Protein AF-0000000083316971 (afdb_homodimer)

InterPro domains:
  IPR003313 AraC-type arabinose-binding/dimerisation domain [PF02311] (32-91)
  IPR009057 Homedomain-like superfamily [SSF46689] (199-247)
  IPR009057 Homedomain-like superfamily [SSF46689] (250-298)
  IPR014710 RmlC-like jelly roll fold [G3DSA:2.60.120.10] (13-97)
  IPR018060 AraC-like, DNA binding HTH domain [PF12833] (219-298)
  IPR018060 AraC-like, DNA binding HTH domain [PS01124] (200-298)
  IPR018060 AraC-like, DNA binding HTH domain [SM00342] (213-296)
  IPR018062 HTH domain AraC-type, conserved site [PS00041] (250-292)
  IPR020449 Transcription regulator HTH, AraC- type, HTH domain [PR00032] (265-280)
  IPR020449 Transcription regulator HTH, AraC- type, HTH domain [PR00032] (280-296)
  IPR037923 Transcription regulator HTH-like [SSF51215] (18-167)

Organism: Saccharibacillus brassicae (NCBI:txid2583377)

Sequence (598 aa):
MQRRMDRLLGTYFFEKEMPIYVNRASESFDMLEHTHDFVELTYVCEGAGVHYIGERDMRVSRGDVFFIPVGVSHVFRPAAPGRGRELIVYNCIFPIDYLLRLEEMFPDASALLAAFRAPGSPWFKLRDPGEFHGWFTALYREYTARQPGCEAVLTSLVIRILIALQRTRAGEAAEHPTEEAEPGSSAGPIRGGAAEASIARAVREIERRYAETLTLGELARAAGLSERQFSRLFVRQTGLNFSTFLQNARVEAACDLLSSSNTGIAEIAAAVGYGDLKFFYRLFKRKTGVTPTGYRRQGMQRRMDRLLGTYFFEKEMPIYVNRASESFDMLEHTHDFVELTYVCEGAGVHYIGERDMRVSRGDVFFIPVGVSHVFRPAAPGRGRELIVYNCIFPIDYLLRLEEMFPDASALLAAFRAPGSPWFKLRDPGEFHGWFTALYREYTARQPGCEAVLTSLVIRILIALQRTRAGEAAEHPTEEAEPGSSAGPIRGGAAEASIARAVREIERRYAETLTLGELARAAGLSERQFSRLFVRQTGLNFSTFLQNARVEAACDLLSSSNTGIAEIAAAVGYGDLKFFYRLFKRKTGVTPTGYRRQG

Radius of gyration: 32.88 Å; Cα contacts (8 Å, |Δi|>4): 974; chains: 2; bounding box: 44×101×68 Å

Structure (mmCIF, N/CA/C/O backbone):
data_AF-0000000083316971-model_v1
#
loop_
_entity.id
_entity.type
_entity.pdbx_description
1 polymer 'Helix-turn-helix domain-containing protein'
#
loop_
_atom_site.group_PDB
_atom_site.id
_atom_site.type_symbol
_atom_site.label_atom_id
_atom_site.label_alt_id
_atom_site.label_comp_id
_atom_site.label_asym_id
_atom_site.label_entity_id
_atom_site.label_seq_id
_atom_site.pdbx_PDB_ins_code
_atom_site.Cartn_x
_atom_site.Cartn_y
_atom_site.Cartn_z
_atom_site.occupancy
_atom_site.B_iso_or_equiv
_atom_site.auth_seq_id
_atom_site.auth_comp_id
_atom_site.auth_asym_id
_atom_site.auth_atom_id
_atom_site.pdbx_PDB_model_num
ATOM 1 N N . MET A 1 1 ? -17.047 35.219 26.234 1 20.84 1 MET A N 1
ATOM 2 C CA . MET A 1 1 ? -17.359 34.531 24.984 1 20.84 1 MET A CA 1
ATOM 3 C C . MET A 1 1 ? -16.125 33.812 24.453 1 20.84 1 MET A C 1
ATOM 5 O O . MET A 1 1 ? -15.125 34.438 24.125 1 20.84 1 MET A O 1
ATOM 9 N N . GLN A 1 2 ? -15.492 32.812 25.016 1 29.41 2 GLN A N 1
ATOM 10 C CA . GLN A 1 2 ? -14.297 31.984 25.078 1 29.41 2 GLN A CA 1
ATOM 11 C C . GLN A 1 2 ? -13.844 31.562 23.688 1 29.41 2 GLN A C 1
ATOM 13 O O . GLN A 1 2 ? -14.547 30.812 23.016 1 29.41 2 GLN A O 1
ATOM 18 N N . ARG A 1 3 ? -13.234 32.5 22.734 1 36.31 3 ARG A N 1
ATOM 19 C CA . ARG A 1 3 ? -12.828 32.688 21.344 1 36.31 3 ARG A CA 1
ATOM 20 C C . ARG A 1 3 ? -11.945 31.531 20.875 1 36.31 3 ARG A C 1
ATOM 22 O O . ARG A 1 3 ? -10.742 31.531 21.141 1 36.31 3 ARG A O 1
ATOM 29 N N . ARG A 1 4 ? -12.031 30.156 21.094 1 39.22 4 ARG A N 1
ATOM 30 C CA . ARG A 1 4 ? -11.344 28.891 21.281 1 39.22 4 ARG A CA 1
ATOM 31 C C . ARG A 1 4 ? -10.734 28.406 19.969 1 39.22 4 ARG A C 1
ATOM 33 O O . ARG A 1 4 ? -11.461 28.125 19.016 1 39.22 4 ARG A O 1
ATOM 40 N N . MET A 1 5 ? -9.602 29.172 19.516 1 51.06 5 MET A N 1
ATOM 41 C CA . MET A 1 5 ? -8.961 28.375 18.484 1 51.06 5 MET A CA 1
ATOM 42 C C . MET A 1 5 ? -9.305 26.906 18.625 1 51.06 5 MET A C 1
ATOM 44 O O . MET A 1 5 ? -9.227 26.359 19.734 1 51.06 5 MET A O 1
ATOM 48 N N . ASP A 1 6 ? -10.047 26.453 17.594 1 64.31 6 ASP A N 1
ATOM 49 C CA . ASP A 1 6 ? -10.664 25.141 17.734 1 64.31 6 ASP A CA 1
ATOM 50 C C . ASP A 1 6 ? -9.609 24.031 17.719 1 64.31 6 ASP A C 1
ATOM 52 O O . ASP A 1 6 ? -8.805 23.953 16.797 1 64.31 6 ASP A O 1
ATOM 56 N N . ARG A 1 7 ? -8.859 23.953 18.938 1 62.53 7 ARG A N 1
ATOM 57 C CA . ARG A 1 7 ? -8.086 22.734 19.047 1 62.53 7 ARG A CA 1
ATOM 58 C C . ARG A 1 7 ? -8.953 21.516 18.766 1 62.53 7 ARG A C 1
ATOM 60 O O . ARG A 1 7 ? -9.922 21.234 19.484 1 62.53 7 ARG A O 1
ATOM 67 N N . LEU A 1 8 ? -8.547 21.016 17.562 1 71.81 8 LEU A N 1
ATOM 68 C CA . LEU A 1 8 ? -9.273 19.797 17.203 1 71.81 8 LEU A CA 1
ATOM 69 C C . LEU A 1 8 ? -8.617 18.578 17.828 1 71.81 8 LEU A C 1
ATOM 71 O O . LEU A 1 8 ? -7.414 18.375 17.688 1 71.81 8 LEU A O 1
ATOM 75 N N . LEU A 1 9 ? -9.352 17.844 18.578 1 72.75 9 LEU A N 1
ATOM 76 C CA . LEU A 1 9 ? -8.852 16.641 19.234 1 72.75 9 LEU A CA 1
ATOM 77 C C . LEU A 1 9 ? -9.148 15.398 18.391 1 72.75 9 LEU A C 1
ATOM 79 O O . LEU A 1 9 ? -10.227 15.289 17.797 1 72.75 9 LEU A O 1
ATOM 83 N N . GLY A 1 10 ? -8.133 14.5 18.375 1 77.12 10 GLY A N 1
ATOM 84 C CA . GLY A 1 10 ? -8.297 13.242 17.672 1 77.12 10 GLY A CA 1
ATOM 85 C C . GLY A 1 10 ? -9.492 12.438 18.141 1 77.12 10 GLY A C 1
ATOM 86 O O . GLY A 1 10 ? -10.094 11.695 17.359 1 77.12 10 GLY A O 1
ATOM 87 N N . THR A 1 11 ? -9.82 12.57 19.406 1 74.62 11 THR A N 1
ATOM 88 C CA . THR A 1 11 ? -10.93 11.828 19.984 1 74.62 11 THR A CA 1
ATOM 89 C C . THR A 1 11 ? -12.242 12.156 19.266 1 74.62 11 THR A C 1
ATOM 91 O O . THR A 1 11 ? -13.203 11.391 19.344 1 74.62 11 THR A O 1
ATOM 94 N N . TYR A 1 12 ? -12.242 13.328 18.562 1 75.5 12 TYR A N 1
ATOM 95 C CA . TYR A 1 12 ? -13.422 13.703 17.797 1 75.5 12 TYR A CA 1
ATOM 96 C C . TYR A 1 12 ? -13.539 12.867 16.531 1 75.5 12 TYR A C 1
ATOM 98 O O . TYR A 1 12 ? -14.609 12.812 15.906 1 75.5 12 TYR A O 1
ATOM 106 N N . PHE A 1 13 ? -12.422 12.227 16.172 1 78 13 PHE A N 1
ATOM 107 C CA . PHE A 1 13 ? -12.359 11.648 14.844 1 78 13 PHE A CA 1
ATOM 108 C C . PHE A 1 13 ? -12.133 10.141 14.922 1 78 13 PHE A C 1
ATOM 110 O O . PHE A 1 13 ? -12.648 9.383 14.094 1 78 13 PHE A O 1
ATOM 117 N N . PHE A 1 14 ? -11.375 9.68 15.891 1 79.25 14 PHE A N 1
ATOM 118 C CA . PHE A 1 14 ? -10.898 8.305 15.883 1 79.25 14 PHE A CA 1
ATOM 119 C C . PHE A 1 14 ? -11.898 7.383 16.578 1 79.25 14 PHE A C 1
ATOM 121 O O . PHE A 1 14 ? -12.5 7.75 17.578 1 79.25 14 PHE A O 1
ATOM 128 N N . GLU A 1 15 ? -12.156 6.305 15.914 1 79.06 15 GLU A N 1
ATOM 129 C CA . GLU A 1 15 ? -12.906 5.215 16.531 1 79.06 15 GLU A CA 1
ATOM 130 C C . GLU A 1 15 ? -11.977 4.277 17.297 1 79.06 15 GLU A C 1
ATOM 132 O O . GLU A 1 15 ? -10.789 4.184 17 1 79.06 15 GLU A O 1
ATOM 137 N N . LYS A 1 16 ? -12.5 3.756 18.344 1 71 16 LYS A N 1
ATOM 138 C CA . LYS A 1 16 ? -11.719 2.9 19.234 1 71 16 LYS A CA 1
ATOM 139 C C . LYS A 1 16 ? -10.898 1.884 18.438 1 71 16 LYS A C 1
ATOM 141 O O . LYS A 1 16 ? -9.727 1.664 18.719 1 71 16 LYS A O 1
ATOM 146 N N . GLU A 1 17 ? -11.398 1.37 17.391 1 79.94 17 GLU A N 1
ATOM 147 C CA . GLU A 1 17 ? -10.695 0.292 16.703 1 79.94 17 GLU A CA 1
ATOM 148 C C . GLU A 1 17 ? -10.117 0.766 15.367 1 79.94 17 GLU A C 1
ATOM 150 O O . GLU A 1 17 ? -9.625 -0.04 14.578 1 79.94 17 GLU A O 1
ATOM 155 N N . MET A 1 18 ? -10.148 2.1 15.172 1 88.69 18 MET A N 1
ATOM 156 C CA . MET A 1 18 ? -9.625 2.641 13.922 1 88.69 18 MET A CA 1
ATOM 157 C C . MET A 1 18 ? -8.828 3.92 14.172 1 88.69 18 MET A C 1
ATOM 159 O O . MET A 1 18 ? -9.406 5.004 14.258 1 88.69 18 MET A O 1
ATOM 163 N N . PRO A 1 19 ? -7.578 3.805 14.164 1 91.19 19 PRO A N 1
ATOM 164 C CA . PRO A 1 19 ? -6.754 4.961 14.523 1 91.19 19 PRO A CA 1
ATOM 165 C C . PRO A 1 19 ? -6.551 5.926 13.359 1 91.19 19 PRO A C 1
ATOM 167 O O . PRO A 1 19 ? -5.836 6.922 13.492 1 91.19 19 PRO A O 1
ATOM 170 N N . ILE A 1 20 ? -7.125 5.625 12.25 1 96.88 20 ILE A N 1
ATOM 171 C CA . ILE A 1 20 ? -6.98 6.453 11.055 1 96.88 20 ILE A CA 1
ATOM 172 C C . ILE A 1 20 ? -8.336 7.051 10.68 1 96.88 20 ILE A C 1
ATOM 174 O O . ILE A 1 20 ? -9.359 6.359 10.719 1 96.88 20 ILE A O 1
ATOM 178 N N . TYR A 1 21 ? -8.367 8.289 10.422 1 96.56 21 TYR A N 1
ATOM 179 C CA . TYR A 1 21 ? -9.539 8.977 9.906 1 96.56 21 TYR A CA 1
ATOM 180 C C . TYR A 1 21 ? -9.234 9.648 8.57 1 96.56 21 TYR A C 1
ATOM 182 O O . TYR A 1 21 ? -8.195 10.289 8.414 1 96.56 21 TYR A O 1
ATOM 190 N N . VAL A 1 22 ? -10.102 9.422 7.59 1 97.12 22 VAL A N 1
ATOM 191 C CA . VAL A 1 22 ? -9.906 9.992 6.262 1 97.12 22 VAL A CA 1
ATOM 192 C C . VAL A 1 22 ? -11.164 10.742 5.828 1 97.12 22 VAL A C 1
ATOM 194 O O . VAL A 1 22 ? -12.281 10.273 6.066 1 97.12 22 VAL A O 1
ATOM 197 N N . ASN A 1 23 ? -10.977 11.898 5.238 1 95.06 23 ASN A N 1
ATOM 198 C CA . ASN A 1 23 ? -12.133 12.578 4.664 1 95.06 23 ASN A CA 1
ATOM 199 C C . ASN A 1 23 ? -11.75 13.359 3.406 1 95.06 23 ASN A C 1
ATOM 201 O O . ASN A 1 23 ? -10.578 13.438 3.051 1 95.06 23 ASN A O 1
ATOM 205 N N . ARG A 1 24 ? -12.695 13.656 2.648 1 93.44 24 ARG A N 1
ATOM 206 C CA . ARG A 1 24 ? -12.648 14.609 1.544 1 93.44 24 ARG A CA 1
ATOM 207 C C . ARG A 1 24 ? -13.414 15.883 1.884 1 93.44 24 ARG A C 1
ATOM 209 O O . ARG A 1 24 ? -14.625 15.844 2.121 1 93.44 24 ARG A O 1
ATOM 216 N N . ALA A 1 25 ? -12.719 17.016 1.968 1 92 25 ALA A N 1
ATOM 217 C CA . ALA A 1 25 ? -13.328 18.25 2.49 1 92 25 ALA A CA 1
ATOM 218 C C . ALA A 1 25 ? -13.281 19.359 1.456 1 92 25 ALA A C 1
ATOM 220 O O . ALA A 1 25 ? -12.273 19.547 0.771 1 92 25 ALA A O 1
ATOM 221 N N . SER A 1 26 ? -14.367 20 1.315 1 86.38 26 SER A N 1
ATOM 222 C CA . SER A 1 26 ? -14.406 21.266 0.602 1 86.38 26 SER A CA 1
ATOM 223 C C . SER A 1 26 ? -14.109 22.438 1.536 1 86.38 26 SER A C 1
ATOM 225 O O . SER A 1 26 ? -14.914 22.766 2.408 1 86.38 26 SER A O 1
ATOM 227 N N . GLU A 1 27 ? -13.023 23.062 1.322 1 84.62 27 GLU A N 1
ATOM 228 C CA . GLU A 1 27 ? -12.586 24.125 2.219 1 84.62 27 GLU A CA 1
ATOM 229 C C . GLU A 1 27 ? -13.359 25.422 1.974 1 84.62 27 GLU A C 1
ATOM 231 O O . GLU A 1 27 ? -13.711 25.734 0.834 1 84.62 27 GLU A O 1
ATOM 236 N N . SER A 1 28 ? -13.664 26.016 3.072 1 73.5 28 SER A N 1
ATOM 237 C CA . SER A 1 28 ? -14.453 27.25 3.023 1 73.5 28 SER A CA 1
ATOM 238 C C . SER A 1 28 ? -13.867 28.312 3.945 1 73.5 28 SER A C 1
ATOM 240 O O . SER A 1 28 ? -12.875 28.062 4.633 1 73.5 28 SER A O 1
ATOM 242 N N . PHE A 1 29 ? -14.438 29.453 3.895 1 68.38 29 PHE A N 1
ATOM 243 C CA . PHE A 1 29 ? -13.977 30.562 4.719 1 68.38 29 PHE A CA 1
ATOM 244 C C . PHE A 1 29 ? -14.531 30.438 6.137 1 68.38 29 PHE A C 1
ATOM 246 O O . PHE A 1 29 ? -14.102 31.172 7.035 1 68.38 29 PHE A O 1
ATOM 253 N N . ASP A 1 30 ? -15.328 29.391 6.328 1 65.88 30 ASP A N 1
ATOM 254 C CA . ASP A 1 30 ? -15.961 29.219 7.629 1 65.88 30 ASP A CA 1
ATOM 255 C C . ASP A 1 30 ? -15.031 28.5 8.602 1 65.88 30 ASP A C 1
ATOM 257 O O . ASP A 1 30 ? -15.188 28.609 9.82 1 65.88 30 ASP A O 1
ATOM 261 N N . MET A 1 31 ? -14.133 27.844 8.023 1 70.44 31 MET A N 1
ATOM 262 C CA . MET A 1 31 ? -13.219 27.141 8.914 1 70.44 31 MET A CA 1
ATOM 263 C C . MET A 1 31 ? -12.211 28.094 9.539 1 70.44 31 MET A C 1
ATOM 265 O O . MET A 1 31 ? -11.586 28.891 8.836 1 70.44 31 MET A O 1
ATOM 269 N N . LEU A 1 32 ? -12.078 28.078 10.812 1 70.19 32 LEU A N 1
ATOM 270 C CA . LEU A 1 32 ? -11.125 28.906 11.531 1 70.19 32 LEU A CA 1
ATOM 271 C C . LEU A 1 32 ? -9.75 28.25 11.586 1 70.19 32 LEU A C 1
ATOM 273 O O . LEU A 1 32 ? -9.656 27.016 11.555 1 70.19 32 LEU A O 1
ATOM 277 N N . GLU A 1 33 ? -8.766 29.016 11.562 1 79.94 33 GLU A N 1
ATOM 278 C CA . GLU A 1 33 ? -7.43 28.5 11.836 1 79.94 33 GLU A CA 1
ATOM 279 C C . GLU A 1 33 ? -7.418 27.641 13.102 1 79.94 33 GLU A C 1
ATOM 281 O O . GLU A 1 33 ? -8.062 27.984 14.094 1 79.94 33 GLU A O 1
ATOM 286 N N . HIS A 1 34 ? -6.684 26.516 13 1 81.38 34 HIS A N 1
ATOM 287 C CA . HIS A 1 34 ? -6.77 25.578 14.102 1 81.38 34 HIS A CA 1
ATOM 288 C C . HIS A 1 34 ? -5.465 24.797 14.266 1 81.38 34 HIS A C 1
ATOM 290 O O . HIS A 1 34 ? -4.609 24.828 13.383 1 81.38 34 HIS A O 1
ATOM 296 N N . THR A 1 35 ? -5.363 24.266 15.469 1 81.94 35 THR A N 1
ATOM 297 C CA . THR A 1 35 ? -4.34 23.266 15.781 1 81.94 35 THR A CA 1
ATOM 298 C C . THR A 1 35 ? -4.977 21.922 16.109 1 81.94 35 THR A C 1
ATOM 300 O O . THR A 1 35 ? -6.195 21.828 16.25 1 81.94 35 THR A O 1
ATOM 303 N N . HIS A 1 36 ? -4.145 20.891 16.094 1 83.88 36 HIS A N 1
ATOM 304 C CA . HIS A 1 36 ? -4.66 19.578 16.469 1 83.88 36 HIS A CA 1
ATOM 305 C C . HIS A 1 36 ? -3.582 18.734 17.125 1 83.88 36 HIS A C 1
ATOM 307 O O . HIS A 1 36 ? -2.391 19.016 17 1 83.88 36 HIS A O 1
ATOM 313 N N . ASP A 1 37 ? -4.008 17.703 17.891 1 82.25 37 ASP A N 1
ATOM 314 C CA . ASP A 1 37 ? -3.113 16.812 18.641 1 82.25 37 ASP A CA 1
ATOM 315 C C . ASP A 1 37 ? -2.83 15.539 17.844 1 82.25 37 ASP A C 1
ATOM 317 O O . ASP A 1 37 ? -2.5 14.508 18.422 1 82.25 37 ASP A O 1
ATOM 321 N N . PHE A 1 38 ? -3.084 15.547 16.641 1 88.69 38 PHE A N 1
ATOM 322 C CA . PHE A 1 38 ? -2.84 14.422 15.742 1 88.69 38 PHE A CA 1
ATOM 323 C C . PHE A 1 38 ? -1.992 14.859 14.547 1 88.69 38 PHE A C 1
ATOM 325 O O . PHE A 1 38 ? -1.812 16.062 14.312 1 88.69 38 PHE A O 1
ATOM 332 N N . VAL A 1 39 ? -1.443 13.914 13.898 1 93.75 39 VAL A N 1
ATOM 333 C CA . VAL A 1 39 ? -0.717 14.148 12.656 1 93.75 39 VAL A CA 1
ATOM 334 C C . VAL A 1 39 ? -1.697 14.203 11.484 1 93.75 39 VAL A C 1
ATOM 336 O O . VAL A 1 39 ? -2.646 13.414 11.422 1 93.75 39 VAL A O 1
ATOM 339 N N . GLU A 1 40 ? -1.47 15.133 10.617 1 96.06 40 GLU A N 1
ATOM 340 C CA . GLU A 1 40 ? -2.357 15.297 9.469 1 96.06 40 GLU A CA 1
ATOM 341 C C . GLU A 1 40 ? -1.574 15.273 8.156 1 96.06 40 GLU A C 1
ATOM 343 O O . GLU A 1 40 ? -0.585 15.992 8.008 1 96.06 40 GLU A O 1
ATOM 348 N N . LEU A 1 41 ? -1.939 14.383 7.246 1 98.19 41 LEU A N 1
ATOM 349 C CA . LEU A 1 41 ? -1.523 14.375 5.848 1 98.19 41 LEU A CA 1
ATOM 350 C C . LEU A 1 41 ? -2.625 14.93 4.953 1 98.19 41 LEU A C 1
ATOM 352 O O . LEU A 1 41 ? -3.768 14.477 5.012 1 98.19 41 LEU A O 1
ATOM 356 N N . THR A 1 42 ? -2.307 15.898 4.125 1 98.25 42 THR A N 1
ATOM 357 C CA . THR A 1 42 ? -3.32 16.547 3.295 1 98.25 42 THR A CA 1
ATOM 358 C C . THR A 1 42 ? -2.891 16.547 1.831 1 98.25 42 THR A C 1
ATOM 360 O O . THR A 1 42 ? -1.728 16.812 1.521 1 98.25 42 THR A O 1
ATOM 363 N N . TYR A 1 43 ? -3.732 16.234 0.938 1 98.44 43 TYR A N 1
ATOM 364 C CA . TYR A 1 43 ? -3.547 16.297 -0.507 1 98.44 43 TYR A CA 1
ATOM 365 C C . TYR A 1 43 ? -4.574 17.234 -1.142 1 98.44 43 TYR A C 1
ATOM 367 O O . TYR A 1 43 ? -5.781 17 -1.037 1 98.44 43 TYR A O 1
ATOM 375 N N . VAL A 1 44 ? -4.129 18.281 -1.812 1 96.81 44 VAL A N 1
ATOM 376 C CA . VAL A 1 44 ? -5.035 19.141 -2.549 1 96.81 44 VAL A CA 1
ATOM 377 C C . VAL A 1 44 ? -5.465 18.469 -3.848 1 96.81 44 VAL A C 1
ATOM 379 O O . VAL A 1 44 ? -4.668 18.328 -4.777 1 96.81 44 VAL A O 1
ATOM 382 N N . CYS A 1 45 ? -6.68 18.094 -3.93 1 94.5 45 CYS A N 1
ATOM 383 C CA . CYS A 1 45 ? -7.086 17.234 -5.043 1 94.5 45 CYS A CA 1
ATOM 384 C C . CYS A 1 45 ? -7.809 18.047 -6.113 1 94.5 45 CYS A C 1
ATOM 386 O O . CYS A 1 45 ? -7.871 17.641 -7.273 1 94.5 45 CYS A O 1
ATOM 388 N N . GLU A 1 46 ? -8.375 19.188 -5.762 1 89.31 46 GLU A N 1
ATOM 389 C CA . GLU A 1 46 ? -9.039 20.062 -6.73 1 89.31 46 GLU A CA 1
ATOM 390 C C . GLU A 1 46 ? -8.906 21.531 -6.34 1 89.31 46 GLU A C 1
ATOM 392 O O . GLU A 1 46 ? -8.906 21.859 -5.156 1 89.31 46 GLU A O 1
ATOM 397 N N . GLY A 1 47 ? -8.758 22.375 -7.426 1 86.88 47 GLY A N 1
ATOM 398 C CA . GLY A 1 47 ? -8.82 23.828 -7.23 1 86.88 47 GLY A CA 1
ATOM 399 C C . GLY A 1 47 ? -7.52 24.406 -6.703 1 86.88 47 GLY A C 1
ATOM 400 O O . GLY A 1 47 ? -6.445 23.844 -6.93 1 86.88 47 GLY A O 1
ATOM 401 N N . ALA A 1 48 ? -7.691 25.672 -6.246 1 86.62 48 ALA A N 1
ATOM 402 C CA . ALA A 1 48 ? -6.543 26.422 -5.738 1 86.62 48 ALA A CA 1
ATOM 403 C C . ALA A 1 48 ? -6.961 27.375 -4.617 1 86.62 48 ALA A C 1
ATOM 405 O O . ALA A 1 48 ? -8.148 27.672 -4.457 1 86.62 48 ALA A O 1
ATOM 406 N N . GLY A 1 49 ? -5.926 27.781 -3.838 1 87.69 49 GLY A N 1
ATOM 407 C CA . GLY A 1 49 ? -6.145 28.703 -2.727 1 87.69 49 GLY A CA 1
ATOM 408 C C . GLY A 1 49 ? -4.875 29.016 -1.963 1 87.69 49 GLY A C 1
ATOM 409 O O . GLY A 1 49 ? -3.797 29.125 -2.555 1 87.69 49 GLY A O 1
ATOM 410 N N . VAL A 1 50 ? -5.145 29.328 -0.717 1 86.38 50 VAL A N 1
ATOM 411 C CA . VAL A 1 50 ? -4.012 29.672 0.141 1 86.38 50 VAL A CA 1
ATOM 412 C C . VAL A 1 50 ? -4.027 28.797 1.39 1 86.38 50 VAL A C 1
ATOM 414 O O . VAL A 1 50 ? -5.09 28.531 1.962 1 86.38 50 VAL A O 1
ATOM 417 N N . HIS A 1 51 ? -2.912 28.25 1.692 1 92.31 51 HIS A N 1
ATOM 418 C CA .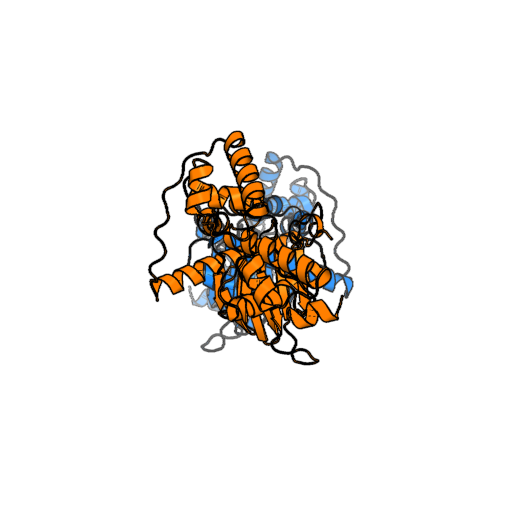 HIS A 1 51 ? -2.725 27.562 2.969 1 92.31 51 HIS A CA 1
ATOM 419 C C . HIS A 1 51 ? -1.922 28.422 3.939 1 92.31 51 HIS A C 1
ATOM 421 O O . HIS A 1 51 ? -0.762 28.75 3.676 1 92.31 51 HIS A O 1
ATOM 427 N N . TYR A 1 52 ? -2.609 28.891 4.941 1 84.69 52 TYR A N 1
ATOM 428 C CA . TYR A 1 52 ? -1.915 29.516 6.059 1 84.69 52 TYR A CA 1
ATOM 429 C C . TYR A 1 52 ? -1.426 28.484 7.059 1 84.69 52 TYR A C 1
ATOM 431 O O . TYR A 1 52 ? -2.227 27.734 7.625 1 84.69 52 TYR A O 1
ATOM 439 N N . ILE A 1 53 ? -0.112 28.375 7.203 1 86.31 53 ILE A N 1
ATOM 440 C CA . ILE A 1 53 ? 0.441 27.359 8.078 1 86.31 53 ILE A CA 1
ATOM 441 C C . ILE A 1 53 ? 1.627 27.922 8.859 1 86.31 53 ILE A C 1
ATOM 443 O O . ILE A 1 53 ? 2.588 28.422 8.258 1 86.31 53 ILE A O 1
ATOM 447 N N . GLY A 1 54 ? 1.488 27.734 10.156 1 77.44 54 GLY A N 1
ATOM 448 C CA . GLY A 1 54 ? 2.479 28.422 10.961 1 77.44 54 GLY A CA 1
ATOM 449 C C . GLY A 1 54 ? 2.537 29.906 10.695 1 77.44 54 GLY A C 1
ATOM 450 O O . GLY A 1 54 ? 1.529 30.609 10.82 1 77.44 54 GLY A O 1
ATOM 451 N N . GLU A 1 55 ? 3.697 30.312 10.242 1 69.94 55 GLU A N 1
ATOM 452 C CA . GLU A 1 55 ? 3.893 31.734 9.969 1 69.94 55 GLU A CA 1
ATOM 453 C C . GLU A 1 55 ? 3.928 32 8.469 1 69.94 55 GLU A C 1
ATOM 455 O O . GLU A 1 55 ? 4.227 33.125 8.047 1 69.94 55 GLU A O 1
ATOM 460 N N . ARG A 1 56 ? 3.508 31.016 7.77 1 78.31 56 ARG A N 1
ATOM 461 C CA . ARG A 1 56 ? 3.631 31.141 6.32 1 78.31 56 ARG A CA 1
ATOM 462 C C . ARG A 1 56 ? 2.264 31.094 5.648 1 78.31 56 ARG A C 1
ATOM 464 O O . ARG A 1 56 ? 1.314 30.531 6.195 1 78.31 56 ARG A O 1
ATOM 471 N N . ASP A 1 57 ? 2.152 31.891 4.617 1 79.38 57 ASP A N 1
ATOM 472 C CA . ASP A 1 57 ? 1.033 31.75 3.689 1 79.38 57 ASP A CA 1
ATOM 473 C C . ASP A 1 57 ? 1.521 31.375 2.293 1 79.38 57 ASP A C 1
ATOM 475 O O . ASP A 1 57 ? 2.5 31.938 1.798 1 79.38 57 ASP A O 1
ATOM 479 N N . MET A 1 58 ? 1.033 30.344 1.79 1 85.25 58 MET A N 1
ATOM 480 C CA . MET A 1 58 ? 1.479 29.891 0.477 1 85.25 58 MET A CA 1
ATOM 481 C C . MET A 1 58 ? 0.29 29.531 -0.406 1 85.25 58 MET A C 1
ATOM 483 O O . MET A 1 58 ? -0.703 28.984 0.078 1 85.25 58 MET A O 1
ATOM 487 N N . ARG A 1 59 ? 0.475 29.844 -1.656 1 86.38 59 ARG A N 1
ATOM 488 C CA . ARG A 1 59 ? -0.516 29.391 -2.629 1 86.38 59 ARG A CA 1
ATOM 489 C C . ARG A 1 59 ? -0.485 27.875 -2.781 1 86.38 59 ARG A C 1
ATOM 491 O O . ARG A 1 59 ? 0.588 27.266 -2.783 1 86.38 59 ARG A O 1
ATOM 498 N N . VAL A 1 60 ? -1.673 27.297 -2.908 1 94.12 60 VAL A N 1
ATOM 499 C CA . VAL A 1 60 ? -1.761 25.844 -3.078 1 94.12 60 VAL A CA 1
ATOM 500 C C . VAL A 1 60 ? -2.67 25.516 -4.262 1 94.12 60 VAL A C 1
ATOM 502 O O . VAL A 1 60 ? -3.529 26.312 -4.633 1 94.12 60 VAL A O 1
ATOM 505 N N . SER A 1 61 ? -2.426 24.438 -4.887 1 91.5 61 SER A N 1
ATOM 506 C CA . SER A 1 61 ? -3.227 23.922 -5.988 1 91.5 61 SER A CA 1
ATOM 507 C C . SER A 1 61 ? -3.156 22.391 -6.055 1 91.5 61 SER A C 1
ATOM 509 O O . SER A 1 61 ? -2.412 21.766 -5.297 1 91.5 61 SER A O 1
ATOM 511 N N . ARG A 1 62 ? -3.949 21.859 -6.949 1 92.75 62 ARG A N 1
ATOM 512 C CA . ARG A 1 62 ? -3.996 20.422 -7.109 1 92.75 62 ARG A CA 1
ATOM 513 C C . ARG A 1 62 ? -2.59 19.828 -7.18 1 92.75 62 ARG A C 1
ATOM 515 O O . ARG A 1 62 ? -1.736 20.328 -7.914 1 92.75 62 ARG A O 1
ATOM 522 N N . GLY A 1 63 ? -2.385 18.781 -6.359 1 95.56 63 GLY A N 1
ATOM 523 C CA . GLY A 1 63 ? -1.102 18.094 -6.398 1 95.56 63 GLY A CA 1
ATOM 524 C C . GLY A 1 63 ? -0.19 18.469 -5.246 1 95.56 63 GLY A C 1
ATOM 525 O O . GLY A 1 63 ? 0.828 17.812 -5.012 1 95.56 63 GLY A O 1
ATOM 526 N N . ASP A 1 64 ? -0.571 19.5 -4.52 1 96.69 64 ASP A N 1
ATOM 527 C CA . ASP A 1 64 ? 0.198 19.844 -3.328 1 96.69 64 ASP A CA 1
ATOM 528 C C . ASP A 1 64 ? -0.091 18.859 -2.191 1 96.69 64 ASP A C 1
ATOM 530 O O . ASP A 1 64 ? -1.245 18.484 -1.962 1 96.69 64 ASP A O 1
ATOM 534 N N . VAL A 1 65 ? 0.954 18.406 -1.521 1 98.06 65 VAL A N 1
ATOM 535 C CA . VAL A 1 65 ? 0.86 17.484 -0.399 1 98.06 65 VAL A CA 1
ATOM 536 C C . VAL A 1 65 ? 1.505 18.094 0.839 1 98.06 65 VAL A C 1
ATOM 538 O O . VAL A 1 65 ? 2.578 18.703 0.752 1 98.06 65 VAL A O 1
ATOM 541 N N . PHE A 1 66 ? 0.853 17.969 1.984 1 97.25 66 PHE A N 1
ATOM 542 C CA . PHE A 1 66 ? 1.374 18.547 3.217 1 97.25 66 PHE A CA 1
ATOM 543 C C . PHE A 1 66 ? 1.513 17.469 4.297 1 97.25 66 PHE A C 1
ATOM 545 O O . PHE A 1 66 ? 0.645 16.609 4.441 1 97.25 66 PHE A O 1
ATOM 552 N N . PHE A 1 67 ? 2.586 17.484 4.973 1 97.06 67 PHE A N 1
ATOM 553 C CA . PHE A 1 67 ? 2.703 16.906 6.312 1 97.06 67 PHE A CA 1
ATOM 554 C C . PHE A 1 67 ? 2.502 17.984 7.375 1 97.06 67 PHE A C 1
ATOM 556 O O . PHE A 1 67 ? 3.254 18.969 7.426 1 97.06 67 PHE A O 1
ATOM 563 N N . ILE A 1 68 ? 1.533 17.875 8.227 1 93.81 68 ILE A N 1
ATOM 564 C CA . ILE A 1 68 ? 1.215 18.828 9.281 1 93.81 68 ILE A CA 1
ATOM 565 C C . ILE A 1 68 ? 1.335 18.141 10.641 1 93.81 68 ILE A C 1
ATOM 567 O O . ILE A 1 68 ? 0.456 17.375 11.039 1 93.81 68 ILE A O 1
ATOM 571 N N . PRO A 1 69 ? 2.398 18.438 11.367 1 90.94 69 PRO A N 1
ATOM 572 C CA . PRO A 1 69 ? 2.613 17.781 12.656 1 90.94 69 PRO A CA 1
ATOM 573 C C . PRO A 1 69 ? 1.7 18.312 13.758 1 90.94 69 PRO A C 1
ATOM 575 O O . PRO A 1 69 ? 0.987 19.297 13.547 1 90.94 69 PRO A O 1
ATOM 578 N N . VAL A 1 70 ? 1.703 17.625 14.82 1 85.06 70 VAL A N 1
ATOM 579 C CA . VAL A 1 70 ? 0.935 18.016 15.992 1 85.06 70 VAL A CA 1
ATOM 580 C C . VAL A 1 70 ? 1.321 19.438 16.422 1 85.06 70 VAL A C 1
ATOM 582 O O . VAL A 1 70 ? 2.504 19.781 16.438 1 85.06 70 VAL A O 1
ATOM 585 N N . GLY A 1 71 ? 0.323 20.25 16.609 1 77.19 71 GLY A N 1
ATOM 586 C CA . GLY A 1 71 ? 0.546 21.516 17.266 1 77.19 71 GLY A CA 1
ATOM 587 C C . GLY A 1 71 ? 0.745 22.672 16.297 1 77.19 71 GLY A C 1
ATOM 588 O O . GLY A 1 71 ? 0.732 23.844 16.703 1 77.19 71 GLY A O 1
ATOM 589 N N . VAL A 1 72 ? 0.907 22.375 15.039 1 82.62 72 VAL A N 1
ATOM 590 C CA . VAL A 1 72 ? 1.099 23.438 14.062 1 82.62 72 VAL A CA 1
ATOM 591 C C . VAL A 1 72 ? -0.255 24 13.648 1 82.62 72 VAL A C 1
ATOM 593 O O . VAL A 1 72 ? -1.155 23.266 13.25 1 82.62 72 VAL A O 1
ATOM 596 N N . SER A 1 73 ? -0.385 25.281 13.805 1 81.94 73 SER A N 1
ATOM 597 C CA . SER A 1 73 ? -1.612 25.969 13.414 1 81.94 73 SER A CA 1
ATOM 598 C C . SER A 1 73 ? -1.702 26.125 11.898 1 81.94 73 SER A C 1
ATOM 600 O O . SER A 1 73 ? -0.701 26.406 11.242 1 81.94 73 SER A O 1
ATOM 602 N N . HIS A 1 74 ? -2.975 25.875 11.367 1 86.31 74 HIS A N 1
ATOM 603 C CA . HIS A 1 74 ? -3.102 26.062 9.922 1 86.31 74 HIS A CA 1
ATOM 604 C C . HIS A 1 74 ? -4.562 26.203 9.516 1 86.31 74 HIS A C 1
ATOM 606 O O . HIS A 1 74 ? -5.465 25.938 10.312 1 86.31 74 HIS A O 1
ATOM 612 N N . VAL A 1 75 ? -4.793 26.75 8.312 1 86.94 75 VAL A N 1
ATOM 613 C CA . VAL A 1 75 ? -6.117 26.797 7.695 1 86.94 75 VAL A CA 1
ATOM 614 C C . VAL A 1 75 ? -5.977 26.969 6.184 1 86.94 75 VAL A C 1
ATOM 616 O O . VAL A 1 75 ? -5.098 27.703 5.715 1 86.94 75 VAL A O 1
ATOM 619 N N . PHE A 1 76 ? -6.805 26.25 5.461 1 89.44 76 PHE A N 1
ATOM 620 C CA . PHE A 1 76 ? -6.91 26.422 4.016 1 89.44 76 PHE A CA 1
ATOM 621 C C . PHE A 1 76 ? -8.023 27.406 3.67 1 89.44 76 PHE A C 1
ATOM 623 O O . PHE A 1 76 ? -9.094 27.391 4.285 1 89.44 76 PHE A O 1
ATOM 630 N N . ARG A 1 77 ? -7.762 28.266 2.705 1 83.31 77 ARG A N 1
ATOM 631 C CA . ARG A 1 77 ? -8.758 29.172 2.16 1 83.31 77 ARG A CA 1
ATOM 632 C C . ARG A 1 77 ? -8.812 29.094 0.639 1 83.31 77 ARG A C 1
ATOM 634 O O . ARG A 1 77 ? -7.781 29.172 -0.029 1 83.31 77 ARG A O 1
ATOM 641 N N . PRO A 1 78 ? -10 28.859 0.121 1 82.44 78 PRO A N 1
ATOM 642 C CA . PRO A 1 78 ? -10.109 28.891 -1.34 1 82.44 78 PRO A CA 1
ATOM 643 C C . PRO A 1 78 ? -9.719 30.25 -1.93 1 82.44 78 PRO A C 1
ATOM 645 O O . PRO A 1 78 ? -9.688 31.25 -1.212 1 82.44 78 PRO A O 1
ATOM 648 N N . ALA A 1 79 ? -9.328 30.234 -3.191 1 73.31 79 ALA A N 1
ATOM 649 C CA . ALA A 1 79 ? -8.93 31.469 -3.873 1 73.31 79 ALA A CA 1
ATOM 650 C C . ALA A 1 79 ? -10.094 32.469 -3.934 1 73.31 79 ALA A C 1
ATOM 652 O O . ALA A 1 79 ? -9.891 33.688 -3.826 1 73.31 79 ALA A O 1
ATOM 653 N N . ALA A 1 80 ? -11.195 31.984 -4.246 1 63.31 80 ALA A N 1
ATOM 654 C CA . ALA A 1 80 ? -12.383 32.844 -4.305 1 63.31 80 ALA A CA 1
ATOM 655 C C . ALA A 1 80 ? -13.625 32.062 -3.832 1 63.31 80 ALA A C 1
ATOM 657 O O . ALA A 1 80 ? -13.672 30.844 -3.904 1 63.31 80 ALA A O 1
ATOM 658 N N . PRO A 1 81 ? -14.461 32.969 -3.205 1 59.16 81 PRO A N 1
ATOM 659 C CA . PRO A 1 81 ? -15.719 32.312 -2.867 1 59.16 81 PRO A CA 1
ATOM 660 C C . PRO A 1 81 ? -16.547 31.938 -4.102 1 59.16 81 PRO A C 1
ATOM 662 O O . PRO A 1 81 ? -16.422 32.594 -5.141 1 59.16 81 PRO A O 1
ATOM 665 N N . GLY A 1 82 ? -17.281 30.969 -4.156 1 57.62 82 GLY A N 1
ATOM 666 C CA . GLY A 1 82 ? -18.234 30.688 -5.215 1 57.62 82 GLY A CA 1
ATOM 667 C C . GLY A 1 82 ? -18.078 29.297 -5.797 1 57.62 82 GLY A C 1
ATOM 668 O O . GLY A 1 82 ? -17.078 28.625 -5.543 1 57.62 82 GLY A O 1
ATOM 669 N N . ARG A 1 83 ? -19.062 28.969 -6.59 1 56.47 83 ARG A N 1
ATOM 670 C CA . ARG A 1 83 ? -19.156 27.672 -7.258 1 56.47 83 ARG A CA 1
ATOM 671 C C . ARG A 1 83 ? -18.078 27.516 -8.312 1 56.47 83 ARG A C 1
ATOM 673 O O . ARG A 1 83 ? -17.781 28.469 -9.055 1 56.47 83 ARG A O 1
ATOM 680 N N . GLY A 1 84 ? -17.359 26.422 -8.398 1 56.34 84 GLY A N 1
ATOM 681 C CA . GLY A 1 84 ? -16.297 26.141 -9.359 1 56.34 84 GLY A CA 1
ATOM 682 C C . GLY A 1 84 ? -14.922 26.531 -8.867 1 56.34 84 GLY A C 1
ATOM 683 O O . GLY A 1 84 ? -13.914 26.297 -9.539 1 56.34 84 GLY A O 1
ATOM 684 N N . ARG A 1 85 ? -14.945 27.312 -7.863 1 63.84 85 ARG A N 1
ATOM 685 C CA . ARG A 1 85 ? -13.648 27.75 -7.348 1 63.84 85 ARG A CA 1
ATOM 686 C C . ARG A 1 85 ? -13.32 27.047 -6.031 1 63.84 85 ARG A C 1
ATOM 688 O O . ARG A 1 85 ? -12.773 27.672 -5.117 1 63.84 85 ARG A O 1
ATOM 695 N N . GLU A 1 86 ? -13.711 25.844 -6 1 79.56 86 GLU A N 1
ATOM 696 C CA . GLU A 1 86 ? -13.586 25.062 -4.773 1 79.56 86 GLU A CA 1
ATOM 697 C C . GLU A 1 86 ? -12.148 24.609 -4.547 1 79.56 86 GLU A C 1
ATOM 699 O O . GLU A 1 86 ? -11.367 24.516 -5.5 1 79.56 86 GLU A O 1
ATOM 704 N N . LEU A 1 87 ? -11.75 24.734 -3.287 1 89.81 87 LEU A N 1
ATOM 705 C CA . LEU A 1 87 ? -10.547 24.062 -2.811 1 89.81 87 LEU A CA 1
ATOM 706 C C . LEU A 1 87 ? -10.898 22.781 -2.055 1 89.81 87 LEU A C 1
ATOM 708 O O . LEU A 1 87 ? -11.469 22.844 -0.961 1 89.81 87 LEU A O 1
ATOM 712 N N . ILE A 1 88 ? -10.609 21.672 -2.75 1 90.56 88 ILE A N 1
ATOM 713 C CA . ILE A 1 88 ? -10.977 20.391 -2.17 1 90.56 88 ILE A CA 1
ATOM 714 C C . ILE A 1 88 ? -9.711 19.625 -1.761 1 90.56 88 ILE A C 1
ATOM 716 O O . ILE A 1 88 ? -8.773 19.516 -2.547 1 90.56 88 ILE A O 1
ATOM 720 N N . VAL A 1 89 ? -9.719 19.156 -0.524 1 96.75 89 VAL A N 1
ATOM 721 C CA . VAL A 1 89 ? -8.547 18.453 -0.022 1 96.75 89 VAL A CA 1
ATOM 722 C C . VAL A 1 89 ? -8.953 17.078 0.507 1 96.75 89 VAL A C 1
ATOM 724 O O . VAL A 1 89 ? -10.086 16.891 0.975 1 96.75 89 VAL A O 1
ATOM 727 N N . TYR A 1 90 ? -8.102 16.016 0.319 1 97.81 90 TYR A N 1
ATOM 728 C CA . TYR A 1 90 ? -8.141 14.789 1.104 1 97.81 90 TYR A CA 1
ATOM 729 C C . TYR A 1 90 ? -7.301 14.93 2.371 1 97.81 90 TYR A C 1
ATOM 731 O O . TYR A 1 90 ? -6.184 15.445 2.33 1 97.81 90 TYR A O 1
ATOM 739 N N . ASN A 1 91 ? -7.848 14.57 3.494 1 97.56 91 ASN A N 1
ATOM 740 C CA . ASN A 1 91 ? -7.102 14.516 4.75 1 97.56 91 ASN A CA 1
ATOM 741 C C . ASN A 1 91 ? -7.016 13.086 5.285 1 97.56 91 ASN A C 1
ATOM 743 O O . ASN A 1 91 ? -7.984 12.336 5.219 1 97.56 91 ASN A O 1
ATOM 747 N N . CYS A 1 92 ? -5.883 12.703 5.707 1 98.5 92 CYS A N 1
ATOM 748 C CA . CYS A 1 92 ? -5.637 11.5 6.488 1 98.5 92 CYS A CA 1
ATOM 749 C C . CYS A 1 92 ? -4.984 11.836 7.824 1 98.5 92 CYS A C 1
ATOM 751 O O . CYS A 1 92 ? -3.863 12.352 7.859 1 98.5 92 CYS A O 1
ATOM 753 N N . ILE A 1 93 ? -5.66 11.594 8.93 1 97.06 93 ILE A N 1
ATOM 754 C CA . ILE A 1 93 ? -5.125 11.984 10.227 1 97.06 93 ILE A CA 1
ATOM 755 C C . ILE A 1 93 ? -4.996 10.758 11.133 1 97.06 93 ILE A C 1
ATOM 757 O O . ILE A 1 93 ? -5.762 9.797 10.992 1 97.06 93 ILE A O 1
ATOM 761 N N . PHE A 1 94 ? -4.043 10.734 12.008 1 95.62 94 PHE A N 1
ATOM 762 C CA . PHE A 1 94 ? -3.812 9.656 12.969 1 95.62 94 PHE A CA 1
ATOM 763 C C . PHE A 1 94 ? -3.066 10.172 14.188 1 95.62 94 PHE A C 1
ATOM 765 O O . PHE A 1 94 ? -2.361 11.18 14.117 1 95.62 94 PHE A O 1
ATOM 772 N N . PRO A 1 95 ? -3.273 9.516 15.328 1 92 95 PRO A N 1
ATOM 773 C CA . PRO A 1 95 ? -2.555 9.938 16.531 1 92 95 PRO A CA 1
ATOM 774 C C . PRO A 1 95 ? -1.043 9.758 16.406 1 92 95 PRO A C 1
ATOM 776 O O . PRO A 1 95 ? -0.578 8.844 15.727 1 92 95 PRO A O 1
ATOM 779 N N . ILE A 1 96 ? -0.352 10.562 17.109 1 88.75 96 ILE A N 1
ATOM 780 C CA . ILE A 1 96 ? 1.104 10.562 17.016 1 88.75 96 ILE A CA 1
ATOM 781 C C . ILE A 1 96 ? 1.645 9.195 17.422 1 88.75 96 ILE A C 1
ATOM 783 O O . ILE A 1 96 ? 2.646 8.727 16.891 1 88.75 96 ILE A O 1
ATOM 787 N N . ASP A 1 97 ? 1.043 8.531 18.359 1 91.25 97 ASP A N 1
ATOM 788 C CA . ASP A 1 97 ? 1.503 7.227 18.844 1 91.25 97 ASP A CA 1
ATOM 789 C C . ASP A 1 97 ? 1.347 6.16 17.766 1 91.25 97 ASP A C 1
ATOM 791 O O . ASP A 1 97 ? 1.938 5.082 17.859 1 91.25 97 ASP A O 1
ATOM 795 N N . TYR A 1 98 ? 0.554 6.441 16.781 1 94.62 98 TYR A N 1
ATOM 796 C CA . TYR A 1 98 ? 0.419 5.508 15.672 1 94.62 98 TYR A CA 1
ATOM 797 C C . TYR A 1 98 ? 1.734 5.367 14.914 1 94.62 98 TYR A C 1
ATOM 799 O O . TYR A 1 98 ? 2.023 4.305 14.359 1 94.62 98 TYR A O 1
ATOM 807 N N . LEU A 1 99 ? 2.543 6.387 14.906 1 94.94 99 LEU A N 1
ATOM 808 C CA . LEU A 1 99 ? 3.855 6.324 14.273 1 94.94 99 LEU A CA 1
ATOM 809 C C . LEU A 1 99 ? 4.746 5.305 14.977 1 94.94 99 LEU A C 1
ATOM 811 O O . LEU A 1 99 ? 5.512 4.59 14.32 1 94.94 99 LEU A O 1
ATOM 815 N N . LEU A 1 100 ? 4.625 5.281 16.25 1 94.12 100 LEU A N 1
ATOM 816 C CA . LEU A 1 100 ? 5.391 4.289 17 1 94.12 100 LEU A CA 1
ATOM 817 C C . LEU A 1 100 ? 4.938 2.877 16.656 1 94.12 100 LEU A C 1
ATOM 819 O O . LEU A 1 100 ? 5.762 1.969 16.531 1 94.12 100 LEU A O 1
ATOM 823 N N . ARG A 1 101 ? 3.695 2.711 16.578 1 95.5 101 ARG A N 1
ATOM 824 C CA . ARG A 1 101 ? 3.156 1.415 16.172 1 95.5 101 ARG A CA 1
ATOM 825 C C . ARG A 1 101 ? 3.668 1.011 14.797 1 95.5 101 ARG A C 1
ATOM 827 O O . ARG A 1 101 ? 4.016 -0.15 14.57 1 95.5 101 ARG A O 1
ATOM 834 N N . LEU A 1 102 ? 3.658 1.961 13.867 1 97.56 102 LEU A N 1
ATOM 835 C CA . LEU A 1 102 ? 4.168 1.686 12.523 1 97.56 102 LEU A CA 1
ATOM 836 C C . LEU A 1 102 ? 5.637 1.279 12.578 1 97.56 102 LEU A C 1
ATOM 838 O O . LEU A 1 102 ? 6.059 0.377 11.852 1 97.56 102 LEU A O 1
ATOM 842 N N . GLU A 1 103 ? 6.426 1.936 13.453 1 96.38 103 GLU A N 1
ATOM 843 C CA . GLU A 1 103 ? 7.84 1.594 13.594 1 96.38 103 GLU A CA 1
ATOM 844 C C . GLU A 1 103 ? 8.016 0.158 14.078 1 96.38 103 GLU A C 1
ATOM 846 O O . GLU A 1 103 ? 8.953 -0.533 13.672 1 96.38 103 GLU A O 1
ATOM 851 N N . GLU A 1 104 ? 7.148 -0.209 14.914 1 96.06 104 GLU A N 1
ATOM 852 C CA . GLU A 1 104 ? 7.191 -1.577 15.422 1 96.06 104 GLU A CA 1
ATOM 853 C C . GLU A 1 104 ? 6.789 -2.58 14.344 1 96.06 104 GLU A C 1
ATOM 855 O O . GLU A 1 104 ? 7.383 -3.654 14.234 1 96.06 104 GLU A O 1
ATOM 860 N N . MET A 1 105 ? 5.793 -2.25 13.625 1 96.62 105 MET A N 1
ATOM 861 C CA . MET A 1 105 ? 5.289 -3.121 12.57 1 96.62 105 MET A CA 1
ATOM 862 C C . MET A 1 105 ? 6.305 -3.244 11.438 1 96.62 105 MET A C 1
ATOM 864 O O . MET A 1 105 ? 6.43 -4.301 10.82 1 96.62 105 MET A O 1
ATOM 868 N N . PHE A 1 106 ? 7 -2.107 11.188 1 97.06 106 PHE A N 1
ATOM 869 C CA . PHE A 1 106 ? 7.938 -2.029 10.07 1 97.06 106 PHE A CA 1
ATOM 870 C C . PHE A 1 106 ? 9.305 -1.547 10.555 1 97.06 106 PHE A C 1
ATOM 872 O O . PHE A 1 106 ? 9.711 -0.421 10.258 1 97.06 106 PHE A O 1
ATOM 879 N N . PRO A 1 107 ? 10.047 -2.387 11.078 1 95.81 107 PRO A N 1
ATOM 880 C CA . PRO A 1 107 ? 11.312 -1.966 11.68 1 95.81 107 PRO A CA 1
ATOM 881 C C . PRO A 1 107 ? 12.281 -1.365 10.664 1 95.81 107 PRO A C 1
ATOM 883 O O . PRO A 1 107 ? 13.07 -0.487 11.008 1 95.81 107 PRO A O 1
ATOM 886 N N . ASP A 1 108 ? 12.25 -1.786 9.461 1 95.88 108 ASP A N 1
ATOM 887 C CA . ASP A 1 108 ? 13.188 -1.291 8.461 1 95.88 108 ASP A CA 1
ATOM 888 C C . ASP A 1 108 ? 12.867 0.154 8.078 1 95.88 108 ASP A C 1
ATOM 890 O O . ASP A 1 108 ? 13.688 0.83 7.457 1 95.88 108 ASP A O 1
ATOM 894 N N . ALA A 1 109 ? 11.695 0.628 8.438 1 96.62 109 ALA A N 1
ATOM 895 C CA . ALA A 1 109 ? 11.289 1.994 8.117 1 96.62 109 ALA A CA 1
ATOM 896 C C . ALA A 1 109 ? 11.43 2.906 9.336 1 96.62 109 ALA A C 1
ATOM 898 O O . ALA A 1 109 ? 11.133 4.102 9.258 1 96.62 109 ALA A O 1
ATOM 899 N N . SER A 1 110 ? 11.875 2.373 10.453 1 96.31 110 SER A N 1
ATOM 900 C CA . SER A 1 110 ? 11.883 3.092 11.719 1 96.31 110 SER A CA 1
ATOM 901 C C . SER A 1 110 ? 12.656 4.398 11.609 1 96.31 110 SER A C 1
ATOM 903 O O . SER A 1 110 ? 12.203 5.441 12.086 1 96.31 110 SER A O 1
ATOM 905 N N . ALA A 1 111 ? 13.734 4.375 10.953 1 94.12 111 ALA A N 1
ATOM 906 C CA . ALA A 1 111 ? 14.562 5.57 10.836 1 94.12 111 ALA A CA 1
ATOM 907 C C . ALA A 1 111 ? 13.859 6.652 10.023 1 94.12 111 ALA A C 1
ATOM 909 O O . ALA A 1 111 ? 13.953 7.84 10.344 1 94.12 111 ALA A O 1
ATOM 910 N N . LEU A 1 112 ? 13.211 6.258 9 1 94.38 112 LEU A N 1
ATOM 911 C CA . LEU A 1 112 ? 12.469 7.195 8.164 1 94.38 112 LEU A CA 1
ATOM 912 C C . LEU A 1 112 ? 11.305 7.805 8.93 1 94.38 112 LEU A C 1
ATOM 914 O O . LEU A 1 112 ? 11.039 9.008 8.82 1 94.38 112 LEU A O 1
ATOM 918 N N . LEU A 1 113 ? 10.641 6.988 9.758 1 95.5 113 LEU A N 1
ATOM 919 C CA . LEU A 1 113 ? 9.445 7.414 10.477 1 95.5 113 LEU A CA 1
ATOM 920 C C . LEU A 1 113 ? 9.812 8.32 11.648 1 95.5 113 LEU A C 1
ATOM 922 O O . LEU A 1 113 ? 9.016 9.172 12.047 1 95.5 113 LEU A O 1
ATOM 926 N N . ALA A 1 114 ? 10.992 8.117 12.141 1 91.31 114 ALA A N 1
ATOM 927 C CA . ALA A 1 114 ? 11.453 8.898 13.281 1 91.31 114 ALA A CA 1
ATOM 928 C C . ALA A 1 114 ? 11.438 10.391 12.969 1 91.31 114 ALA A C 1
ATOM 930 O O . ALA A 1 114 ? 11.188 11.211 13.859 1 91.31 114 ALA A O 1
ATOM 931 N N . ALA A 1 115 ? 11.609 10.688 11.734 1 87.5 115 ALA A N 1
ATOM 932 C CA . ALA A 1 115 ? 11.648 12.086 11.305 1 87.5 115 ALA A CA 1
ATOM 933 C C . ALA A 1 115 ? 10.289 12.758 11.508 1 87.5 115 ALA A C 1
ATOM 935 O O . ALA A 1 115 ? 10.219 13.969 11.711 1 87.5 115 ALA A O 1
ATOM 936 N N . PHE A 1 116 ? 9.219 12.031 11.57 1 91.38 116 PHE A N 1
ATOM 937 C CA . PHE A 1 116 ? 7.867 12.57 11.688 1 91.38 116 PHE A CA 1
ATOM 938 C C . PHE A 1 116 ? 7.48 12.734 13.156 1 91.38 116 PHE A C 1
ATOM 940 O O . PHE A 1 116 ? 6.531 13.453 13.477 1 91.38 116 PHE A O 1
ATOM 947 N N . ARG A 1 117 ? 8.117 12.031 13.969 1 83.69 117 ARG A N 1
ATOM 948 C CA . ARG A 1 117 ? 7.719 11.969 15.367 1 83.69 117 ARG A CA 1
ATOM 949 C C . ARG A 1 117 ? 8.539 12.945 16.219 1 83.69 117 ARG A C 1
ATOM 951 O O . ARG A 1 117 ? 8.172 13.25 17.344 1 83.69 117 ARG A O 1
ATOM 958 N N . ALA A 1 118 ? 9.531 13.43 15.68 1 74.62 118 ALA A N 1
ATOM 959 C CA . ALA A 1 118 ? 10.422 14.289 16.453 1 74.62 118 ALA A CA 1
ATOM 960 C C . ALA A 1 118 ? 9.688 15.523 16.969 1 74.62 118 ALA A C 1
ATOM 962 O O . ALA A 1 118 ? 8.867 16.109 16.266 1 74.62 118 ALA A O 1
ATOM 963 N N . PRO A 1 119 ? 9.898 15.742 18.266 1 63.75 119 PRO A N 1
ATOM 964 C CA . PRO A 1 119 ? 9.312 16.984 18.781 1 63.75 119 PRO A CA 1
ATOM 965 C C . PRO A 1 119 ? 9.664 18.203 17.938 1 63.75 119 PRO A C 1
ATOM 967 O O . PRO A 1 119 ? 10.82 18.391 17.578 1 63.75 119 PRO A O 1
ATOM 970 N N . GLY A 1 120 ? 8.648 18.922 17.578 1 66.25 120 GLY A N 1
ATOM 971 C CA . GLY A 1 120 ? 8.891 20.109 16.797 1 66.25 120 GLY A CA 1
ATOM 972 C C . GLY A 1 120 ? 9.125 19.828 15.32 1 66.25 120 GLY A C 1
ATOM 973 O O . GLY A 1 120 ? 9.664 20.672 14.594 1 66.25 120 GLY A O 1
ATOM 974 N N . SER A 1 121 ? 8.938 18.625 14.992 1 76.25 121 SER A N 1
ATOM 975 C CA . SER A 1 121 ? 9.047 18.328 13.57 1 76.25 121 SER A CA 1
ATOM 976 C C . SER A 1 121 ? 8.352 19.406 12.727 1 76.25 121 SER A C 1
ATOM 978 O O . SER A 1 121 ? 7.215 19.781 13.016 1 76.25 121 SER A O 1
ATOM 980 N N . PRO A 1 122 ? 9.055 19.875 11.766 1 82.38 122 PRO A N 1
ATOM 981 C CA . PRO A 1 122 ? 8.453 20.922 10.938 1 82.38 122 PRO A CA 1
ATOM 982 C C . PRO A 1 122 ? 7.43 20.375 9.945 1 82.38 122 PRO A C 1
ATOM 984 O O . PRO A 1 122 ? 7.543 19.234 9.5 1 82.38 122 PRO A O 1
ATOM 987 N N . TRP A 1 123 ? 6.418 21.156 9.75 1 90.31 123 TRP A N 1
ATOM 988 C CA . TRP A 1 123 ? 5.566 20.859 8.602 1 90.31 123 TRP A CA 1
ATOM 989 C C . TRP A 1 123 ? 6.344 21 7.297 1 90.31 123 TRP A C 1
ATOM 991 O O . TRP A 1 123 ? 7.391 21.641 7.258 1 90.31 123 TRP A O 1
ATOM 1001 N N . PHE A 1 124 ? 5.883 20.281 6.207 1 92.06 124 PHE A N 1
ATOM 1002 C CA . PHE A 1 124 ? 6.48 20.531 4.898 1 92.06 124 PHE A CA 1
ATOM 1003 C C . PHE A 1 124 ? 5.469 20.266 3.785 1 92.06 124 PHE A C 1
ATOM 1005 O O . PHE A 1 124 ? 4.434 19.641 4.02 1 92.06 124 PHE A O 1
ATOM 1012 N N . LYS A 1 125 ? 5.77 20.859 2.723 1 94.06 125 LYS A N 1
ATOM 1013 C CA . LYS A 1 125 ? 4.984 20.734 1.497 1 94.06 125 LYS A CA 1
ATOM 1014 C C . LYS A 1 125 ? 5.801 20.078 0.385 1 94.06 125 LYS A C 1
ATOM 1016 O O . LYS A 1 125 ? 7 20.344 0.251 1 94.06 125 LYS A O 1
ATOM 1021 N N . LEU A 1 126 ? 5.199 19.219 -0.371 1 94.62 126 LEU A N 1
ATOM 1022 C CA . LEU A 1 126 ? 5.82 18.719 -1.597 1 94.62 126 LEU A CA 1
ATOM 1023 C C . LEU A 1 126 ? 4.801 18.656 -2.73 1 94.62 126 LEU A C 1
ATOM 1025 O O . LEU A 1 126 ? 3.598 18.766 -2.496 1 94.62 126 LEU A O 1
ATOM 1029 N N . ARG A 1 127 ? 5.344 18.625 -3.896 1 93.81 127 ARG A N 1
ATOM 1030 C CA . ARG A 1 127 ? 4.512 18.406 -5.074 1 93.81 127 ARG A CA 1
ATOM 1031 C C . ARG A 1 127 ? 4.406 16.922 -5.406 1 93.81 127 ARG A C 1
ATOM 1033 O O . ARG A 1 127 ? 5.414 16.219 -5.414 1 93.81 127 ARG A O 1
ATOM 1040 N N . ASP A 1 128 ? 3.246 16.484 -5.656 1 94.62 128 ASP A N 1
ATOM 1041 C CA . ASP A 1 128 ? 2.99 15.086 -5.98 1 94.62 128 ASP A CA 1
ATOM 1042 C C . ASP A 1 128 ? 3.814 14.641 -7.188 1 94.62 128 ASP A C 1
ATOM 1044 O O . ASP A 1 128 ? 3.58 15.102 -8.312 1 94.62 128 ASP A O 1
ATOM 1048 N N . PRO A 1 129 ? 4.688 13.805 -7.004 1 90.12 129 PRO A N 1
ATOM 1049 C CA . PRO A 1 129 ? 5.441 13.305 -8.156 1 90.12 129 PRO A CA 1
ATOM 1050 C C . PRO A 1 129 ? 4.621 12.359 -9.031 1 90.12 129 PRO A C 1
ATOM 1052 O O . PRO A 1 129 ? 5.102 11.914 -10.078 1 90.12 129 PRO A O 1
ATOM 1055 N N . GLY A 1 130 ? 3.402 12.039 -8.617 1 89.56 130 GLY A N 1
ATOM 1056 C CA . GLY A 1 130 ? 2.555 11.258 -9.508 1 89.56 130 GLY A CA 1
ATOM 1057 C C . GLY A 1 130 ? 1.743 10.203 -8.789 1 89.56 130 GLY A C 1
ATOM 1058 O O . GLY A 1 130 ? 0.685 9.789 -9.273 1 89.56 130 GLY A O 1
ATOM 1059 N N . GLU A 1 131 ? 2.125 9.812 -7.586 1 93.94 131 GLU A N 1
ATOM 1060 C CA . GLU A 1 131 ? 1.501 8.648 -6.969 1 93.94 131 GLU A CA 1
ATOM 1061 C C . GLU A 1 131 ? 0.526 9.055 -5.871 1 93.94 131 GLU A C 1
ATOM 1063 O O . GLU A 1 131 ? -0.381 8.297 -5.523 1 93.94 131 GLU A O 1
ATOM 1068 N N . PHE A 1 132 ? 0.649 10.172 -5.316 1 97.75 132 PHE A N 1
ATOM 1069 C CA . PHE A 1 132 ? -0.072 10.547 -4.105 1 97.75 132 PHE A CA 1
ATOM 1070 C C . PHE A 1 132 ? -1.564 10.688 -4.387 1 97.75 132 PHE A C 1
ATOM 1072 O O . PHE A 1 132 ? -2.395 10.336 -3.545 1 97.75 132 PHE A O 1
ATOM 1079 N N . HIS A 1 133 ? -1.914 11.234 -5.566 1 95.94 133 HIS A N 1
ATOM 1080 C CA . HIS A 1 133 ? -3.33 11.344 -5.898 1 95.94 133 HIS A CA 1
ATOM 1081 C C . HIS A 1 133 ? -4.035 10 -5.75 1 95.94 133 HIS A C 1
ATOM 1083 O O . HIS A 1 133 ? -5.074 9.906 -5.098 1 95.94 133 HIS A O 1
ATOM 1089 N N . GLY A 1 134 ? -3.441 9.008 -6.383 1 96.31 134 GLY A N 1
ATOM 1090 C CA . GLY A 1 134 ? -4.016 7.672 -6.309 1 96.31 134 GLY A CA 1
ATOM 1091 C C . GLY A 1 134 ? -4.074 7.121 -4.898 1 96.31 134 GLY A C 1
ATOM 1092 O O . GLY A 1 134 ? -5.051 6.477 -4.516 1 96.31 134 GLY A O 1
ATOM 1093 N N . TRP A 1 135 ? -3.086 7.336 -4.078 1 98.44 135 TRP A N 1
ATOM 1094 C CA . TRP A 1 135 ? -3.031 6.836 -2.709 1 98.44 135 TRP A CA 1
ATOM 1095 C C . TRP A 1 135 ? -4.09 7.508 -1.843 1 98.44 135 TRP A C 1
ATOM 1097 O O . TRP A 1 135 ? -4.801 6.84 -1.089 1 98.44 135 TRP A O 1
ATOM 1107 N N . PHE A 1 136 ? -4.277 8.773 -1.985 1 98.56 136 PHE A N 1
ATOM 1108 C CA . PHE A 1 136 ? -5.266 9.477 -1.171 1 98.56 136 PHE A CA 1
ATOM 1109 C C . PHE A 1 136 ? -6.68 9.117 -1.603 1 98.56 136 PHE A C 1
ATOM 1111 O O . PHE A 1 136 ? -7.582 9.016 -0.768 1 98.56 136 PHE A O 1
ATOM 1118 N N . THR A 1 137 ? -6.855 8.977 -2.893 1 97 137 THR A N 1
ATOM 1119 C CA . THR A 1 137 ? -8.148 8.508 -3.375 1 97 137 THR A CA 1
ATOM 1120 C C . THR A 1 137 ? -8.461 7.121 -2.82 1 97 137 THR A C 1
ATOM 1122 O O . THR A 1 137 ? -9.586 6.863 -2.385 1 97 137 THR A O 1
ATOM 1125 N N . ALA A 1 138 ? -7.477 6.273 -2.85 1 98.06 138 ALA A N 1
ATOM 1126 C CA . ALA A 1 138 ? -7.648 4.922 -2.322 1 98.06 138 ALA A CA 1
ATOM 1127 C C . ALA A 1 138 ? -7.93 4.949 -0.823 1 98.06 138 ALA A C 1
ATOM 1129 O O . ALA A 1 138 ? -8.758 4.18 -0.325 1 98.06 138 ALA A O 1
ATOM 1130 N N . LEU A 1 139 ? -7.195 5.797 -0.077 1 98.56 139 LEU A N 1
ATOM 1131 C CA . LEU A 1 139 ? -7.461 5.977 1.346 1 98.56 139 LEU A CA 1
ATOM 1132 C C . LEU A 1 139 ? -8.93 6.316 1.588 1 98.56 139 LEU A C 1
ATOM 1134 O O . LEU A 1 139 ? -9.594 5.68 2.408 1 98.56 139 LEU A O 1
ATOM 1138 N N . TYR A 1 140 ? -9.391 7.293 0.819 1 97.81 140 TYR A N 1
ATOM 1139 C CA . TYR A 1 140 ? -10.758 7.781 1.003 1 97.81 140 TYR A CA 1
ATOM 1140 C C . TYR A 1 140 ? -11.773 6.699 0.667 1 97.81 140 TYR A C 1
ATOM 1142 O O . TYR A 1 140 ? -12.727 6.477 1.421 1 97.81 140 TYR A O 1
ATOM 1150 N N . ARG A 1 141 ? -11.562 6.016 -0.4 1 96.25 141 ARG A N 1
ATOM 1151 C CA . ARG A 1 141 ? -12.469 4.953 -0.823 1 96.25 141 ARG A CA 1
ATOM 1152 C C . ARG A 1 141 ? -12.5 3.822 0.197 1 96.25 141 ARG A C 1
ATOM 1154 O O . ARG A 1 141 ? -13.57 3.332 0.555 1 96.25 141 ARG A O 1
ATOM 1161 N N . GLU A 1 142 ? -11.352 3.434 0.647 1 98.06 142 GLU A N 1
ATOM 1162 C CA . GLU A 1 142 ? -11.258 2.342 1.612 1 98.06 142 GLU A CA 1
ATOM 1163 C C . GLU A 1 142 ? -11.938 2.703 2.928 1 98.06 142 GLU A C 1
ATOM 1165 O O . GLU A 1 142 ? -12.703 1.906 3.479 1 98.06 142 GLU A O 1
ATOM 1170 N N . TYR A 1 143 ? -11.625 3.889 3.391 1 96.94 143 TYR A N 1
ATOM 1171 C CA . TYR A 1 143 ? -12.172 4.336 4.668 1 96.94 143 TYR A CA 1
ATOM 1172 C C . TYR A 1 143 ? -13.695 4.414 4.613 1 96.94 143 TYR A C 1
ATOM 1174 O O . TYR A 1 143 ? -14.375 4.117 5.602 1 96.94 143 TYR A O 1
ATOM 1182 N N . THR A 1 144 ? -14.25 4.863 3.496 1 95.19 144 THR A N 1
ATOM 1183 C CA . THR A 1 144 ? -15.688 5.047 3.332 1 95.19 144 THR A CA 1
ATOM 1184 C C . THR A 1 144 ? -16.391 3.699 3.186 1 95.19 144 THR A C 1
ATOM 1186 O O . THR A 1 144 ? -17.469 3.498 3.727 1 95.19 144 THR A O 1
ATOM 1189 N N . ALA A 1 145 ? -15.773 2.756 2.529 1 92.44 145 ALA A N 1
ATOM 1190 C CA . ALA A 1 145 ? -16.391 1.467 2.234 1 92.44 145 ALA A CA 1
ATOM 1191 C C . ALA A 1 145 ? -16.359 0.549 3.453 1 92.44 145 ALA A C 1
ATOM 1193 O O . ALA A 1 145 ? -17.266 -0.266 3.652 1 92.44 145 ALA A O 1
ATOM 1194 N N . ARG A 1 146 ? -15.312 0.601 4.219 1 93.75 146 ARG A N 1
ATOM 1195 C CA . ARG A 1 146 ? -15.125 -0.152 5.457 1 93.75 146 ARG A CA 1
ATOM 1196 C C . ARG A 1 146 ? -15.281 -1.65 5.211 1 93.75 146 ARG A C 1
ATOM 1198 O O . ARG A 1 146 ? -15.984 -2.336 5.953 1 93.75 146 ARG A O 1
ATOM 1205 N N . GLN A 1 147 ? -14.711 -2.15 4.184 1 93.38 147 GLN A N 1
ATOM 1206 C CA . GLN A 1 147 ? -14.75 -3.576 3.881 1 93.38 147 GLN A CA 1
ATOM 1207 C C . GLN A 1 147 ? -13.836 -4.359 4.82 1 93.38 147 GLN A C 1
ATOM 1209 O O . GLN A 1 147 ? -12.945 -3.785 5.449 1 93.38 147 GLN A O 1
ATOM 1214 N N . PRO A 1 148 ? -14.055 -5.652 4.957 1 93.88 148 PRO A N 1
ATOM 1215 C CA . PRO A 1 148 ? -13.125 -6.457 5.758 1 93.88 148 PRO A CA 1
ATOM 1216 C C . PRO A 1 148 ? -11.672 -6.254 5.355 1 93.88 148 PRO A C 1
ATOM 1218 O O . PRO A 1 148 ? -11.352 -6.246 4.164 1 93.88 148 PRO A O 1
ATOM 1221 N N . GLY A 1 149 ? -10.812 -6.078 6.344 1 97.19 149 GLY A N 1
ATOM 1222 C CA . GLY A 1 149 ? -9.414 -5.793 6.09 1 97.19 149 GLY A CA 1
ATOM 1223 C C . GLY A 1 149 ? -9.125 -4.316 5.895 1 97.19 149 GLY A C 1
ATOM 1224 O O . GLY A 1 149 ? -8.047 -3.941 5.434 1 97.19 149 GLY A O 1
ATOM 1225 N N . CYS A 1 150 ? -10.094 -3.504 6.195 1 97.5 150 CYS A N 1
ATOM 1226 C CA . CYS A 1 150 ? -10.023 -2.064 5.969 1 97.5 150 CYS A CA 1
ATOM 1227 C C . CYS A 1 150 ? -8.805 -1.464 6.668 1 97.5 150 CYS A C 1
ATOM 1229 O O . CYS A 1 150 ? -8.047 -0.707 6.059 1 97.5 150 CYS A O 1
ATOM 1231 N N . GLU A 1 151 ? -8.586 -1.798 7.938 1 97.5 151 GLU A N 1
ATOM 1232 C CA . GLU A 1 151 ? -7.461 -1.23 8.672 1 97.5 151 GLU A CA 1
ATOM 1233 C C . GLU A 1 151 ? -6.133 -1.615 8.031 1 97.5 151 GLU A C 1
ATOM 1235 O O . GLU A 1 151 ? -5.211 -0.801 7.969 1 97.5 151 GLU A O 1
ATOM 1240 N N . ALA A 1 152 ? -6.047 -2.842 7.598 1 98.38 152 ALA A N 1
ATOM 1241 C CA . ALA A 1 152 ? -4.824 -3.305 6.945 1 98.38 152 ALA A CA 1
ATOM 1242 C C . ALA A 1 152 ? -4.523 -2.477 5.695 1 98.38 152 ALA A C 1
ATOM 1244 O O . ALA A 1 152 ? -3.385 -2.055 5.484 1 98.38 152 ALA A O 1
ATOM 1245 N N . VAL A 1 153 ? -5.539 -2.248 4.902 1 98.69 153 VAL A N 1
ATOM 1246 C CA . VAL A 1 153 ? -5.359 -1.484 3.672 1 98.69 153 VAL A CA 1
ATOM 1247 C C . VAL A 1 153 ? -4.992 -0.04 4.008 1 98.69 153 VAL A C 1
ATOM 1249 O O . VAL A 1 153 ? -4.066 0.524 3.424 1 98.69 153 VAL A O 1
ATOM 1252 N N . LEU A 1 154 ? -5.68 0.543 4.953 1 98.62 154 LEU A N 1
ATOM 1253 C CA . LEU A 1 154 ? -5.375 1.91 5.363 1 98.62 154 LEU A CA 1
ATOM 1254 C C . LEU A 1 154 ? -3.945 2.018 5.879 1 98.62 154 LEU A C 1
ATOM 1256 O O . LEU A 1 154 ? -3.207 2.924 5.484 1 98.62 154 LEU A O 1
ATOM 1260 N N . THR A 1 155 ? -3.545 1.103 6.723 1 98.62 155 THR A N 1
ATOM 1261 C CA . THR A 1 155 ? -2.197 1.082 7.277 1 98.62 155 THR A CA 1
ATOM 1262 C C . THR A 1 155 ? -1.157 0.944 6.168 1 98.62 155 THR A C 1
ATOM 1264 O O . THR A 1 155 ? -0.121 1.609 6.195 1 98.62 155 THR A O 1
ATOM 1267 N N . SER A 1 156 ? -1.436 0.094 5.195 1 98.62 156 SER A N 1
ATOM 1268 C CA . SER A 1 156 ? -0.53 -0.108 4.07 1 98.62 156 SER A CA 1
ATOM 1269 C C . SER A 1 156 ? -0.344 1.178 3.271 1 98.62 156 SER A C 1
ATOM 1271 O O . SER A 1 156 ? 0.768 1.492 2.842 1 98.62 156 SER A O 1
ATOM 1273 N N . LEU A 1 157 ? -1.418 1.925 3.07 1 98.75 157 LEU A N 1
ATOM 1274 C CA . LEU A 1 157 ? -1.35 3.176 2.324 1 98.75 157 LEU A CA 1
ATOM 1275 C C . LEU A 1 157 ? -0.624 4.25 3.129 1 98.75 157 LEU A C 1
ATOM 1277 O O . LEU A 1 157 ? 0.202 4.988 2.584 1 98.75 157 LEU A O 1
ATOM 1281 N N . VAL A 1 158 ? -0.865 4.309 4.426 1 98.75 158 VAL A N 1
ATOM 1282 C CA . VAL A 1 158 ? -0.25 5.32 5.277 1 98.75 158 VAL A CA 1
ATOM 1283 C C . VAL A 1 158 ? 1.262 5.109 5.324 1 98.75 158 VAL A C 1
ATOM 1285 O O . VAL A 1 158 ? 2.033 6.055 5.145 1 98.75 158 VAL A O 1
ATOM 1288 N N . ILE A 1 159 ? 1.701 3.879 5.539 1 98.69 159 ILE A N 1
ATOM 1289 C CA . ILE A 1 159 ? 3.131 3.605 5.629 1 98.69 159 ILE A CA 1
ATOM 1290 C C . ILE A 1 159 ? 3.803 3.932 4.297 1 98.69 159 ILE A C 1
ATOM 1292 O O . ILE A 1 159 ? 4.922 4.449 4.266 1 98.69 159 ILE A O 1
ATOM 1296 N N . ARG A 1 160 ? 3.152 3.65 3.207 1 98.25 160 ARG A N 1
ATOM 1297 C CA . ARG A 1 160 ? 3.711 3.953 1.893 1 98.25 160 ARG A CA 1
ATOM 1298 C C . ARG A 1 160 ? 3.822 5.457 1.678 1 98.25 160 ARG A C 1
ATOM 1300 O O . ARG A 1 160 ? 4.824 5.941 1.146 1 98.25 160 ARG A O 1
ATOM 1307 N N . ILE A 1 161 ? 2.799 6.191 2.035 1 98.5 161 ILE A N 1
ATOM 1308 C CA . ILE A 1 161 ? 2.789 7.645 1.888 1 98.5 161 ILE A CA 1
ATOM 1309 C C . ILE A 1 161 ? 3.918 8.25 2.715 1 98.5 161 ILE A C 1
ATOM 1311 O O . ILE A 1 161 ? 4.684 9.086 2.219 1 98.5 161 ILE A O 1
ATOM 1315 N N . LEU A 1 162 ? 4.055 7.824 3.963 1 98.25 162 LEU A N 1
ATOM 1316 C CA . LEU A 1 162 ? 5.062 8.383 4.855 1 98.25 162 LEU A CA 1
ATOM 1317 C C . LEU A 1 162 ? 6.469 8.109 4.328 1 98.25 162 LEU A C 1
ATOM 1319 O O . LEU A 1 162 ? 7.324 8.992 4.336 1 98.25 162 LEU A O 1
ATOM 1323 N N . ILE A 1 163 ? 6.711 6.918 3.857 1 98.06 163 ILE A N 1
ATOM 1324 C CA . ILE A 1 163 ? 8.016 6.555 3.322 1 98.06 163 ILE A CA 1
ATOM 1325 C C . ILE A 1 163 ? 8.312 7.383 2.072 1 98.06 163 ILE A C 1
ATOM 1327 O O . ILE A 1 163 ? 9.406 7.918 1.916 1 98.06 163 ILE A O 1
ATOM 1331 N N . ALA A 1 164 ? 7.34 7.477 1.193 1 97.56 164 ALA A N 1
ATOM 1332 C CA . ALA A 1 164 ? 7.516 8.25 -0.034 1 97.56 164 ALA A CA 1
ATOM 1333 C C . ALA A 1 164 ? 7.793 9.719 0.276 1 97.56 164 ALA A C 1
ATOM 1335 O O . ALA A 1 164 ? 8.594 10.359 -0.404 1 97.56 164 ALA A O 1
ATOM 1336 N N . LEU A 1 165 ? 7.09 10.266 1.271 1 96.94 165 LEU A N 1
ATOM 1337 C CA . LEU A 1 165 ? 7.328 11.648 1.686 1 96.94 165 LEU A CA 1
ATOM 1338 C C . LEU A 1 165 ? 8.781 11.852 2.09 1 96.94 165 LEU A C 1
ATOM 1340 O O . LEU A 1 165 ? 9.43 12.797 1.639 1 96.94 165 LEU A O 1
ATOM 1344 N N . GLN A 1 166 ? 9.297 10.953 2.889 1 94.88 166 GLN A N 1
ATOM 1345 C CA . GLN A 1 166 ? 10.672 11.086 3.367 1 94.88 166 GLN A CA 1
ATOM 1346 C C . GLN A 1 166 ? 11.672 10.898 2.23 1 94.88 166 GLN A C 1
ATOM 1348 O O . GLN A 1 166 ? 12.664 11.617 2.148 1 94.88 166 GLN A O 1
ATOM 1353 N N . ARG A 1 167 ? 11.391 9.922 1.349 1 94.56 167 ARG A N 1
ATOM 1354 C CA . ARG A 1 167 ? 12.289 9.68 0.22 1 94.56 167 ARG A CA 1
ATOM 1355 C C . ARG A 1 167 ? 12.336 10.891 -0.708 1 94.56 167 ARG A C 1
ATOM 1357 O O . ARG A 1 167 ? 13.398 11.25 -1.206 1 94.56 167 ARG A O 1
ATOM 1364 N N . THR A 1 168 ? 11.18 11.469 -0.981 1 92 168 THR A N 1
ATOM 1365 C CA . THR A 1 168 ? 11.094 12.641 -1.851 1 92 168 THR A CA 1
ATOM 1366 C C . THR A 1 168 ? 11.812 13.828 -1.229 1 92 168 THR A C 1
ATOM 1368 O O . THR A 1 168 ? 12.531 14.555 -1.916 1 92 168 THR A O 1
ATOM 1371 N N . ARG A 1 169 ? 11.656 14.062 0.033 1 87.94 169 ARG A N 1
ATOM 1372 C CA . ARG A 1 169 ? 12.312 15.148 0.746 1 87.94 169 ARG A CA 1
ATOM 1373 C C . ARG A 1 169 ? 13.828 14.992 0.707 1 87.94 169 ARG A C 1
ATOM 1375 O O . ARG A 1 169 ? 14.555 15.977 0.528 1 87.94 169 ARG A O 1
ATOM 1382 N N . ALA A 1 170 ? 14.281 13.781 0.876 1 83.88 170 ALA A N 1
ATOM 1383 C CA . ALA A 1 170 ? 15.711 13.5 0.852 1 83.88 170 ALA A CA 1
ATOM 1384 C C . ALA A 1 170 ? 16.297 13.75 -0.536 1 83.88 170 ALA A C 1
ATOM 1386 O O . ALA A 1 170 ? 17.422 14.219 -0.666 1 83.88 170 ALA A O 1
ATOM 1387 N N . GLY A 1 171 ? 15.555 13.375 -1.511 1 77.81 171 GLY A N 1
ATOM 1388 C CA . GLY A 1 171 ? 16 13.633 -2.869 1 77.81 171 GLY A CA 1
ATOM 1389 C C . GLY A 1 171 ? 16.078 15.109 -3.203 1 77.81 171 GLY A C 1
ATOM 1390 O O . GLY A 1 171 ? 17 15.555 -3.883 1 77.81 171 GLY A O 1
ATOM 1391 N N . GLU A 1 172 ? 15.125 15.891 -2.773 1 71.19 172 GLU A N 1
ATOM 1392 C CA . GLU A 1 172 ? 15.094 17.328 -3.004 1 71.19 172 GLU A CA 1
ATOM 1393 C C . GLU A 1 172 ? 16.203 18.031 -2.238 1 71.19 172 GLU A C 1
ATOM 1395 O O . GLU A 1 172 ? 16.797 19 -2.738 1 71.19 172 GLU A O 1
ATOM 1400 N N . ALA A 1 173 ? 16.438 17.625 -1.017 1 65.5 173 ALA A N 1
ATOM 1401 C CA . ALA A 1 173 ? 17.516 18.203 -0.222 1 65.5 173 ALA A CA 1
ATOM 1402 C C . ALA A 1 173 ? 18.859 17.969 -0.894 1 65.5 173 ALA A C 1
ATOM 1404 O O . ALA A 1 173 ? 19.734 18.844 -0.851 1 65.5 173 ALA A O 1
ATOM 1405 N N . ALA A 1 174 ? 18.969 16.828 -1.424 1 58.78 174 ALA A N 1
ATOM 1406 C CA . ALA A 1 174 ? 20.219 16.516 -2.113 1 58.78 174 ALA A CA 1
ATOM 1407 C C . ALA A 1 174 ? 20.406 17.391 -3.342 1 58.78 174 ALA A C 1
ATOM 1409 O O . ALA A 1 174 ? 21.547 17.719 -3.709 1 58.78 174 ALA A O 1
ATOM 1410 N N . GLU A 1 175 ? 19.344 17.719 -3.938 1 55.94 175 GLU A N 1
ATOM 1411 C CA . GLU A 1 175 ? 19.422 18.531 -5.141 1 55.94 175 GLU A CA 1
ATOM 1412 C C . GLU A 1 175 ? 19.531 20.016 -4.789 1 55.94 175 GLU A C 1
ATOM 1414 O O . GLU A 1 175 ? 20.078 20.812 -5.562 1 55.94 175 GLU A O 1
ATOM 1419 N N . HIS A 1 176 ? 18.875 20.453 -3.713 1 53.06 176 HIS A N 1
ATOM 1420 C CA . HIS A 1 176 ? 18.953 21.828 -3.242 1 53.06 176 HIS A CA 1
ATOM 1421 C C . HIS A 1 176 ? 19.344 21.891 -1.768 1 53.06 176 HIS A C 1
ATOM 1423 O O . HIS A 1 176 ? 18.484 22.031 -0.899 1 53.06 176 HIS A O 1
ATOM 1429 N N . PRO A 1 177 ? 20.562 21.5 -1.499 1 41.47 177 PRO A N 1
ATOM 1430 C CA . PRO A 1 177 ? 21 21.469 -0.1 1 41.47 177 PRO A CA 1
ATOM 1431 C C . PRO A 1 177 ? 20.641 22.734 0.662 1 41.47 177 PRO A C 1
ATOM 1433 O O . PRO A 1 177 ? 21.109 23.828 0.318 1 41.47 177 PRO A O 1
ATOM 1436 N N . THR A 1 178 ? 19.453 23.047 0.844 1 37.69 178 THR A N 1
ATOM 1437 C CA . THR A 1 178 ? 19.203 24.188 1.708 1 37.69 178 THR A CA 1
ATOM 1438 C C . THR A 1 178 ? 19.828 23.969 3.084 1 37.69 178 THR A C 1
ATOM 1440 O O . THR A 1 178 ? 20.016 22.828 3.512 1 37.69 178 THR A O 1
ATOM 1443 N N . GLU A 1 179 ? 20.5 24.984 3.59 1 34.81 179 GLU A N 1
ATOM 1444 C CA . GLU A 1 179 ? 21.094 25.078 4.918 1 34.81 179 GLU A CA 1
ATOM 1445 C C . GLU A 1 179 ? 20.172 24.5 5.984 1 34.81 179 GLU A C 1
ATOM 1447 O O . GLU A 1 179 ? 19.141 25.094 6.305 1 34.81 179 GLU A O 1
ATOM 1452 N N . GLU A 1 180 ? 19.812 23.328 5.867 1 39.22 180 GLU A N 1
ATOM 1453 C CA . GLU A 1 180 ? 19.016 22.672 6.902 1 39.22 180 GLU A CA 1
ATOM 1454 C C . GLU A 1 180 ? 19.453 23.125 8.297 1 39.22 180 GLU A C 1
ATOM 1456 O O . GLU A 1 180 ? 20.641 23.312 8.555 1 39.22 180 GLU A O 1
ATOM 1461 N N . ALA A 1 181 ? 18.547 23.797 8.898 1 34.72 181 ALA A N 1
ATOM 1462 C CA . ALA A 1 181 ? 18.812 24.203 10.281 1 34.72 181 ALA A CA 1
ATOM 1463 C C . ALA A 1 181 ? 19.5 23.094 11.062 1 34.72 181 ALA A C 1
ATOM 1465 O O . ALA A 1 181 ? 19.281 21.906 10.789 1 34.72 181 ALA A O 1
ATOM 1466 N N . GLU A 1 182 ? 20.734 23.219 11.523 1 32.34 182 GLU A N 1
ATOM 1467 C CA . GLU A 1 182 ? 21.547 22.391 12.406 1 32.34 182 GLU A CA 1
ATOM 1468 C C . GLU A 1 182 ? 20.672 21.609 13.383 1 32.34 182 GLU A C 1
ATOM 1470 O O . GLU A 1 182 ? 19.734 22.156 13.961 1 32.34 182 GLU A O 1
ATOM 1475 N N . PRO A 1 183 ? 20.562 20.344 13.25 1 36 183 PRO A N 1
ATOM 1476 C CA . PRO A 1 183 ? 19.875 19.531 14.258 1 36 183 PRO A CA 1
ATOM 1477 C C . PRO A 1 183 ? 20.141 20.016 15.68 1 36 183 PRO A C 1
ATOM 1479 O O . PRO A 1 183 ? 21.297 20.109 16.094 1 36 183 PRO A O 1
ATOM 1482 N N . GLY A 1 184 ? 19.5 20.969 16.188 1 31.61 184 GLY A N 1
ATOM 1483 C CA . GLY A 1 184 ? 19.766 21.375 17.578 1 31.61 184 GLY A CA 1
ATOM 1484 C C . GLY A 1 184 ? 19.953 20.188 18.5 1 31.61 184 GLY A C 1
ATOM 1485 O O . GLY A 1 184 ? 19.609 19.062 18.156 1 31.61 184 GLY A O 1
ATOM 1486 N N . SER A 1 185 ? 20.844 20.297 19.562 1 31.98 185 SER A N 1
ATOM 1487 C CA . SER A 1 185 ? 21.359 19.484 20.672 1 31.98 185 SER A CA 1
ATOM 1488 C C . SER A 1 185 ? 20.219 18.719 21.359 1 31.98 185 SER A C 1
ATOM 1490 O O . SER A 1 185 ? 19.125 19.266 21.531 1 31.98 185 SER A O 1
ATOM 1492 N N . SER A 1 186 ? 20.203 17.438 21.281 1 35 186 SER A N 1
ATOM 1493 C CA . SER A 1 186 ? 19.438 16.453 22.047 1 35 186 SER A CA 1
ATOM 1494 C C . SER A 1 186 ? 19.219 16.906 23.484 1 35 186 SER A C 1
ATOM 1496 O O . SER A 1 186 ? 20.156 16.938 24.281 1 35 186 SER A O 1
ATOM 1498 N N . ALA A 1 187 ? 18.406 17.938 23.688 1 36.81 187 ALA A N 1
ATOM 1499 C CA . ALA A 1 187 ? 18.141 18.297 25.078 1 36.81 187 ALA A CA 1
ATOM 1500 C C . ALA A 1 187 ? 17.734 17.062 25.891 1 36.81 187 ALA A C 1
ATOM 1502 O O . ALA A 1 187 ? 17.016 16.188 25.391 1 36.81 187 ALA A O 1
ATOM 1503 N N . GLY A 1 188 ? 18.438 16.594 26.922 1 39.28 188 GLY A N 1
ATOM 1504 C CA . GLY A 1 188 ? 18.266 15.578 27.953 1 39.28 188 GLY A CA 1
ATOM 1505 C C . GLY A 1 188 ? 16.828 15.438 28.422 1 39.28 188 GLY A C 1
ATOM 1506 O O . GLY A 1 188 ? 15.984 16.281 28.109 1 39.28 188 GLY A O 1
ATOM 1507 N N . PRO A 1 189 ? 16.5 14.312 29.125 1 39.47 189 PRO A N 1
ATOM 1508 C CA . PRO A 1 189 ? 15.18 14.008 29.672 1 39.47 189 PRO A CA 1
ATOM 1509 C C . PRO A 1 189 ? 14.609 15.141 30.516 1 39.47 189 PRO A C 1
ATOM 1511 O O . PRO A 1 189 ? 15.32 15.703 31.359 1 39.47 189 PRO A O 1
ATOM 1514 N N . ILE A 1 190 ? 13.867 16 30.047 1 41.09 190 ILE A N 1
ATOM 1515 C CA . ILE A 1 190 ? 13.188 17.031 30.812 1 41.09 190 ILE A CA 1
ATOM 1516 C C . ILE A 1 190 ? 12.375 16.406 31.938 1 41.09 190 ILE A C 1
ATOM 1518 O O . ILE A 1 190 ? 11.586 15.484 31.688 1 41.09 190 ILE A O 1
ATOM 1522 N N . ARG A 1 191 ? 12.75 16.531 33.156 1 48.47 191 ARG A N 1
ATOM 1523 C CA . ARG A 1 191 ? 11.938 16.109 34.281 1 48.47 191 ARG A CA 1
ATOM 1524 C C . ARG A 1 191 ? 10.547 16.734 34.219 1 48.47 191 ARG A C 1
ATOM 1526 O O . ARG A 1 191 ? 10.406 17.969 34.156 1 48.47 191 ARG A O 1
ATOM 1533 N N . GLY A 1 192 ? 9.531 16.016 33.875 1 54.88 192 GLY A N 1
ATOM 1534 C CA . GLY A 1 192 ? 8.141 16.156 33.5 1 54.88 192 GLY A CA 1
ATOM 1535 C C . GLY A 1 192 ? 7.391 17.203 34.281 1 54.88 192 GLY A C 1
ATOM 1536 O O . GLY A 1 192 ? 6.75 18.078 33.688 1 54.88 192 GLY A O 1
ATOM 1537 N N . GLY A 1 193 ? 7.387 17.094 35.688 1 57.47 193 GLY A N 1
ATOM 1538 C CA . GLY A 1 193 ? 6.488 17.859 36.5 1 57.47 193 GLY A CA 1
ATOM 1539 C C . GLY A 1 193 ? 6.809 19.344 36.5 1 57.47 193 GLY A C 1
ATOM 1540 O O . GLY A 1 193 ? 5.93 20.188 36.281 1 57.47 193 GLY A O 1
ATOM 1541 N N . ALA A 1 194 ? 7.922 19.719 36.844 1 63.88 194 ALA A N 1
ATOM 1542 C CA . ALA A 1 194 ? 8.344 21.109 36.938 1 63.88 194 ALA A CA 1
ATOM 1543 C C . ALA A 1 194 ? 8.289 21.812 35.594 1 63.88 194 ALA A C 1
ATOM 1545 O O . ALA A 1 194 ? 7.875 22.969 35.5 1 63.88 194 ALA A O 1
ATOM 1546 N N . ALA A 1 195 ? 8.633 21.078 34.594 1 70.38 195 ALA A N 1
ATOM 1547 C CA . ALA A 1 195 ? 8.625 21.656 33.25 1 70.38 195 ALA A CA 1
ATOM 1548 C C . ALA A 1 195 ? 7.199 21.938 32.781 1 70.38 195 ALA A C 1
ATOM 1550 O O . ALA A 1 195 ? 6.934 22.984 32.188 1 70.38 195 ALA A O 1
ATOM 1551 N N . GLU A 1 196 ? 6.324 21.094 33.25 1 73.25 196 GLU A N 1
ATOM 1552 C CA . GLU A 1 196 ? 4.922 21.312 32.906 1 73.25 196 GLU A CA 1
ATOM 1553 C C . GLU A 1 196 ? 4.355 22.531 33.625 1 73.25 196 GLU A C 1
ATOM 1555 O O . GLU A 1 196 ? 3.596 23.297 33.031 1 73.25 196 GLU A O 1
ATOM 1560 N N . ALA A 1 197 ? 4.754 22.609 34.875 1 77.88 197 ALA A N 1
ATOM 1561 C CA . ALA A 1 197 ? 4.316 23.781 35.625 1 77.88 197 ALA A CA 1
ATOM 1562 C C . ALA A 1 197 ? 4.867 25.062 35.031 1 77.88 197 ALA A C 1
ATOM 1564 O O . ALA A 1 197 ? 4.184 26.094 35.031 1 77.88 197 ALA A O 1
ATOM 1565 N N . SER A 1 198 ? 6.023 24.969 34.562 1 85.88 198 SER A N 1
ATOM 1566 C CA . SER A 1 198 ? 6.652 26.141 33.969 1 85.88 198 SER A CA 1
ATOM 1567 C C . SER A 1 198 ? 5.941 26.562 32.688 1 85.88 198 SER A C 1
ATOM 1569 O O . SER A 1 198 ? 5.785 27.75 32.406 1 85.88 198 SER A O 1
ATOM 1571 N N . ILE A 1 199 ? 5.473 25.625 32.031 1 87.69 199 ILE A N 1
ATOM 1572 C CA . ILE A 1 199 ? 4.754 25.938 30.797 1 87.69 199 ILE A CA 1
ATOM 1573 C C . ILE A 1 199 ? 3.396 26.562 31.125 1 87.69 199 ILE A C 1
ATOM 1575 O O . ILE A 1 199 ? 2.959 27.516 30.484 1 87.69 199 ILE A O 1
ATOM 1579 N N . ALA A 1 200 ? 2.787 26.016 32.156 1 85.56 200 A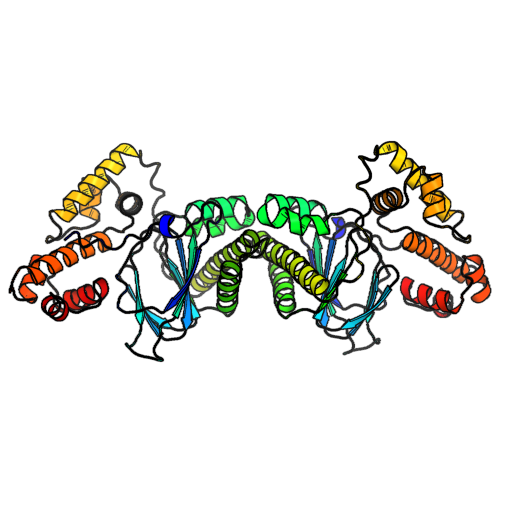LA A N 1
ATOM 1580 C CA . ALA A 1 200 ? 1.514 26.578 32.594 1 85.56 200 ALA A CA 1
ATOM 1581 C C . ALA A 1 200 ? 1.67 28.047 33 1 85.56 200 ALA A C 1
ATOM 1583 O O . ALA A 1 200 ? 0.803 28.875 32.688 1 85.56 200 ALA A O 1
ATOM 1584 N N . ARG A 1 201 ? 2.699 28.328 33.625 1 89.69 201 ARG A N 1
ATOM 1585 C CA . ARG A 1 201 ? 2.994 29.719 34 1 89.69 201 ARG A CA 1
ATOM 1586 C C . ARG A 1 201 ? 3.213 30.578 32.75 1 89.69 201 ARG A C 1
ATOM 1588 O O . ARG A 1 201 ? 2.771 31.719 32.719 1 89.69 201 ARG A O 1
ATOM 1595 N N . ALA A 1 202 ? 3.922 30.016 31.844 1 91 202 ALA A N 1
ATOM 1596 C CA . ALA A 1 202 ? 4.18 30.75 30.609 1 91 202 ALA A CA 1
ATOM 1597 C C . ALA A 1 202 ? 2.877 31.062 29.875 1 91 202 ALA A C 1
ATOM 1599 O O . ALA A 1 202 ? 2.705 32.156 29.359 1 91 202 ALA A O 1
ATOM 1600 N N . VAL A 1 203 ? 1.997 30.109 29.906 1 88.5 203 VAL A N 1
ATOM 1601 C CA . VAL A 1 203 ? 0.695 30.297 29.281 1 88.5 203 VAL A CA 1
ATOM 1602 C C . VAL A 1 203 ? -0.044 31.453 29.938 1 88.5 203 VAL A C 1
ATOM 1604 O O . VAL A 1 203 ? -0.565 32.344 29.25 1 88.5 203 VAL A O 1
ATOM 1607 N N . ARG A 1 204 ? -0.052 31.469 31.234 1 89.38 204 ARG A N 1
ATOM 1608 C CA . ARG A 1 204 ? -0.701 32.531 31.969 1 89.38 204 ARG A CA 1
ATOM 1609 C C . ARG A 1 204 ? -0.033 33.875 31.672 1 89.38 204 ARG A C 1
ATOM 1611 O O . ARG A 1 204 ? -0.709 34.906 31.547 1 89.38 204 ARG A O 1
ATOM 1618 N N . GLU A 1 205 ? 1.235 33.812 31.625 1 91.38 205 GLU A N 1
ATOM 1619 C CA . GLU A 1 205 ? 1.985 35.031 31.328 1 91.38 205 GLU A CA 1
ATOM 1620 C C . GLU A 1 205 ? 1.626 35.594 29.953 1 91.38 205 GLU A C 1
ATOM 1622 O O . GLU A 1 205 ? 1.452 36.812 29.797 1 91.38 205 GLU A O 1
ATOM 1627 N N . ILE A 1 206 ? 1.493 34.75 29 1 91.12 206 ILE A N 1
ATOM 1628 C CA . ILE A 1 206 ? 1.146 35.188 27.656 1 91.12 206 ILE A CA 1
ATOM 1629 C C . ILE A 1 206 ? -0.256 35.781 27.641 1 91.12 206 ILE A C 1
ATOM 1631 O O . ILE A 1 206 ? -0.481 36.844 27.031 1 91.12 206 ILE A O 1
ATOM 1635 N N . GLU A 1 207 ? -1.134 35.188 28.375 1 88.56 207 GLU A N 1
ATOM 1636 C CA . GLU A 1 207 ? -2.516 35.656 28.422 1 88.56 207 GLU A CA 1
ATOM 1637 C C . GLU A 1 207 ? -2.611 37 29.094 1 88.56 207 GLU A C 1
ATOM 1639 O O . GLU A 1 207 ? -3.453 37.844 28.719 1 88.56 207 GLU A O 1
ATOM 1644 N N . ARG A 1 208 ? -1.701 37.219 29.969 1 90.81 208 ARG A N 1
ATOM 1645 C CA . ARG A 1 208 ? -1.722 38.469 30.719 1 90.81 208 ARG A CA 1
ATOM 1646 C C . ARG A 1 208 ? -0.969 39.562 29.984 1 90.81 208 ARG A C 1
ATOM 1648 O O . ARG A 1 208 ? -1.322 40.75 30.094 1 90.81 208 ARG A O 1
ATOM 1655 N N . ARG A 1 209 ? 0.018 39.156 29.234 1 94.06 209 ARG A N 1
ATOM 1656 C CA . ARG A 1 209 ? 0.938 40.156 28.688 1 94.06 209 ARG A CA 1
ATOM 1657 C C . ARG A 1 209 ? 0.971 40.094 27.172 1 94.06 209 ARG A C 1
ATOM 1659 O O . ARG A 1 209 ? 1.965 40.469 26.547 1 94.06 209 ARG A O 1
ATOM 1666 N N . TYR A 1 210 ? -0.094 39.594 26.547 1 93.06 210 TYR A N 1
ATOM 1667 C CA . TYR A 1 210 ? -0.076 39.312 25.109 1 93.06 210 TYR A CA 1
ATOM 1668 C C . TYR A 1 210 ? 0.181 40.625 24.328 1 93.06 210 TYR A C 1
ATOM 1670 O O . TYR A 1 210 ? 0.648 40.562 23.188 1 93.06 210 TYR A O 1
ATOM 1678 N N . ALA A 1 211 ? -0.147 41.781 24.844 1 94.38 211 ALA A N 1
ATOM 1679 C CA . ALA A 1 211 ? -0.065 43.031 24.125 1 94.38 211 ALA A CA 1
ATOM 1680 C C . ALA A 1 211 ? 1.363 43.594 24.125 1 94.38 211 ALA A C 1
ATOM 1682 O O . ALA A 1 211 ? 1.681 44.5 23.375 1 94.38 211 ALA A O 1
ATOM 1683 N N . GLU A 1 212 ? 2.217 42.969 24.891 1 93.19 212 GLU A N 1
ATOM 1684 C CA . GLU A 1 212 ? 3.619 43.375 24.984 1 93.19 212 GLU A CA 1
ATOM 1685 C C . GLU A 1 212 ? 4.488 42.562 24.047 1 93.19 212 GLU A C 1
ATOM 1687 O O . GLU A 1 212 ? 3.984 41.688 23.328 1 93.19 212 GLU A O 1
ATOM 1692 N N . THR A 1 213 ? 5.746 43.031 23.938 1 90.19 213 THR A N 1
ATOM 1693 C CA . THR A 1 213 ? 6.703 42.25 23.172 1 90.19 213 THR A CA 1
ATOM 1694 C C . THR A 1 213 ? 7.176 41.031 23.984 1 90.19 213 THR A C 1
ATOM 1696 O O . THR A 1 213 ? 7.859 41.188 25 1 90.19 213 THR A O 1
ATOM 1699 N N . LEU A 1 214 ? 6.66 39.875 23.672 1 90.62 214 LEU A N 1
ATOM 1700 C CA . LEU A 1 214 ? 7.031 38.625 24.281 1 90.62 214 LEU A CA 1
ATOM 1701 C C . LEU A 1 214 ? 7.809 37.75 23.312 1 90.62 214 LEU A C 1
ATOM 1703 O O . LEU A 1 214 ? 7.434 37.625 22.141 1 90.62 214 LEU A O 1
ATOM 1707 N N . THR A 1 215 ? 8.93 37.25 23.734 1 91.25 215 THR A N 1
ATOM 1708 C CA . THR A 1 215 ? 9.727 36.406 22.875 1 91.25 215 THR A CA 1
ATOM 1709 C C . THR A 1 215 ? 9.852 35 23.469 1 91.25 215 THR A C 1
ATOM 1711 O O . THR A 1 215 ? 9.695 34.812 24.688 1 91.25 215 THR A O 1
ATOM 1714 N N . LEU A 1 216 ? 10.047 34.094 22.562 1 89.56 216 LEU A N 1
ATOM 1715 C CA . LEU A 1 216 ? 10.281 32.719 22.969 1 89.56 216 LEU A CA 1
ATOM 1716 C C . LEU A 1 216 ? 11.445 32.625 23.953 1 89.56 216 LEU A C 1
ATOM 1718 O O . LEU A 1 216 ? 11.383 31.891 24.953 1 89.56 216 LEU A O 1
ATOM 1722 N N . GLY A 1 217 ? 12.477 33.375 23.703 1 90.94 217 GLY A N 1
ATOM 1723 C CA . GLY A 1 217 ? 13.648 33.375 24.547 1 90.94 217 GLY A CA 1
ATOM 1724 C C . GLY A 1 217 ? 13.352 33.844 25.969 1 90.94 217 GLY A C 1
ATOM 1725 O O . GLY A 1 217 ? 13.82 33.25 26.938 1 90.94 217 GLY A O 1
ATOM 1726 N N . GLU A 1 218 ? 12.625 34.875 26.047 1 91.94 218 GLU A N 1
ATOM 1727 C CA . GLU A 1 218 ? 12.242 35.438 27.344 1 91.94 218 GLU A CA 1
ATOM 1728 C C . GLU A 1 218 ? 11.438 34.438 28.156 1 91.94 218 GLU A C 1
ATOM 1730 O O . GLU A 1 218 ? 11.68 34.25 29.359 1 91.94 218 GLU A O 1
ATOM 1735 N N . LEU A 1 219 ? 10.5 33.75 27.516 1 92.12 219 LEU A N 1
ATOM 1736 C CA . LEU A 1 219 ? 9.641 32.812 28.203 1 92.12 219 LEU A CA 1
ATOM 1737 C C . LEU A 1 219 ? 10.422 31.547 28.578 1 92.12 219 LEU A C 1
ATOM 1739 O O . LEU A 1 219 ? 10.227 30.984 29.672 1 92.12 219 LEU A O 1
ATOM 1743 N N . ALA A 1 220 ? 11.266 31.125 27.688 1 91.44 220 ALA A N 1
ATOM 1744 C CA . ALA A 1 220 ? 12.109 29.969 27.953 1 91.44 220 ALA A CA 1
ATOM 1745 C C . ALA A 1 220 ? 13.016 30.219 29.156 1 91.44 220 ALA A C 1
ATOM 1747 O O . ALA A 1 220 ? 13.125 29.359 30.031 1 91.44 220 ALA A O 1
ATOM 1748 N N . ARG A 1 221 ? 13.625 31.359 29.188 1 91.12 221 ARG A N 1
ATOM 1749 C CA . ARG A 1 221 ? 14.508 31.734 30.297 1 91.12 221 ARG A CA 1
ATOM 1750 C C . ARG A 1 221 ? 13.742 31.781 31.609 1 91.12 221 ARG A C 1
ATOM 1752 O O . ARG A 1 221 ? 14.227 31.297 32.625 1 91.12 221 ARG A O 1
ATOM 1759 N N . ALA A 1 222 ? 12.609 32.281 31.547 1 90.5 222 ALA A N 1
ATOM 1760 C CA . ALA A 1 222 ? 11.773 32.375 32.75 1 90.5 222 ALA A CA 1
ATOM 1761 C C . ALA A 1 222 ? 11.398 31 33.25 1 90.5 222 ALA A C 1
ATOM 1763 O O . ALA A 1 222 ? 11.219 30.797 34.469 1 90.5 222 ALA A O 1
ATOM 1764 N N . ALA A 1 223 ? 11.266 30.109 32.312 1 88.31 223 ALA A N 1
ATOM 1765 C CA . ALA A 1 223 ? 10.875 28.75 32.656 1 88.31 223 ALA A CA 1
ATOM 1766 C C . ALA A 1 223 ? 12.094 27.906 33 1 88.31 223 ALA A C 1
ATOM 1768 O O . ALA A 1 223 ? 11.961 26.75 33.438 1 88.31 223 ALA A O 1
ATOM 1769 N N . GLY A 1 224 ? 13.281 28.453 32.75 1 87.69 224 GLY A N 1
ATOM 1770 C CA . GLY A 1 224 ? 14.516 27.719 33.031 1 87.69 224 GLY A CA 1
ATOM 1771 C C . GLY A 1 224 ? 14.812 26.656 32 1 87.69 224 GLY A C 1
ATOM 1772 O O . GLY A 1 224 ? 15.352 25.594 32.344 1 87.69 224 GLY A O 1
ATOM 1773 N N . LEU A 1 225 ? 14.312 26.859 30.844 1 87.25 225 LEU A N 1
ATOM 1774 C CA . LEU A 1 225 ? 14.469 25.875 29.781 1 87.25 225 LEU A CA 1
ATOM 1775 C C . LEU A 1 225 ? 15.188 26.5 28.578 1 87.25 225 LEU A C 1
ATOM 1777 O O . LEU A 1 225 ? 15.211 27.719 28.422 1 87.25 225 LEU A O 1
ATOM 1781 N N . SER A 1 226 ? 15.859 25.625 27.781 1 85.56 226 SER A N 1
ATOM 1782 C CA . SER A 1 226 ? 16.297 26.094 26.469 1 85.56 226 SER A CA 1
ATOM 1783 C C . SER A 1 226 ? 15.109 26.406 25.578 1 85.56 226 SER A C 1
ATOM 1785 O O . SER A 1 226 ? 13.992 25.938 25.812 1 85.56 226 SER A O 1
ATOM 1787 N N . GLU A 1 227 ? 15.32 27.266 24.594 1 86.62 227 GLU A N 1
ATOM 1788 C CA . GLU A 1 227 ? 14.242 27.578 23.672 1 86.62 227 GLU A CA 1
ATOM 1789 C C . GLU A 1 227 ? 13.688 26.312 23.016 1 86.62 227 GLU A C 1
ATOM 1791 O O . GLU A 1 227 ? 12.477 26.203 22.812 1 86.62 227 GLU A O 1
ATOM 1796 N N . ARG A 1 228 ? 14.602 25.406 22.797 1 78.12 228 ARG A N 1
ATOM 1797 C CA . ARG A 1 228 ? 14.195 24.156 22.172 1 78.12 228 ARG A CA 1
ATOM 1798 C C . ARG A 1 228 ? 13.312 23.344 23.094 1 78.12 228 ARG A C 1
ATOM 1800 O O . ARG A 1 228 ? 12.266 22.844 22.688 1 78.12 228 ARG A O 1
ATOM 1807 N N . GLN A 1 229 ? 13.734 23.156 24.25 1 80.06 229 GLN A N 1
ATOM 1808 C CA . GLN A 1 229 ? 12.969 22.406 25.234 1 80.06 229 GLN A CA 1
ATOM 1809 C C . GLN A 1 229 ? 11.625 23.078 25.516 1 80.06 229 GLN A C 1
ATOM 1811 O O . GLN A 1 229 ? 10.602 22.391 25.625 1 80.06 229 GLN A O 1
ATOM 1816 N N . PHE A 1 230 ? 11.703 24.375 25.688 1 85.38 230 PHE A N 1
ATOM 1817 C CA . PHE A 1 230 ? 10.484 25.125 25.953 1 85.38 230 PHE A CA 1
ATOM 1818 C C . PHE A 1 230 ? 9.477 24.938 24.812 1 85.38 230 PHE A C 1
ATOM 1820 O O . PHE A 1 230 ? 8.312 24.641 25.062 1 85.38 230 PHE A O 1
ATOM 1827 N N . SER A 1 231 ? 9.977 25.094 23.625 1 81.19 231 SER A N 1
ATOM 1828 C CA . SER A 1 231 ? 9.109 24.953 22.469 1 81.19 231 SER A CA 1
ATOM 1829 C C . SER A 1 231 ? 8.461 23.562 22.422 1 81.19 231 SER A C 1
ATOM 1831 O O . SER A 1 231 ? 7.258 23.438 22.172 1 81.19 231 SER A O 1
ATOM 1833 N N . ARG A 1 232 ? 9.211 22.578 22.703 1 74 232 ARG A N 1
ATOM 1834 C CA . ARG A 1 232 ? 8.719 21.203 22.688 1 74 232 ARG A CA 1
ATOM 1835 C C . ARG A 1 232 ? 7.633 21 23.734 1 74 232 ARG A C 1
ATOM 1837 O O . ARG A 1 232 ? 6.57 20.453 23.438 1 74 232 ARG A O 1
ATOM 1844 N N . LEU A 1 233 ? 7.906 21.422 24.891 1 77.81 233 LEU A N 1
ATOM 1845 C CA . LEU A 1 233 ? 6.973 21.25 26 1 77.81 233 LEU A CA 1
ATOM 1846 C C . LEU A 1 233 ? 5.727 22.094 25.797 1 77.81 233 LEU A C 1
ATOM 1848 O O . LEU A 1 233 ? 4.621 21.688 26.156 1 77.81 233 LEU A O 1
ATOM 1852 N N . PHE A 1 234 ? 5.941 23.297 25.328 1 82.38 234 PHE A N 1
ATOM 1853 C CA . PHE A 1 234 ? 4.832 24.203 25.062 1 82.38 234 PHE A CA 1
ATOM 1854 C C . PHE A 1 234 ? 3.842 23.578 24.094 1 82.38 234 PHE A C 1
ATOM 1856 O O . PHE A 1 234 ? 2.635 23.578 24.328 1 82.38 234 PHE A O 1
ATOM 1863 N N . VAL A 1 235 ? 4.34 23.016 23.031 1 73.69 235 VAL A N 1
ATOM 1864 C CA . VAL A 1 235 ? 3.498 22.375 22.031 1 73.69 235 VAL A CA 1
ATOM 1865 C C . VAL A 1 235 ? 2.816 21.156 22.641 1 73.69 235 VAL A C 1
ATOM 1867 O O . VAL A 1 235 ? 1.629 20.922 22.406 1 73.69 235 VAL A O 1
ATOM 1870 N N . ARG A 1 236 ? 3.592 20.469 23.406 1 68.56 236 ARG A N 1
ATOM 1871 C CA . ARG A 1 236 ? 3.039 19.281 24.031 1 68.56 236 ARG A CA 1
ATOM 1872 C C . ARG A 1 236 ? 1.851 19.625 24.922 1 68.56 236 ARG A C 1
ATOM 1874 O O . ARG A 1 236 ? 0.856 18.891 24.953 1 68.56 236 ARG A O 1
ATOM 1881 N N . GLN A 1 237 ? 1.952 20.703 25.547 1 70.56 237 GLN A N 1
ATOM 1882 C CA . GLN A 1 237 ? 0.948 21.047 26.547 1 70.56 237 GLN A CA 1
ATOM 1883 C C . GLN A 1 237 ? -0.2 21.844 25.922 1 70.56 237 GLN A C 1
ATOM 1885 O O . GLN A 1 237 ? -1.356 21.672 26.312 1 70.56 237 GLN A O 1
ATOM 1890 N N . THR A 1 238 ? 0.159 22.734 25.016 1 69.88 238 THR A N 1
ATOM 1891 C CA . THR A 1 238 ? -0.86 23.656 24.516 1 69.88 238 THR A CA 1
ATOM 1892 C C . THR A 1 238 ? -1.367 23.203 23.156 1 69.88 238 THR A C 1
ATOM 1894 O O . THR A 1 238 ? -2.406 23.688 22.688 1 69.88 238 THR A O 1
ATOM 1897 N N . GLY A 1 239 ? -0.538 22.406 22.531 1 62.41 239 GLY A N 1
ATOM 1898 C CA . GLY A 1 239 ? -0.849 22 21.172 1 62.41 239 GLY A CA 1
ATOM 1899 C C . GLY A 1 239 ? -0.46 23.047 20.141 1 62.41 239 GLY A C 1
ATOM 1900 O O . GLY A 1 239 ? -0.656 22.844 18.938 1 62.41 239 GLY A O 1
ATOM 1901 N N . LEU A 1 240 ? 0.125 24.172 20.625 1 66.5 240 LEU A N 1
ATOM 1902 C CA . LEU A 1 240 ? 0.459 25.281 19.734 1 66.5 240 LEU A CA 1
ATOM 1903 C C . LEU A 1 240 ? 1.894 25.75 19.969 1 66.5 240 LEU A C 1
ATOM 1905 O O . LEU A 1 240 ? 2.408 25.656 21.094 1 66.5 240 LEU A O 1
ATOM 1909 N N . ASN A 1 241 ? 2.525 26.156 18.906 1 74.06 241 ASN A N 1
ATOM 1910 C CA . ASN A 1 241 ? 3.783 26.859 19.141 1 74.06 241 ASN A CA 1
ATOM 1911 C C . ASN A 1 241 ? 3.549 28.25 19.75 1 74.06 241 ASN A C 1
ATOM 1913 O O . ASN A 1 241 ? 2.432 28.766 19.703 1 74.06 241 ASN A O 1
ATOM 1917 N N . PHE A 1 242 ? 4.617 28.781 20.266 1 81.44 242 PHE A N 1
ATOM 1918 C CA . PHE A 1 242 ? 4.547 30.031 21 1 81.44 242 PHE A CA 1
ATOM 1919 C C . PHE A 1 242 ? 3.965 31.141 20.141 1 81.44 242 PHE A C 1
ATOM 1921 O O . PHE A 1 242 ? 3.027 31.828 20.547 1 81.44 242 PHE A O 1
ATOM 1928 N N . SER A 1 243 ? 4.473 31.266 18.938 1 80 243 SER A N 1
ATOM 1929 C CA . SER A 1 243 ? 4.066 32.375 18.062 1 80 243 SER A CA 1
ATOM 1930 C C . SER A 1 243 ? 2.578 32.312 17.734 1 80 243 SER A C 1
ATOM 1932 O O . SER A 1 243 ? 1.87 33.312 17.828 1 80 243 SER A O 1
ATOM 1934 N N . THR A 1 244 ? 2.127 31.172 17.453 1 77.25 244 THR A N 1
ATOM 1935 C CA . THR A 1 244 ? 0.718 30.984 17.125 1 77.25 244 THR A CA 1
ATOM 1936 C C . THR A 1 244 ? -0.157 31.219 18.344 1 77.25 244 THR A C 1
ATOM 1938 O O . THR A 1 244 ? -1.225 31.828 18.25 1 77.25 244 THR A O 1
ATOM 1941 N N . PHE A 1 245 ? 0.315 30.672 19.484 1 82.06 245 PHE A N 1
ATOM 1942 C CA . PHE A 1 245 ? -0.427 30.875 20.719 1 82.06 245 PHE A CA 1
ATOM 1943 C C . PHE A 1 245 ? -0.581 32.375 21.031 1 82.06 245 PHE A C 1
ATOM 1945 O O . PHE A 1 245 ? -1.68 32.844 21.328 1 82.06 245 PHE A O 1
ATOM 1952 N N . LEU A 1 246 ? 0.494 33.094 20.859 1 87.44 246 LEU A N 1
ATOM 1953 C CA . LEU A 1 246 ? 0.49 34.531 21.109 1 87.44 246 LEU A CA 1
ATOM 1954 C C . LEU A 1 246 ? -0.437 35.25 20.141 1 87.44 246 LEU A C 1
ATOM 1956 O O . LEU A 1 246 ? -1.227 36.125 20.547 1 87.44 246 LEU A O 1
ATOM 1960 N N . GLN A 1 247 ? -0.369 34.938 18.922 1 86 247 GLN A N 1
ATOM 1961 C CA . GLN A 1 247 ? -1.22 35.562 17.906 1 86 247 GLN A CA 1
ATOM 1962 C C . GLN A 1 247 ? -2.695 35.281 18.188 1 86 247 GLN A C 1
ATOM 1964 O O . GLN A 1 247 ? -3.533 36.188 18.031 1 86 247 GLN A O 1
ATOM 1969 N N . ASN A 1 248 ? -2.943 34.125 18.594 1 83 248 ASN A N 1
ATOM 1970 C CA . ASN A 1 248 ? -4.32 33.781 18.922 1 83 248 ASN A CA 1
ATOM 1971 C C . ASN A 1 248 ? -4.844 34.625 20.094 1 83 248 ASN A C 1
ATOM 1973 O O . ASN A 1 248 ? -5.969 35.125 20.047 1 83 248 ASN A O 1
ATOM 1977 N N . ALA A 1 249 ? -4.039 34.688 21.094 1 86.31 249 ALA A N 1
ATOM 1978 C CA . ALA A 1 249 ? -4.414 35.5 22.25 1 86.31 249 ALA A CA 1
ATOM 1979 C C . ALA A 1 249 ? -4.699 36.938 21.844 1 86.31 249 ALA A C 1
ATOM 1981 O O . ALA A 1 249 ? -5.688 37.531 22.281 1 86.31 249 ALA A O 1
ATOM 1982 N N . ARG A 1 250 ? -3.875 37.438 20.984 1 92 250 ARG A N 1
ATOM 1983 C CA . ARG A 1 250 ? -4.008 38.812 20.531 1 92 250 ARG A CA 1
ATOM 1984 C C . ARG A 1 250 ? -5.258 39 19.688 1 92 250 ARG A C 1
ATOM 1986 O O . ARG A 1 250 ? -6.004 39.969 19.859 1 92 250 ARG A O 1
ATOM 1993 N N . VAL A 1 251 ? -5.496 38.094 18.812 1 88.56 251 VAL A N 1
ATOM 1994 C CA . VAL A 1 251 ? -6.652 38.219 17.938 1 88.56 251 VAL A CA 1
ATOM 1995 C C . VAL A 1 251 ? -7.938 38.031 18.734 1 88.56 251 VAL A C 1
ATOM 1997 O O . VAL A 1 251 ? -8.93 38.719 18.484 1 88.56 251 VAL A O 1
ATOM 2000 N N . GLU A 1 252 ? -7.918 37.156 19.672 1 87.31 252 GLU A N 1
ATOM 2001 C CA . GLU A 1 252 ? -9.078 37 20.547 1 87.31 252 GLU A CA 1
ATOM 2002 C C . GLU A 1 252 ? -9.375 38.281 21.297 1 87.31 252 GLU A C 1
ATOM 2004 O O . GLU A 1 252 ? -10.539 38.688 21.422 1 87.31 252 GLU A O 1
ATOM 2009 N N . ALA A 1 253 ? -8.398 38.844 21.781 1 91.12 253 ALA A N 1
ATOM 2010 C CA . ALA A 1 253 ? -8.547 40.125 22.469 1 91.12 253 ALA A CA 1
ATOM 2011 C C . ALA A 1 253 ? -9.094 41.188 21.531 1 91.12 253 ALA A C 1
ATOM 2013 O O . ALA A 1 253 ? -9.938 42 21.938 1 91.12 253 ALA A O 1
ATOM 2014 N N . ALA A 1 254 ? -8.648 41.156 20.344 1 92.38 254 ALA A N 1
ATOM 2015 C CA . ALA A 1 254 ? -9.141 42.094 19.344 1 92.38 254 ALA A CA 1
ATOM 2016 C C . ALA A 1 254 ? -10.633 41.875 19.078 1 92.38 254 ALA A C 1
ATOM 2018 O O . ALA A 1 254 ? -11.398 42.844 18.969 1 92.38 254 ALA A O 1
ATOM 2019 N N . CYS A 1 255 ? -10.969 40.625 18.953 1 89.69 255 CYS A N 1
ATOM 2020 C CA . CYS A 1 255 ? -12.367 40.312 18.734 1 89.69 255 CYS A CA 1
ATOM 2021 C C . CYS A 1 255 ? -13.234 40.844 19.875 1 89.69 255 CYS A C 1
ATOM 2023 O O . CYS A 1 255 ? -14.297 41.406 19.641 1 89.69 255 CYS A O 1
ATOM 2025 N N . ASP A 1 256 ? -12.773 40.688 21.047 1 89.44 256 ASP A N 1
ATOM 2026 C CA . ASP A 1 256 ? -13.492 41.156 22.219 1 89.44 256 ASP A CA 1
ATOM 2027 C C . ASP A 1 256 ? -13.656 42.688 22.172 1 89.44 256 ASP A C 1
ATOM 2029 O O . ASP A 1 256 ? -14.742 43.219 22.438 1 89.44 256 ASP A O 1
ATOM 2033 N N . LEU A 1 257 ? -12.641 43.312 21.766 1 92.56 257 LEU A N 1
ATOM 2034 C CA . LEU A 1 257 ? -12.664 44.781 21.703 1 92.56 257 LEU A CA 1
ATOM 2035 C C . LEU A 1 257 ? -13.547 45.25 20.547 1 92.56 257 LEU A C 1
ATOM 2037 O O . LEU A 1 257 ? -14.242 46.281 20.688 1 92.56 257 LEU A O 1
ATOM 2041 N N . LEU A 1 258 ? -13.5 44.531 19.484 1 91.56 258 LEU A N 1
ATOM 2042 C CA . LEU A 1 258 ? -14.312 44.875 18.328 1 91.56 258 LEU A CA 1
ATOM 2043 C C . LEU A 1 258 ? -15.797 44.719 18.641 1 91.56 258 LEU A C 1
ATOM 2045 O O . LEU A 1 258 ? -16.625 45.531 18.172 1 91.56 258 LEU A O 1
ATOM 2049 N N . SER A 1 259 ? -16.078 43.812 19.438 1 88.12 259 SER A N 1
ATOM 2050 C CA . SER A 1 259 ? -17.469 43.531 19.766 1 88.12 259 SER A CA 1
ATOM 2051 C C . SER A 1 259 ? -17.969 44.406 20.891 1 88.12 259 SER A C 1
ATOM 2053 O O . SER A 1 259 ? -19.172 44.625 21.047 1 88.12 259 SER A O 1
ATOM 2055 N N . SER A 1 260 ? -17.125 44.938 21.703 1 90.06 260 SER A N 1
ATOM 2056 C CA . SER A 1 260 ? -17.562 45.562 22.938 1 90.06 260 SER A CA 1
ATOM 2057 C C . SER A 1 260 ? -17.281 47.062 22.906 1 90.06 260 SER A C 1
ATOM 2059 O O . SER A 1 260 ? -17.594 47.781 23.859 1 90.06 260 SER A O 1
ATOM 2061 N N . SER A 1 261 ? -16.641 47.562 21.797 1 88.75 261 SER A N 1
ATOM 2062 C CA . SER A 1 261 ? -16.312 48.969 21.766 1 88.75 261 SER A CA 1
ATOM 2063 C C . SER A 1 261 ? -16.406 49.562 20.359 1 88.75 261 SER A C 1
ATOM 2065 O O . SER A 1 261 ? -16.578 48.812 19.391 1 88.75 261 SER A O 1
ATOM 2067 N N . ASN A 1 262 ? -16.359 50.875 20.25 1 90.31 262 ASN A N 1
ATOM 2068 C CA . ASN A 1 262 ? -16.328 51.562 18.969 1 90.31 262 ASN A CA 1
ATOM 2069 C C . ASN A 1 262 ? -14.938 52.125 18.672 1 90.31 262 ASN A C 1
ATOM 2071 O O . ASN A 1 262 ? -14.789 53.062 17.875 1 90.31 262 ASN A O 1
ATOM 2075 N N . THR A 1 263 ? -14.016 51.469 19.391 1 92.38 263 THR A N 1
ATOM 2076 C CA . THR A 1 263 ? -12.633 51.906 19.203 1 92.38 263 THR A CA 1
ATOM 2077 C C . THR A 1 263 ? -12.18 51.656 17.766 1 92.38 263 THR A C 1
ATOM 2079 O O . THR A 1 263 ? -12.57 50.656 17.141 1 92.38 263 THR A O 1
ATOM 2082 N N . GLY A 1 264 ? -11.422 52.625 17.25 1 94.69 264 GLY A N 1
ATOM 2083 C CA . GLY A 1 264 ? -10.898 52.469 15.906 1 94.69 264 GLY A CA 1
ATOM 2084 C C . GLY A 1 264 ? -10.039 51.219 15.734 1 94.69 264 GLY A C 1
ATOM 2085 O O . GLY A 1 264 ? -9.383 50.781 16.688 1 94.69 264 GLY A O 1
ATOM 2086 N N . ILE A 1 265 ? -9.992 50.688 14.586 1 94.94 265 ILE A N 1
ATOM 2087 C CA . ILE A 1 265 ? -9.297 49.438 14.312 1 94.94 265 ILE A CA 1
ATOM 2088 C C . ILE A 1 265 ? -7.805 49.594 14.57 1 94.94 265 ILE A C 1
ATOM 2090 O O . ILE A 1 265 ? -7.156 48.688 15.117 1 94.94 265 ILE A O 1
ATOM 2094 N N . ALA A 1 266 ? -7.297 50.719 14.195 1 95.31 266 ALA A N 1
ATOM 2095 C CA . ALA A 1 266 ? -5.875 51 14.398 1 95.31 266 ALA A CA 1
ATOM 2096 C C . ALA A 1 266 ? -5.531 51 15.891 1 95.31 266 ALA A C 1
ATOM 2098 O O . ALA A 1 266 ? -4.492 50.469 16.297 1 95.31 266 ALA A O 1
ATOM 2099 N N . GLU A 1 267 ? -6.355 51.594 16.625 1 95.75 267 GLU A N 1
ATOM 2100 C CA . GLU A 1 267 ? -6.156 51.656 18.078 1 95.75 267 GLU A CA 1
ATOM 2101 C C . GLU A 1 267 ? -6.281 50.25 18.703 1 95.75 267 GLU A C 1
ATOM 2103 O O . GLU A 1 267 ? -5.535 49.906 19.609 1 95.75 267 GLU A O 1
ATOM 2108 N N . ILE A 1 268 ? -7.199 49.469 18.219 1 96.12 268 ILE A N 1
ATOM 2109 C CA . ILE A 1 268 ? -7.383 48.125 18.703 1 96.12 268 ILE A CA 1
ATOM 2110 C C . ILE A 1 268 ? -6.152 47.281 18.375 1 96.12 268 ILE A C 1
ATOM 2112 O O . ILE A 1 268 ? -5.645 46.531 19.234 1 96.12 268 ILE A O 1
ATOM 2116 N N . ALA A 1 269 ? -5.668 47.406 17.156 1 96.12 269 ALA A N 1
ATOM 2117 C CA . ALA A 1 269 ? -4.469 46.688 16.75 1 96.12 269 ALA A CA 1
ATOM 2118 C C . ALA A 1 269 ? -3.297 46.969 17.672 1 96.12 269 ALA A C 1
ATOM 2120 O O . ALA A 1 269 ? -2.607 46.062 18.125 1 96.12 269 ALA A O 1
ATOM 2121 N N . ALA A 1 270 ? -3.141 48.25 17.953 1 94.81 270 ALA A N 1
ATOM 2122 C CA . ALA A 1 270 ? -2.062 48.656 18.844 1 94.81 270 ALA A CA 1
ATOM 2123 C C . ALA A 1 270 ? -2.275 48.156 20.266 1 94.81 270 ALA A C 1
ATOM 2125 O O . ALA A 1 270 ? -1.325 47.719 20.922 1 94.81 270 ALA A O 1
ATOM 2126 N N . ALA A 1 271 ? -3.467 48.125 20.656 1 95 271 ALA A N 1
ATOM 2127 C CA . ALA A 1 271 ? -3.818 47.719 22.016 1 95 271 ALA A CA 1
ATOM 2128 C C . ALA A 1 271 ? -3.543 46.219 22.234 1 95 271 ALA A C 1
ATOM 2130 O O . ALA A 1 271 ? -3.244 45.812 23.344 1 95 271 ALA A O 1
ATOM 2131 N N . VAL A 1 272 ? -3.627 45.562 21.156 1 95.12 272 VAL A N 1
ATOM 2132 C CA . VAL A 1 272 ? -3.455 44.125 21.344 1 95.12 272 VAL A CA 1
ATOM 2133 C C . VAL A 1 272 ? -2.039 43.719 20.953 1 95.12 272 VAL A C 1
ATOM 2135 O O . VAL A 1 272 ? -1.703 42.531 20.938 1 95.12 272 VAL A O 1
ATOM 2138 N N . GLY A 1 273 ? -1.232 44.656 20.547 1 94.06 273 GLY A N 1
ATOM 2139 C CA . GLY A 1 273 ? 0.189 44.375 20.422 1 94.06 273 GLY A CA 1
ATOM 2140 C C . GLY A 1 273 ? 0.703 44.438 19 1 94.06 273 GLY A C 1
ATOM 2141 O O . GLY A 1 273 ? 1.808 44 18.703 1 94.06 273 GLY A O 1
ATOM 2142 N N . TYR A 1 274 ? -0.061 45 18.078 1 93.75 274 TYR A N 1
ATOM 2143 C CA . TYR A 1 274 ? 0.402 45.062 16.703 1 93.75 274 TYR A CA 1
ATOM 2144 C C . TYR A 1 274 ? 0.672 46.5 16.281 1 93.75 274 TYR A C 1
ATOM 2146 O O . TYR A 1 274 ? -0.236 47.344 16.281 1 93.75 274 TYR A O 1
ATOM 2154 N N . GLY A 1 275 ? 1.938 46.688 15.891 1 90.81 275 GLY A N 1
ATOM 2155 C CA . GLY A 1 275 ? 2.309 48 15.367 1 90.81 275 GLY A CA 1
ATOM 2156 C C . GLY A 1 275 ? 2.074 48.125 13.875 1 90.81 275 GLY A C 1
ATOM 2157 O O . GLY A 1 275 ? 1.935 49.25 13.359 1 90.81 275 GLY A O 1
ATOM 2158 N N . ASP A 1 276 ? 2.086 47.031 13.25 1 91.5 276 ASP A N 1
ATOM 2159 C CA . ASP A 1 276 ? 1.871 47 11.812 1 91.5 276 ASP A CA 1
ATOM 2160 C C . ASP A 1 276 ? 0.417 46.688 11.477 1 91.5 276 ASP A C 1
ATOM 2162 O O . ASP A 1 276 ? 0.007 45.531 11.539 1 91.5 276 ASP A O 1
ATOM 2166 N N . LEU A 1 277 ? -0.33 47.75 11.047 1 92.38 277 LEU A N 1
ATOM 2167 C CA . LEU A 1 277 ? -1.762 47.625 10.797 1 92.38 277 LEU A CA 1
ATOM 2168 C C . LEU A 1 277 ? -2.025 46.656 9.633 1 92.38 277 LEU A C 1
ATOM 2170 O O . LEU A 1 277 ? -2.992 45.906 9.656 1 92.38 277 LEU A O 1
ATOM 2174 N N . LYS A 1 278 ? -1.173 46.719 8.633 1 91.5 278 LYS A N 1
ATOM 2175 C CA . LYS A 1 278 ? -1.323 45.844 7.48 1 91.5 278 LYS A CA 1
ATOM 2176 C C . LYS A 1 278 ? -1.189 44.375 7.895 1 91.5 278 LYS A C 1
ATOM 2178 O O . LYS A 1 278 ? -1.972 43.531 7.461 1 91.5 278 LYS A O 1
ATOM 2183 N N . PHE A 1 279 ? -0.197 44.219 8.711 1 89.25 279 PHE A N 1
ATOM 2184 C CA . PHE A 1 279 ? 0 42.875 9.219 1 89.25 279 PHE A CA 1
ATOM 2185 C C . PHE A 1 279 ? -1.194 42.438 10.055 1 89.25 279 PHE A C 1
ATOM 2187 O O . PHE A 1 279 ? -1.66 41.312 9.938 1 89.25 279 PHE A O 1
ATOM 2194 N N . PHE A 1 280 ? -1.747 43.281 10.898 1 92.5 280 PHE A N 1
ATOM 2195 C CA . PHE A 1 280 ? -2.889 42.969 11.75 1 92.5 280 PHE A CA 1
ATOM 2196 C C . PHE A 1 280 ? -4.102 42.594 10.906 1 92.5 280 PHE A C 1
ATOM 2198 O O . PHE A 1 280 ? -4.762 41.594 11.18 1 92.5 280 PHE A O 1
ATOM 2205 N N . TYR A 1 281 ? -4.395 43.344 9.914 1 89.94 281 TYR A N 1
ATOM 2206 C CA . TYR A 1 281 ? -5.543 43.062 9.055 1 89.94 281 TYR A CA 1
ATOM 2207 C C . TYR A 1 281 ? -5.434 41.688 8.398 1 89.94 281 TYR A C 1
ATOM 2209 O O . TYR A 1 281 ? -6.387 40.906 8.414 1 89.94 281 TYR A O 1
ATOM 2217 N N . ARG A 1 282 ? -4.25 41.438 7.922 1 84.56 282 ARG A N 1
ATOM 2218 C CA . ARG A 1 282 ? -4.02 40.156 7.242 1 84.56 282 ARG A CA 1
ATOM 2219 C C . ARG A 1 282 ? -4.164 39 8.211 1 84.56 282 ARG A C 1
ATOM 2221 O O . ARG A 1 282 ? -4.816 38 7.895 1 84.56 282 ARG A O 1
ATOM 2228 N N . LEU A 1 283 ? -3.551 39.156 9.336 1 84.25 283 LEU A N 1
ATOM 2229 C CA . LEU A 1 283 ? -3.584 38.094 10.352 1 84.25 283 LEU A CA 1
ATOM 2230 C C . LEU A 1 283 ? -5.008 37.875 10.852 1 84.25 283 LEU A C 1
ATOM 2232 O O . LEU A 1 283 ? -5.438 36.719 11.016 1 84.25 283 LEU A O 1
ATOM 2236 N N . PHE A 1 284 ? -5.73 38.938 11.141 1 87.25 284 PHE A N 1
ATOM 2237 C CA . PHE A 1 284 ? -7.098 38.875 11.648 1 87.25 284 PHE A CA 1
ATOM 2238 C C . PHE A 1 284 ? -8 38.125 10.664 1 87.25 284 PHE A C 1
ATOM 2240 O O . PHE A 1 284 ? -8.734 37.219 11.047 1 87.25 284 PHE A O 1
ATOM 2247 N N . LYS A 1 285 ? -7.84 38.469 9.453 1 81.88 285 LYS A N 1
ATOM 2248 C CA . LYS A 1 285 ? -8.648 37.812 8.422 1 81.88 285 LYS A CA 1
ATOM 2249 C C . LYS A 1 285 ? -8.289 36.344 8.289 1 81.88 285 LYS A C 1
ATOM 2251 O O . LYS A 1 285 ? -9.172 35.5 8.102 1 81.88 285 LYS A O 1
ATOM 2256 N N . ARG A 1 286 ? -7.023 36.156 8.398 1 76.19 286 ARG A N 1
ATOM 2257 C CA . ARG A 1 286 ? -6.551 34.781 8.328 1 76.19 286 ARG A CA 1
ATOM 2258 C C . ARG A 1 286 ? -7.152 33.938 9.445 1 76.19 286 ARG A C 1
ATOM 2260 O O . ARG A 1 286 ? -7.586 32.812 9.219 1 76.19 286 ARG A O 1
ATOM 2267 N N . LYS A 1 287 ? -7.191 34.5 10.602 1 75.62 287 LYS A N 1
ATOM 2268 C CA . LYS A 1 287 ? -7.574 33.75 11.805 1 75.62 287 LYS A CA 1
ATOM 2269 C C . LYS A 1 287 ? -9.094 33.688 11.945 1 75.62 287 LYS A C 1
ATOM 2271 O O . LYS A 1 287 ? -9.625 32.75 12.523 1 75.62 287 LYS A O 1
ATOM 2276 N N . THR A 1 288 ? -9.859 34.688 11.391 1 74.94 288 THR A N 1
ATOM 2277 C CA . THR A 1 288 ? -11.289 34.781 11.68 1 74.94 288 THR A CA 1
ATOM 2278 C C . THR A 1 288 ? -12.117 34.562 10.414 1 74.94 288 THR A C 1
ATOM 2280 O O . THR A 1 288 ? -13.32 34.344 10.484 1 74.94 288 THR A O 1
ATOM 2283 N N . GLY A 1 289 ? -11.43 34.75 9.281 1 72.88 289 GLY A N 1
ATOM 2284 C CA . GLY A 1 289 ? -12.125 34.594 8.016 1 72.88 289 GLY A CA 1
ATOM 2285 C C . GLY A 1 289 ? -12.703 35.906 7.5 1 72.88 289 GLY A C 1
ATOM 2286 O O . GLY A 1 289 ? -13.109 36 6.34 1 72.88 289 GLY A O 1
ATOM 2287 N N . VAL A 1 290 ? -12.742 36.875 8.367 1 79.25 290 VAL A N 1
ATOM 2288 C CA . VAL A 1 290 ? -13.289 38.188 7.992 1 79.25 290 VAL A CA 1
ATOM 2289 C C . VAL A 1 290 ? -12.352 39.281 8.438 1 79.25 290 VAL A C 1
ATOM 2291 O O . VAL A 1 290 ? -11.453 39.062 9.258 1 79.25 290 VAL A O 1
ATOM 2294 N N . THR A 1 291 ? -12.523 40.5 7.836 1 87.06 291 THR A N 1
ATOM 2295 C CA . THR A 1 291 ? -11.734 41.625 8.258 1 87.06 291 THR A CA 1
ATOM 2296 C C . THR A 1 291 ? -12.219 42.156 9.602 1 87.06 291 THR A C 1
ATOM 2298 O O . THR A 1 291 ? -13.344 41.875 10.023 1 87.06 291 THR A O 1
ATOM 2301 N N . PRO A 1 292 ? -11.328 42.906 10.266 1 91.25 292 PRO A N 1
ATOM 2302 C CA . PRO A 1 292 ? -11.773 43.5 11.531 1 91.25 292 PRO A CA 1
ATOM 2303 C C . PRO A 1 292 ? -13.062 44.312 11.383 1 91.25 292 PRO A C 1
ATOM 2305 O O . PRO A 1 292 ? -13.953 44.188 12.227 1 91.25 292 PRO A O 1
ATOM 2308 N N . THR A 1 293 ? -13.148 45.031 10.305 1 91.06 293 THR A N 1
ATOM 2309 C CA . THR A 1 293 ? -14.352 45.812 10.047 1 91.06 293 THR A CA 1
ATOM 2310 C C . THR A 1 293 ? -15.555 44.906 9.859 1 91.06 293 THR A C 1
ATOM 2312 O O . THR A 1 293 ? -16.641 45.188 10.375 1 91.06 293 THR A O 1
ATOM 2315 N N . GLY A 1 294 ? -15.344 43.938 9.078 1 87.69 294 GLY A N 1
ATOM 2316 C CA . GLY A 1 294 ? -16.406 42.969 8.852 1 87.69 294 GLY A CA 1
ATOM 2317 C C . GLY A 1 294 ? -16.859 42.281 10.117 1 87.69 294 GLY A C 1
ATOM 2318 O O . GLY A 1 294 ? -18.047 42.062 10.32 1 87.69 294 GLY A O 1
ATOM 2319 N N . TYR A 1 295 ? -15.945 41.969 10.945 1 86.12 295 TYR A N 1
ATOM 2320 C CA . TYR A 1 295 ? -16.25 41.312 12.219 1 86.12 295 TYR A CA 1
ATOM 2321 C C . TYR A 1 295 ? -17.125 42.219 13.086 1 86.12 295 TYR A C 1
ATOM 2323 O O . TYR A 1 295 ? -18.094 41.75 13.695 1 86.12 295 TYR A O 1
ATOM 2331 N N . ARG A 1 296 ? -16.781 43.469 13.18 1 87.44 296 ARG A N 1
ATOM 2332 C CA . ARG A 1 296 ? -17.547 44.438 13.961 1 87.44 296 ARG A CA 1
ATOM 2333 C C . ARG A 1 296 ? -18.969 44.562 13.438 1 87.44 296 ARG A C 1
ATOM 2335 O O . ARG A 1 296 ? -19.922 44.688 14.219 1 87.44 296 ARG A O 1
ATOM 2342 N N . ARG A 1 297 ? -19.078 44.469 12.172 1 83.88 297 ARG A N 1
ATOM 2343 C CA . ARG A 1 297 ? -20.391 44.594 11.562 1 83.88 297 ARG A CA 1
ATOM 2344 C C . ARG A 1 297 ? -21.266 43.375 11.852 1 83.88 297 ARG A C 1
ATOM 2346 O O . ARG A 1 297 ? -22.484 43.5 11.906 1 83.88 297 ARG A O 1
ATOM 2353 N N . GLN A 1 298 ? -20.656 42.219 11.883 1 72.19 298 GLN A N 1
ATOM 2354 C CA . GLN A 1 298 ? -21.406 41 12.125 1 72.19 298 GLN A CA 1
ATOM 2355 C C . GLN A 1 298 ? -21.875 40.906 13.57 1 72.19 298 GLN A C 1
ATOM 2357 O O . GLN A 1 298 ? -22.828 40.188 13.875 1 72.19 298 GLN A O 1
ATOM 2362 N N . GLY A 1 299 ? -21.312 41.531 14.445 1 61.84 299 GLY A N 1
ATOM 2363 C CA . GLY A 1 299 ? -21.766 41.562 15.828 1 61.84 299 GLY A CA 1
ATOM 2364 C C . GLY A 1 299 ? -22.656 42.75 16.141 1 61.84 299 GLY A C 1
ATOM 2365 O O . GLY A 1 299 ? -22.734 43.688 15.352 1 61.84 299 GLY A O 1
ATOM 2366 N N . MET B 1 1 ? 19.469 -40.781 -14.977 1 21.06 1 MET B N 1
ATOM 2367 C CA . MET B 1 1 ? 19.406 -39.406 -15.398 1 21.06 1 MET B CA 1
ATOM 2368 C C . MET B 1 1 ? 18.297 -38.656 -14.664 1 21.06 1 MET B C 1
ATOM 2370 O O . MET B 1 1 ? 17.125 -39.031 -14.734 1 21.06 1 MET B O 1
ATOM 2374 N N . GLN B 1 2 ? 18.344 -38.25 -13.445 1 28.81 2 GLN B N 1
ATOM 2375 C CA . GLN B 1 2 ? 17.547 -37.75 -12.32 1 28.81 2 GLN B CA 1
ATOM 2376 C C . GLN B 1 2 ? 16.578 -36.688 -12.773 1 28.81 2 GLN B C 1
ATOM 2378 O O . GLN B 1 2 ? 16.984 -35.594 -13.203 1 28.81 2 GLN B O 1
ATOM 2383 N N . ARG B 1 3 ? 15.43 -36.938 -13.594 1 36.41 3 ARG B N 1
ATOM 2384 C CA . ARG B 1 3 ? 14.352 -36.312 -14.359 1 36.41 3 ARG B CA 1
ATOM 2385 C C . ARG B 1 3 ? 13.68 -35.219 -13.547 1 36.41 3 ARG B C 1
ATOM 2387 O O . ARG B 1 3 ? 12.75 -35.5 -12.781 1 36.41 3 ARG B O 1
ATOM 2394 N N . ARG B 1 4 ? 14.195 -34.312 -12.648 1 39.41 4 ARG B N 1
ATOM 2395 C CA . ARG B 1 4 ? 13.945 -33.594 -11.398 1 39.41 4 ARG B CA 1
ATOM 2396 C C . ARG B 1 4 ? 12.969 -32.438 -11.609 1 39.41 4 ARG B C 1
ATOM 2398 O O . ARG B 1 4 ? 13.273 -31.484 -12.312 1 39.41 4 ARG B O 1
ATOM 2405 N N . MET B 1 5 ? 11.602 -32.875 -11.938 1 51.06 5 MET B N 1
ATOM 2406 C CA . MET B 1 5 ? 10.781 -31.672 -11.773 1 51.06 5 MET B CA 1
ATOM 2407 C C . MET B 1 5 ? 11.43 -30.703 -10.797 1 51.06 5 MET B C 1
ATOM 2409 O O . MET B 1 5 ? 11.883 -31.094 -9.727 1 51.06 5 MET B O 1
ATOM 2413 N N . ASP B 1 6 ? 11.734 -29.531 -11.43 1 63.84 6 ASP B N 1
ATOM 2414 C CA . ASP B 1 6 ? 12.57 -28.609 -10.672 1 63.84 6 ASP B CA 1
ATOM 2415 C C . ASP B 1 6 ? 11.805 -27.984 -9.508 1 63.84 6 ASP B C 1
ATOM 2417 O O . ASP B 1 6 ? 10.711 -27.438 -9.703 1 63.84 6 ASP B O 1
ATOM 2421 N N . ARG B 1 7 ? 11.625 -28.859 -8.398 1 62.81 7 ARG B N 1
ATOM 2422 C CA . ARG B 1 7 ? 11.172 -28.203 -7.184 1 62.81 7 ARG B CA 1
ATOM 2423 C C . ARG B 1 7 ? 12.039 -26.984 -6.855 1 62.81 7 ARG B C 1
ATOM 2425 O O . ARG B 1 7 ? 13.234 -27.141 -6.594 1 62.81 7 ARG B O 1
ATOM 2432 N N . LEU B 1 8 ? 11.289 -25.875 -7.105 1 71.69 8 LEU B N 1
ATOM 2433 C CA . LEU B 1 8 ? 12.008 -24.656 -6.766 1 71.69 8 LEU B CA 1
ATOM 2434 C C . LEU B 1 8 ? 11.852 -24.328 -5.281 1 71.69 8 LEU B C 1
ATOM 2436 O O . LEU B 1 8 ? 10.734 -24.297 -4.766 1 71.69 8 LEU B O 1
ATOM 2440 N N . LEU B 1 9 ? 12.914 -24.188 -4.586 1 72 9 LEU B N 1
ATOM 2441 C CA . LEU B 1 9 ? 12.914 -23.875 -3.162 1 72 9 LEU B CA 1
ATOM 2442 C C . LEU B 1 9 ? 13.062 -22.375 -2.938 1 72 9 LEU B C 1
ATOM 2444 O O . LEU B 1 9 ? 13.836 -21.703 -3.639 1 72 9 LEU B O 1
ATOM 2448 N N . GLY B 1 10 ? 12.289 -21.891 -1.938 1 76.88 10 GLY B N 1
ATOM 2449 C CA . GLY B 1 10 ? 12.367 -20.484 -1.57 1 76.88 10 GLY B CA 1
ATOM 2450 C C . GLY B 1 10 ? 13.766 -20.047 -1.19 1 76.88 10 GLY B C 1
ATOM 2451 O O . GLY B 1 10 ? 14.133 -18.891 -1.389 1 76.88 10 GLY B O 1
ATOM 2452 N N . THR B 1 11 ? 14.531 -20.953 -0.645 1 74.38 11 THR B N 1
ATOM 2453 C CA . THR B 1 11 ? 15.891 -20.656 -0.202 1 74.38 11 THR B CA 1
ATOM 2454 C C . THR B 1 11 ? 16.75 -20.172 -1.371 1 74.38 11 THR B C 1
ATOM 2456 O O . THR B 1 11 ? 17.781 -19.531 -1.169 1 74.38 11 THR B O 1
ATOM 2459 N N . TYR B 1 12 ? 16.266 -20.5 -2.611 1 75.19 12 TYR B N 1
ATOM 2460 C CA . TYR B 1 12 ? 16.984 -20.047 -3.797 1 75.19 12 TYR B CA 1
ATOM 2461 C C . TYR B 1 12 ? 16.734 -18.562 -4.055 1 75.19 12 TYR B C 1
ATOM 2463 O O . TYR B 1 12 ? 17.469 -17.922 -4.809 1 75.19 12 TYR B O 1
ATOM 2471 N N . PHE B 1 13 ? 15.688 -18.062 -3.385 1 77.25 13 PHE B N 1
ATOM 2472 C CA . PHE B 1 13 ? 15.211 -16.734 -3.783 1 77.25 13 PHE B CA 1
ATOM 2473 C C . PHE B 1 13 ? 15.273 -15.758 -2.613 1 77.25 13 PHE B C 1
ATOM 2475 O O . PHE B 1 13 ? 15.555 -14.578 -2.801 1 77.25 13 PHE B O 1
ATOM 2482 N N . PHE B 1 14 ? 15.055 -16.25 -1.41 1 78.56 14 PHE B N 1
ATOM 2483 C CA . PHE B 1 14 ? 14.844 -15.344 -0.283 1 78.56 14 PHE B CA 1
ATOM 2484 C C . PHE B 1 14 ? 16.156 -15.008 0.395 1 78.56 14 PHE B C 1
ATOM 2486 O O . PHE B 1 14 ? 17.031 -15.867 0.555 1 78.56 14 PHE B O 1
ATOM 2493 N N . GLU B 1 15 ? 16.328 -13.742 0.625 1 77.62 15 GLU B N 1
ATOM 2494 C CA . GLU B 1 15 ? 17.422 -13.273 1.467 1 77.62 15 GLU B CA 1
ATOM 2495 C C . GLU B 1 15 ? 17.031 -13.297 2.941 1 77.62 15 GLU B C 1
ATOM 2497 O O . GLU B 1 15 ? 15.844 -13.219 3.277 1 77.62 15 GLU B O 1
ATOM 2502 N N . LYS B 1 16 ? 18.016 -13.531 3.742 1 70.94 16 LYS B N 1
ATOM 2503 C CA . LYS B 1 16 ? 17.797 -13.672 5.18 1 70.94 16 LYS B CA 1
ATOM 2504 C C . LYS B 1 16 ? 16.906 -12.547 5.707 1 70.94 16 LYS B C 1
ATOM 2506 O O . LYS B 1 16 ? 15.992 -12.797 6.5 1 70.94 16 LYS B O 1
ATOM 2511 N N . GLU B 1 17 ? 17 -11.383 5.227 1 79.75 17 GLU B N 1
ATOM 2512 C CA . GLU B 1 17 ? 16.266 -10.273 5.828 1 79.75 17 GLU B CA 1
ATOM 2513 C C . GLU B 1 17 ? 15.164 -9.781 4.906 1 79.75 17 GLU B C 1
ATOM 2515 O O . GLU B 1 17 ? 14.531 -8.75 5.172 1 79.75 17 GLU B O 1
ATOM 2520 N N . MET B 1 18 ? 14.898 -10.57 3.842 1 88.31 18 MET B N 1
ATOM 2521 C CA . MET B 1 18 ? 13.852 -10.172 2.904 1 88.31 18 MET B CA 1
ATOM 2522 C C . MET B 1 18 ? 13.016 -11.383 2.486 1 88.31 18 MET B C 1
ATOM 2524 O O . MET B 1 18 ? 13.391 -12.117 1.574 1 88.31 18 MET B O 1
ATOM 2528 N N . PRO B 1 19 ? 11.898 -11.492 3.037 1 91.19 19 PRO B N 1
ATOM 2529 C CA . PRO B 1 19 ? 11.094 -12.695 2.781 1 91.19 19 PRO B CA 1
ATOM 2530 C C . PRO B 1 19 ? 10.305 -12.609 1.476 1 91.19 19 PRO B C 1
ATOM 2532 O O . PRO B 1 19 ? 9.539 -13.523 1.157 1 91.19 19 PRO B O 1
ATOM 2535 N N . ILE B 1 20 ? 10.445 -11.555 0.776 1 96.94 20 ILE B N 1
ATOM 2536 C CA . ILE B 1 20 ? 9.727 -11.344 -0.474 1 96.94 20 ILE B CA 1
ATOM 2537 C C . ILE B 1 20 ? 10.711 -11.281 -1.637 1 96.94 20 ILE B C 1
ATOM 2539 O O . ILE B 1 20 ? 11.766 -10.656 -1.53 1 96.94 20 ILE B O 1
ATOM 2543 N N . TYR B 1 21 ? 10.445 -11.977 -2.656 1 96.56 21 TYR B N 1
ATOM 2544 C CA . TYR B 1 21 ? 11.203 -11.914 -3.902 1 96.56 21 TYR B CA 1
ATOM 2545 C C . TYR B 1 21 ? 10.305 -11.523 -5.066 1 96.56 21 TYR B C 1
ATOM 2547 O O . TYR B 1 21 ? 9.188 -12.039 -5.207 1 96.56 21 TYR B O 1
ATOM 2555 N N . VAL B 1 22 ? 10.75 -10.562 -5.848 1 97 22 VAL B N 1
ATOM 2556 C CA . VAL B 1 22 ? 9.969 -10.078 -6.988 1 97 22 VAL B CA 1
ATOM 2557 C C . VAL B 1 22 ? 10.828 -10.102 -8.25 1 97 22 VAL B C 1
ATOM 2559 O O . VAL B 1 22 ? 12.008 -9.75 -8.211 1 97 22 VAL B O 1
ATOM 2562 N N . ASN B 1 23 ? 10.258 -10.547 -9.336 1 94.81 23 ASN B N 1
ATOM 2563 C CA . ASN B 1 23 ? 10.969 -10.445 -10.602 1 94.81 23 ASN B CA 1
ATOM 2564 C C . ASN B 1 23 ? 10.016 -10.195 -11.766 1 94.81 23 ASN B C 1
ATOM 2566 O O . ASN B 1 23 ? 8.797 -10.188 -11.586 1 94.81 23 ASN B O 1
ATOM 2570 N N . ARG B 1 24 ? 10.523 -9.742 -12.805 1 93 24 ARG B N 1
ATOM 2571 C CA . ARG B 1 24 ? 9.898 -9.664 -14.125 1 93 24 ARG B CA 1
ATOM 2572 C C . ARG B 1 24 ? 10.523 -10.68 -15.086 1 93 24 ARG B C 1
ATOM 2574 O O . ARG B 1 24 ? 11.719 -10.609 -15.375 1 93 24 ARG B O 1
ATOM 2581 N N . ALA B 1 25 ? 9.742 -11.648 -15.539 1 91.69 25 ALA B N 1
ATOM 2582 C CA . ALA B 1 25 ? 10.297 -12.773 -16.281 1 91.69 25 ALA B CA 1
ATOM 2583 C C . ALA B 1 25 ? 9.68 -12.859 -17.672 1 91.69 25 ALA B C 1
ATOM 2585 O O . ALA B 1 25 ? 8.469 -12.672 -17.844 1 91.69 25 ALA B O 1
ATOM 2586 N N . SER B 1 26 ? 10.508 -13.055 -18.625 1 85.62 26 SER B N 1
ATOM 2587 C CA . SER B 1 26 ? 10.07 -13.453 -19.969 1 85.62 26 SER B CA 1
ATOM 2588 C C . SER B 1 26 ? 9.961 -14.977 -20.078 1 85.62 26 SER B C 1
ATOM 2590 O O . SER B 1 26 ? 10.977 -15.672 -20.078 1 85.62 26 SER B O 1
ATOM 2592 N N . GLU B 1 27 ? 8.789 -15.445 -20.219 1 84.19 27 GLU B N 1
ATOM 2593 C CA . GLU B 1 27 ? 8.555 -16.891 -20.219 1 84.19 27 GLU B CA 1
ATOM 2594 C C . GLU B 1 27 ? 8.961 -17.5 -21.562 1 84.19 27 GLU B C 1
ATOM 2596 O O . GLU B 1 27 ? 8.781 -16.875 -22.609 1 84.19 27 GLU B O 1
ATOM 2601 N N . SER B 1 28 ? 9.57 -18.625 -21.391 1 73.38 28 SER B N 1
ATOM 2602 C CA . SER B 1 28 ? 10.062 -19.328 -22.578 1 73.38 28 SER B CA 1
ATOM 2603 C C . SER B 1 28 ? 9.703 -20.812 -22.516 1 73.38 28 SER B C 1
ATOM 2605 O O . SER B 1 28 ? 9.117 -21.266 -21.547 1 73.38 28 SER B O 1
ATOM 2607 N N . PHE B 1 29 ? 10.023 -21.484 -23.562 1 67.88 29 PHE B N 1
ATOM 2608 C CA . PHE B 1 29 ? 9.727 -22.906 -23.641 1 67.88 29 PHE B CA 1
ATOM 2609 C C . PHE B 1 29 ? 10.789 -23.719 -22.906 1 67.88 29 PHE B C 1
ATOM 2611 O O . PHE B 1 29 ? 10.625 -24.922 -22.703 1 67.88 29 PHE B O 1
ATOM 2618 N N . ASP B 1 30 ? 11.766 -22.984 -22.375 1 65.25 30 ASP B N 1
ATOM 2619 C CA . ASP B 1 30 ? 12.867 -23.656 -21.688 1 65.25 30 ASP B CA 1
ATOM 2620 C C . ASP B 1 30 ? 12.516 -23.953 -20.234 1 65.25 30 ASP B C 1
ATOM 2622 O O . ASP B 1 30 ? 13.102 -24.859 -19.625 1 65.25 30 ASP B O 1
ATOM 2626 N N . MET B 1 31 ? 11.57 -23.234 -19.797 1 70 31 MET B N 1
ATOM 2627 C CA . MET B 1 31 ? 11.203 -23.484 -18.406 1 70 31 MET B CA 1
ATOM 2628 C C . MET B 1 31 ? 10.375 -24.766 -18.297 1 70 31 MET B C 1
ATOM 2630 O O . MET B 1 31 ? 9.414 -24.953 -19.047 1 70 31 MET B O 1
ATOM 2634 N N . LEU B 1 32 ? 10.742 -25.641 -17.438 1 69.69 32 LEU B N 1
ATOM 2635 C CA . LEU B 1 32 ? 10.008 -26.875 -17.203 1 69.69 32 LEU B CA 1
ATOM 2636 C C . LEU B 1 32 ? 8.891 -26.672 -16.188 1 69.69 32 LEU B C 1
ATOM 2638 O O . LEU B 1 32 ? 8.984 -25.797 -15.336 1 69.69 32 LEU B O 1
ATOM 2642 N N . GLU B 1 33 ? 7.852 -27.359 -16.359 1 79.75 33 GLU B N 1
ATOM 2643 C CA . GLU B 1 33 ? 6.828 -27.406 -15.32 1 79.75 33 GLU B CA 1
ATOM 2644 C C . GLU B 1 33 ? 7.445 -27.672 -13.953 1 79.75 33 GLU B C 1
ATOM 2646 O O . GLU B 1 33 ? 8.352 -28.484 -13.82 1 79.75 33 GLU B O 1
ATOM 2651 N N . HIS B 1 34 ? 6.922 -26.922 -12.961 1 81.06 34 HIS B N 1
ATOM 2652 C CA . HIS B 1 34 ? 7.582 -27 -11.664 1 81.06 34 HIS B CA 1
ATOM 2653 C C . HIS B 1 34 ? 6.59 -26.781 -10.523 1 81.06 34 HIS B C 1
ATOM 2655 O O . HIS B 1 34 ? 5.469 -26.328 -10.758 1 81.06 34 HIS B O 1
ATOM 2661 N N . THR B 1 35 ? 7.039 -27.25 -9.375 1 82 35 THR B N 1
ATOM 2662 C CA . THR B 1 35 ? 6.395 -26.922 -8.102 1 82 35 THR B CA 1
ATOM 2663 C C . THR B 1 35 ? 7.32 -26.094 -7.219 1 82 35 THR B C 1
ATOM 2665 O O . THR B 1 35 ? 8.492 -25.922 -7.543 1 82 35 THR B O 1
ATOM 2668 N N . HIS B 1 36 ? 6.734 -25.484 -6.207 1 83.81 36 HIS B N 1
ATOM 2669 C CA . HIS B 1 36 ? 7.562 -24.734 -5.273 1 83.81 36 HIS B CA 1
ATOM 2670 C C . HIS B 1 36 ? 6.969 -24.75 -3.869 1 83.81 36 HIS B C 1
ATOM 2672 O O . HIS B 1 36 ? 5.793 -25.078 -3.691 1 83.81 36 HIS B O 1
ATOM 2678 N N . ASP B 1 37 ? 7.812 -24.484 -2.854 1 82.12 37 ASP B N 1
ATOM 2679 C CA . ASP B 1 37 ? 7.43 -24.516 -1.447 1 82.12 37 ASP B CA 1
ATOM 2680 C C . ASP B 1 37 ? 7.074 -23.125 -0.946 1 82.12 37 ASP B C 1
ATOM 2682 O O . ASP B 1 37 ? 7.176 -22.844 0.251 1 82.12 37 ASP B O 1
ATOM 2686 N N . PHE B 1 38 ? 6.848 -22.25 -1.791 1 88.44 38 PHE B N 1
ATOM 2687 C CA . PHE B 1 38 ? 6.461 -20.875 -1.48 1 88.44 38 PHE B CA 1
ATOM 2688 C C . PHE B 1 38 ? 5.164 -20.5 -2.189 1 88.44 38 PHE B C 1
ATOM 2690 O O . PHE B 1 38 ? 4.719 -21.219 -3.094 1 88.44 38 PHE B O 1
ATOM 2697 N N . VAL B 1 39 ? 4.566 -19.469 -1.717 1 93.81 39 VAL B N 1
ATOM 2698 C CA . VAL B 1 39 ? 3.391 -18.906 -2.365 1 93.81 39 VAL B CA 1
ATOM 2699 C C . VAL B 1 39 ? 3.824 -17.984 -3.502 1 93.81 39 VAL B C 1
ATOM 2701 O O . VAL B 1 39 ? 4.789 -17.219 -3.361 1 93.81 39 VAL B O 1
ATOM 2704 N N . GLU B 1 40 ? 3.129 -18.078 -4.598 1 96.06 40 GLU B N 1
ATOM 2705 C CA . GLU B 1 40 ? 3.467 -17.266 -5.762 1 96.06 40 GLU B CA 1
ATOM 2706 C C . GLU B 1 40 ? 2.256 -16.484 -6.254 1 96.06 40 GLU B C 1
ATOM 2708 O O . GLU B 1 40 ? 1.183 -17.047 -6.465 1 96.06 40 GLU B O 1
ATOM 2713 N N . LEU B 1 41 ? 2.391 -15.164 -6.34 1 98.25 41 LEU B N 1
ATOM 2714 C CA . LEU B 1 41 ? 1.478 -14.266 -7.039 1 98.25 41 LEU B CA 1
ATOM 2715 C C . LEU B 1 41 ? 2.043 -13.859 -8.398 1 98.25 41 LEU B C 1
ATOM 2717 O O . LEU B 1 41 ? 3.18 -13.391 -8.484 1 98.25 41 LEU B O 1
ATOM 2721 N N . THR B 1 42 ? 1.284 -14.031 -9.445 1 98.25 42 THR B N 1
ATOM 2722 C CA . THR B 1 42 ? 1.782 -13.75 -10.789 1 98.25 42 THR B CA 1
ATOM 2723 C C . THR B 1 42 ? 0.83 -12.82 -11.539 1 98.25 42 THR B C 1
ATOM 2725 O O . THR B 1 42 ? -0.39 -12.984 -11.461 1 98.25 42 THR B O 1
ATOM 2728 N N . TYR B 1 43 ? 1.299 -11.852 -12.188 1 98.44 43 TYR B N 1
ATOM 2729 C CA . TYR B 1 43 ? 0.563 -10.945 -13.062 1 98.44 43 TYR B CA 1
ATOM 2730 C C . TYR B 1 43 ? 1.101 -10.992 -14.484 1 98.44 43 TYR B C 1
ATOM 2732 O O . TYR B 1 43 ? 2.275 -10.703 -14.727 1 98.44 43 TYR B O 1
ATOM 2740 N N . VAL B 1 44 ? 0.272 -11.336 -15.445 1 96.56 44 VAL B N 1
ATOM 2741 C CA . VAL B 1 44 ? 0.671 -11.305 -16.844 1 96.56 44 VAL B CA 1
ATOM 2742 C C . VAL B 1 44 ? 0.675 -9.859 -17.344 1 96.56 44 VAL B C 1
ATOM 2744 O O . VAL B 1 44 ? -0.386 -9.25 -17.516 1 96.56 44 VAL B O 1
ATOM 2747 N N . CYS B 1 45 ? 1.809 -9.336 -17.594 1 94.12 45 CYS B N 1
ATOM 2748 C CA . CYS B 1 45 ? 1.886 -7.902 -17.859 1 94.12 45 CYS B CA 1
ATOM 2749 C C . CYS B 1 45 ? 2.012 -7.625 -19.344 1 94.12 45 CYS B C 1
ATOM 2751 O O . CYS B 1 45 ? 1.691 -6.527 -19.812 1 94.12 45 CYS B O 1
ATOM 2753 N N . GLU B 1 46 ? 2.48 -8.578 -20.125 1 88.69 46 GLU B N 1
ATOM 2754 C CA . GLU B 1 46 ? 2.582 -8.422 -21.578 1 88.69 46 GLU B CA 1
ATOM 2755 C C . GLU B 1 46 ? 2.367 -9.75 -22.297 1 88.69 46 GLU B C 1
ATOM 2757 O O . GLU B 1 46 ? 2.771 -10.805 -21.797 1 88.69 46 GLU B O 1
ATOM 2762 N N . GLY B 1 47 ? 1.683 -9.633 -23.5 1 86.31 47 GLY B N 1
ATOM 2763 C CA . GLY B 1 47 ? 1.576 -10.773 -24.391 1 86.31 47 GLY B CA 1
ATOM 2764 C C . GLY B 1 47 ? 0.502 -11.758 -23.969 1 86.31 47 GLY B C 1
ATOM 2765 O O . GLY B 1 47 ? -0.47 -11.383 -23.312 1 86.31 47 GLY B O 1
ATOM 2766 N N . ALA B 1 48 ? 0.624 -12.945 -24.641 1 86.06 48 ALA B N 1
ATOM 2767 C CA . ALA B 1 48 ? -0.348 -14.008 -24.391 1 86.06 48 ALA B CA 1
ATOM 2768 C C . ALA B 1 48 ? 0.302 -15.383 -24.516 1 86.06 48 ALA B C 1
ATOM 2770 O O . ALA B 1 48 ? 1.393 -15.516 -25.078 1 86.06 48 ALA B O 1
ATOM 2771 N N . GLY B 1 49 ? -0.409 -16.391 -23.906 1 87.25 49 GLY B N 1
ATOM 2772 C CA . GLY B 1 49 ? 0.065 -17.75 -23.938 1 87.25 49 GLY B CA 1
ATOM 2773 C C . GLY B 1 49 ? -0.853 -18.719 -23.203 1 87.25 49 GLY B C 1
ATOM 2774 O O . GLY B 1 49 ? -2.076 -18.562 -23.234 1 87.25 49 GLY B O 1
ATOM 2775 N N . VAL B 1 50 ? -0.18 -19.75 -22.75 1 86 50 VAL B N 1
ATOM 2776 C CA . VAL B 1 50 ? -0.934 -20.766 -22.031 1 86 50 VAL B CA 1
ATOM 2777 C C . VAL B 1 50 ? -0.297 -21 -20.656 1 86 50 VAL B C 1
ATOM 2779 O O . VAL B 1 50 ? 0.93 -21.031 -20.531 1 86 50 VAL B O 1
ATOM 2782 N N . HIS B 1 51 ? -1.109 -21 -19.672 1 92.19 51 HIS B N 1
ATOM 2783 C CA . HIS B 1 51 ? -0.679 -21.422 -18.344 1 92.19 51 HIS B CA 1
ATOM 2784 C C . HIS B 1 51 ? -1.18 -22.828 -18.016 1 92.19 51 HIS B C 1
ATOM 2786 O O . HIS B 1 51 ? -2.389 -23.062 -17.969 1 92.19 51 HIS B O 1
ATOM 2792 N N . TYR B 1 52 ? -0.244 -23.734 -17.984 1 84.44 52 TYR B N 1
ATOM 2793 C CA . TYR B 1 52 ? -0.553 -25.062 -17.469 1 84.44 52 TYR B CA 1
ATOM 2794 C C . TYR B 1 52 ? -0.444 -25.094 -15.953 1 84.44 52 TYR B C 1
ATOM 2796 O O . TYR B 1 52 ? 0.624 -24.828 -15.398 1 84.44 52 TYR B O 1
ATOM 2804 N N . ILE B 1 53 ? -1.571 -25.344 -15.289 1 86.19 53 ILE B N 1
ATOM 2805 C CA . ILE B 1 53 ? -1.569 -25.297 -13.828 1 86.19 53 ILE B CA 1
ATOM 2806 C C . ILE B 1 53 ? -2.443 -26.422 -13.281 1 86.19 53 ILE B C 1
ATOM 2808 O O . ILE B 1 53 ? -3.627 -26.531 -13.617 1 86.19 53 ILE B O 1
ATOM 2812 N N . GLY B 1 54 ? -1.802 -27.156 -12.406 1 77.31 54 GLY B N 1
ATOM 2813 C CA . GLY B 1 54 ? -2.506 -28.375 -12 1 77.31 54 GLY B CA 1
ATOM 2814 C C . GLY B 1 54 ? -2.908 -29.25 -13.172 1 77.31 54 GLY B C 1
ATOM 2815 O O . GLY B 1 54 ? -2.061 -29.672 -13.961 1 77.31 54 GLY B O 1
ATOM 2816 N N . GLU B 1 55 ? -4.199 -29.406 -13.266 1 69.62 55 GLU B N 1
ATOM 2817 C CA . GLU B 1 55 ? -4.715 -30.25 -14.336 1 69.62 55 GLU B CA 1
ATOM 2818 C C . GLU B 1 55 ? -5.363 -29.422 -15.438 1 69.62 55 GLU B C 1
ATOM 2820 O O . GLU B 1 55 ? -5.98 -29.969 -16.359 1 69.62 55 GLU B O 1
ATOM 2825 N N . ARG B 1 56 ? -5.09 -28.172 -15.352 1 77.81 56 ARG B N 1
ATOM 2826 C CA . ARG B 1 56 ? -5.773 -27.281 -16.281 1 77.81 56 ARG B CA 1
ATOM 2827 C C . ARG B 1 56 ? -4.781 -26.562 -17.188 1 77.81 56 ARG B C 1
ATOM 2829 O O . ARG B 1 56 ? -3.617 -26.391 -16.828 1 77.81 56 ARG B O 1
ATOM 2836 N N . ASP B 1 57 ? -5.191 -26.406 -18.422 1 79 57 ASP B N 1
ATOM 2837 C CA . ASP B 1 57 ? -4.508 -25.5 -19.328 1 79 57 ASP B CA 1
ATOM 2838 C C . ASP B 1 57 ? -5.426 -24.344 -19.75 1 79 57 ASP B C 1
ATOM 2840 O O . ASP B 1 57 ? -6.594 -24.578 -20.062 1 79 57 ASP B O 1
ATOM 2844 N N . MET B 1 58 ? -5.012 -23.203 -19.531 1 84.62 58 MET B N 1
ATOM 2845 C CA . MET B 1 58 ? -5.848 -22.047 -19.859 1 84.62 58 MET B CA 1
ATOM 2846 C C . MET B 1 58 ? -5.043 -20.984 -20.609 1 84.62 58 MET B C 1
ATOM 2848 O O . MET B 1 58 ? -3.869 -20.766 -20.312 1 84.62 58 MET B O 1
ATOM 2852 N N . ARG B 1 59 ? -5.734 -20.391 -21.531 1 85.69 59 ARG B N 1
ATOM 2853 C CA . ARG B 1 59 ? -5.133 -19.234 -22.203 1 85.69 59 ARG B CA 1
ATOM 2854 C C . ARG B 1 59 ? -4.973 -18.062 -21.234 1 85.69 59 ARG B C 1
ATOM 2856 O O . ARG B 1 59 ? -5.852 -17.812 -20.406 1 85.69 59 ARG B O 1
ATOM 2863 N N . VAL B 1 60 ? -3.85 -17.375 -21.375 1 93.75 60 VAL B N 1
ATOM 2864 C CA . VAL B 1 60 ? -3.602 -16.219 -20.516 1 93.75 60 VAL B CA 1
ATOM 2865 C C . VAL B 1 60 ? -3.176 -15.023 -21.375 1 93.75 60 VAL B C 1
ATOM 2867 O O . VAL B 1 60 ? -2.666 -15.195 -22.484 1 93.75 60 VAL B O 1
ATOM 2870 N N . SER B 1 61 ? -3.453 -13.867 -20.906 1 91 61 SER B N 1
ATOM 2871 C CA . SER B 1 61 ? -3.064 -12.609 -21.547 1 91 61 SER B CA 1
ATOM 2872 C C . SER B 1 61 ? -2.898 -11.5 -20.516 1 91 61 SER B C 1
ATOM 2874 O O . SER B 1 61 ? -3.186 -11.703 -19.328 1 91 61 SER B O 1
ATOM 2876 N N . ARG B 1 62 ? -2.424 -10.383 -21 1 92.25 62 ARG B N 1
ATOM 2877 C CA . ARG B 1 62 ? -2.207 -9.242 -20.125 1 92.25 62 ARG B CA 1
ATOM 2878 C C . ARG B 1 62 ? -3.418 -9 -19.219 1 92.25 62 ARG B C 1
ATOM 2880 O O . ARG B 1 62 ? -4.555 -8.984 -19.703 1 92.25 62 ARG B O 1
ATOM 2887 N N . GLY B 1 63 ? -3.127 -8.867 -17.938 1 95.19 63 GLY B N 1
ATOM 2888 C CA . GLY B 1 63 ? -4.199 -8.562 -17 1 95.19 63 GLY B CA 1
ATOM 2889 C C . GLY B 1 63 ? -4.648 -9.766 -16.188 1 95.19 63 GLY B C 1
ATOM 2890 O O . GLY B 1 63 ? -5.383 -9.625 -15.211 1 95.19 63 GLY B O 1
ATOM 2891 N N . ASP B 1 64 ? -4.191 -10.93 -16.594 1 96.5 64 ASP B N 1
ATOM 2892 C CA . ASP B 1 64 ? -4.492 -12.117 -15.797 1 96.5 64 ASP B CA 1
ATOM 2893 C C . ASP B 1 64 ? -3.633 -12.156 -14.531 1 96.5 64 ASP B C 1
ATOM 2895 O O . ASP B 1 64 ? -2.436 -11.867 -14.578 1 96.5 64 ASP B O 1
ATOM 2899 N N . VAL B 1 65 ? -4.258 -12.469 -13.406 1 98 65 VAL B N 1
ATOM 2900 C CA . VAL B 1 65 ? -3.594 -12.562 -12.117 1 98 65 VAL B CA 1
ATOM 2901 C C . VAL B 1 65 ? -3.807 -13.961 -11.523 1 98 65 VAL B C 1
ATOM 2903 O O . VAL B 1 65 ? -4.91 -14.5 -11.586 1 98 65 VAL B O 1
ATOM 2906 N N . PHE B 1 66 ? -2.748 -14.531 -10.969 1 97.19 66 PHE B N 1
ATOM 2907 C CA . PHE B 1 66 ? -2.846 -15.875 -10.406 1 97.19 66 PHE B CA 1
ATOM 2908 C C . PHE B 1 66 ? -2.385 -15.883 -8.953 1 97.19 66 PHE B C 1
ATOM 2910 O O . PHE B 1 66 ? -1.4 -15.227 -8.602 1 97.19 66 PHE B O 1
ATOM 2917 N N . PHE B 1 67 ? -3.104 -16.531 -8.125 1 97.06 67 PHE B N 1
ATOM 2918 C CA . PHE B 1 67 ? -2.604 -17.062 -6.871 1 97.06 67 PHE B CA 1
ATOM 2919 C C . PHE B 1 67 ? -2.189 -18.531 -7.031 1 97.06 67 PHE B C 1
ATOM 2921 O O . PHE B 1 67 ? -3.014 -19.375 -7.379 1 97.06 67 PHE B O 1
ATOM 2928 N N . ILE B 1 68 ? -0.968 -18.859 -6.805 1 93.88 68 ILE B N 1
ATOM 2929 C CA . ILE B 1 68 ? -0.427 -20.203 -6.93 1 93.88 68 ILE B CA 1
ATOM 2930 C C . ILE B 1 68 ? 0.099 -20.672 -5.578 1 93.88 68 ILE B C 1
ATOM 2932 O O . ILE B 1 68 ? 1.177 -20.266 -5.145 1 93.88 68 ILE B O 1
ATOM 2936 N N . PRO B 1 69 ? -0.637 -21.547 -4.91 1 91.06 69 PRO B N 1
ATOM 2937 C CA . PRO B 1 69 ? -0.228 -22 -3.576 1 91.06 69 PRO B CA 1
ATOM 2938 C C . PRO B 1 69 ? 0.932 -23 -3.619 1 91.06 69 PRO B C 1
ATOM 2940 O O . PRO B 1 69 ? 1.334 -23.438 -4.699 1 91.06 69 PRO B O 1
ATOM 2943 N N . VAL B 1 70 ? 1.46 -23.234 -2.49 1 85.06 70 VAL B N 1
ATOM 2944 C CA . VAL B 1 70 ? 2.547 -24.203 -2.332 1 85.06 70 VAL B CA 1
ATOM 2945 C C . VAL B 1 70 ? 2.127 -25.547 -2.898 1 85.06 70 VAL B C 1
ATOM 2947 O O . VAL B 1 70 ? 1.004 -26 -2.668 1 85.06 70 VAL B O 1
ATOM 2950 N N . GLY B 1 71 ? 2.973 -26.094 -3.738 1 77.12 71 GLY B N 1
ATOM 2951 C CA . GLY B 1 71 ? 2.818 -27.484 -4.121 1 77.12 71 GLY B CA 1
ATOM 2952 C C . GLY B 1 71 ? 2.076 -27.672 -5.43 1 77.12 71 GLY B C 1
ATOM 2953 O O . GLY B 1 71 ? 2.051 -28.766 -5.988 1 77.12 71 GLY B O 1
ATOM 2954 N N . VAL B 1 72 ? 1.496 -26.625 -5.941 1 82.75 72 VAL B N 1
ATOM 2955 C CA . VAL B 1 72 ? 0.77 -26.734 -7.203 1 82.75 72 VAL B CA 1
ATOM 2956 C C . VAL B 1 72 ? 1.746 -26.641 -8.367 1 82.75 72 VAL B C 1
ATOM 2958 O O . VAL B 1 72 ? 2.533 -25.688 -8.453 1 82.75 72 VAL B O 1
ATOM 2961 N N . SER B 1 73 ? 1.72 -27.625 -9.195 1 82.06 73 SER B N 1
ATOM 2962 C CA . SER B 1 73 ? 2.57 -27.656 -10.383 1 82.06 73 SER B CA 1
ATOM 2963 C C . SER B 1 73 ? 2.047 -26.703 -11.461 1 82.06 73 SER B C 1
ATOM 2965 O O . SER B 1 73 ? 0.837 -26.609 -11.68 1 82.06 73 SER B O 1
ATOM 2967 N N . HIS B 1 74 ? 3.039 -25.969 -12.109 1 86.25 74 HIS B N 1
ATOM 2968 C CA . HIS B 1 74 ? 2.572 -25.078 -13.164 1 86.25 74 HIS B CA 1
ATOM 2969 C C . HIS B 1 74 ? 3.719 -24.656 -14.086 1 86.25 74 HIS B C 1
ATOM 2971 O O . HIS B 1 74 ? 4.891 -24.875 -13.758 1 86.25 74 HIS B O 1
ATOM 2977 N N . VAL B 1 75 ? 3.383 -24.172 -15.289 1 86.62 75 VAL B N 1
ATOM 2978 C CA . VAL B 1 75 ? 4.34 -23.578 -16.219 1 86.62 75 VAL B CA 1
ATOM 2979 C C . VAL B 1 75 ? 3.609 -22.672 -17.219 1 86.62 75 VAL B C 1
ATOM 2981 O O . VAL B 1 75 ? 2.514 -23.016 -17.672 1 86.62 75 VAL B O 1
ATOM 2984 N N . PHE B 1 76 ? 4.203 -21.547 -17.469 1 89.25 76 PHE B N 1
ATOM 2985 C CA . PHE B 1 76 ? 3.721 -20.656 -18.531 1 89.25 76 PHE B CA 1
ATOM 2986 C C . PHE B 1 76 ? 4.445 -20.938 -19.844 1 89.25 76 PHE B C 1
ATOM 2988 O O . PHE B 1 76 ? 5.656 -21.172 -19.844 1 89.25 76 PHE B O 1
ATOM 2995 N N . ARG B 1 77 ? 3.699 -20.906 -20.922 1 83 77 ARG B N 1
ATOM 2996 C CA . ARG B 1 77 ? 4.254 -21.016 -22.266 1 83 77 ARG B CA 1
ATOM 2997 C C . ARG B 1 77 ? 3.729 -19.906 -23.156 1 83 77 ARG B C 1
ATOM 2999 O O . ARG B 1 77 ? 2.52 -19.656 -23.219 1 83 77 ARG B O 1
ATOM 3006 N N . PRO B 1 78 ? 4.641 -19.203 -23.781 1 81.75 78 PRO B N 1
ATOM 3007 C CA . PRO B 1 78 ? 4.172 -18.203 -24.734 1 81.75 78 PRO B CA 1
ATOM 3008 C C . PRO B 1 78 ? 3.361 -18.812 -25.875 1 81.75 78 PRO B C 1
ATOM 3010 O O . PRO B 1 78 ? 3.426 -20.016 -26.109 1 81.75 78 PRO B O 1
ATOM 3013 N N . ALA B 1 79 ? 2.506 -18.016 -26.5 1 72.38 79 ALA B N 1
ATOM 3014 C CA . ALA B 1 79 ? 1.677 -18.484 -27.609 1 72.38 79 ALA B CA 1
ATOM 3015 C C . ALA B 1 79 ? 2.537 -18.953 -28.781 1 72.38 79 ALA B C 1
ATOM 3017 O O . ALA B 1 79 ? 2.191 -19.922 -29.453 1 72.38 79 ALA B O 1
ATOM 3018 N N . ALA B 1 80 ? 3.5 -18.219 -29.078 1 62.78 80 ALA B N 1
ATOM 3019 C CA . ALA B 1 80 ? 4.41 -18.594 -30.156 1 62.78 80 ALA B CA 1
ATOM 3020 C C . ALA B 1 80 ? 5.844 -18.188 -29.828 1 62.78 80 ALA B C 1
ATOM 3022 O O . ALA B 1 80 ? 6.07 -17.266 -29.062 1 62.78 80 ALA B O 1
ATOM 3023 N N . PRO B 1 81 ? 6.688 -19.109 -30.375 1 58.75 81 PRO B N 1
ATOM 3024 C CA . PRO B 1 81 ? 8.07 -18.672 -30.203 1 58.75 81 PRO B CA 1
ATOM 3025 C C . PRO B 1 81 ? 8.406 -17.438 -31.047 1 58.75 81 PRO B C 1
ATOM 3027 O O . PRO B 1 81 ? 7.781 -17.203 -32.094 1 58.75 81 PRO B O 1
ATOM 3030 N N . GLY B 1 82 ? 9.219 -16.594 -30.703 1 57.03 82 GLY B N 1
ATOM 3031 C CA . GLY B 1 82 ? 9.719 -15.516 -31.531 1 57.03 82 GLY B CA 1
ATOM 3032 C C . GLY B 1 82 ? 9.617 -14.156 -30.859 1 57.03 82 GLY B C 1
ATOM 3033 O O . GLY B 1 82 ? 8.938 -14.008 -29.844 1 57.03 82 GLY B O 1
ATOM 3034 N N . ARG B 1 83 ? 10.281 -13.227 -31.5 1 56.09 83 ARG B N 1
ATOM 3035 C CA . ARG B 1 83 ? 10.336 -11.836 -31.062 1 56.09 83 ARG B CA 1
ATOM 3036 C C . ARG B 1 83 ? 8.977 -11.164 -31.188 1 56.09 83 ARG B C 1
ATOM 3038 O O . ARG B 1 83 ? 8.273 -11.367 -32.188 1 56.09 83 ARG B O 1
ATOM 3045 N N . GLY B 1 84 ? 8.461 -10.445 -30.188 1 55.94 84 GLY B N 1
ATOM 3046 C CA . GLY B 1 84 ? 7.188 -9.742 -30.172 1 55.94 84 GLY B CA 1
ATOM 3047 C C . GLY B 1 84 ? 6.055 -10.586 -29.625 1 55.94 84 GLY B C 1
ATOM 3048 O O . GLY B 1 84 ? 4.93 -10.102 -29.484 1 55.94 84 GLY B O 1
ATOM 3049 N N . ARG B 1 85 ? 6.336 -11.836 -29.547 1 63.28 85 ARG B N 1
ATOM 3050 C CA . ARG B 1 85 ? 5.277 -12.695 -29.031 1 63.28 85 ARG B CA 1
ATOM 3051 C C . ARG B 1 85 ? 5.598 -13.156 -27.609 1 63.28 85 ARG B C 1
ATOM 3053 O O . ARG B 1 85 ? 5.344 -14.312 -27.266 1 63.28 85 ARG B O 1
ATOM 3060 N N . GLU B 1 86 ? 6.152 -12.258 -26.906 1 79.25 86 GLU B N 1
ATOM 3061 C CA . GLU B 1 86 ? 6.637 -12.57 -25.562 1 79.25 86 GLU B CA 1
ATOM 3062 C C . GLU B 1 86 ? 5.484 -12.641 -24.562 1 79.25 86 GLU B C 1
ATOM 3064 O O . GLU B 1 86 ? 4.422 -12.062 -24.797 1 79.25 86 GLU B O 1
ATOM 3069 N N . LEU B 1 87 ? 5.586 -13.664 -23.703 1 89.38 87 LEU B N 1
ATOM 3070 C CA . LEU B 1 87 ? 4.785 -13.711 -22.484 1 89.38 87 LEU B CA 1
ATOM 3071 C C . LEU B 1 87 ? 5.609 -13.266 -21.281 1 89.38 87 LEU B C 1
ATOM 3073 O O . LEU B 1 87 ? 6.531 -13.969 -20.859 1 89.38 87 LEU B O 1
ATOM 3077 N N . ILE B 1 88 ? 5.258 -12.047 -20.844 1 90 88 ILE B N 1
ATOM 3078 C CA . ILE B 1 88 ? 6.02 -11.477 -19.75 1 90 88 ILE B CA 1
ATOM 3079 C C . ILE B 1 88 ? 5.152 -11.43 -18.484 1 90 88 ILE B C 1
ATOM 3081 O O . ILE B 1 88 ? 4.016 -10.953 -18.531 1 90 88 ILE B O 1
ATOM 3085 N N . VAL B 1 89 ? 5.707 -11.938 -17.391 1 96.62 89 VAL B N 1
ATOM 3086 C CA . VAL B 1 89 ? 4.949 -11.977 -16.156 1 96.62 89 VAL B CA 1
ATOM 3087 C C . VAL B 1 89 ? 5.746 -11.297 -15.039 1 96.62 89 VAL B C 1
ATOM 3089 O O . VAL B 1 89 ? 6.98 -11.312 -15.055 1 96.62 89 VAL B O 1
ATOM 3092 N N . TYR B 1 90 ? 5.074 -10.555 -14.109 1 97.75 90 TYR B N 1
ATOM 3093 C CA . TYR B 1 90 ? 5.605 -10.219 -12.797 1 97.75 90 TYR B CA 1
ATOM 3094 C C . TYR B 1 90 ? 5.309 -11.328 -11.789 1 97.75 90 TYR B C 1
ATOM 3096 O O . TYR B 1 90 ? 4.195 -11.852 -11.742 1 97.75 90 TYR B O 1
ATOM 3104 N N . ASN B 1 91 ? 6.289 -11.75 -11.047 1 97.5 91 ASN B N 1
ATOM 3105 C CA . ASN B 1 91 ? 6.105 -12.695 -9.953 1 97.5 91 ASN B CA 1
ATOM 3106 C C . ASN B 1 91 ? 6.465 -12.07 -8.602 1 97.5 91 ASN B C 1
ATOM 3108 O O . ASN B 1 91 ? 7.445 -11.336 -8.5 1 97.5 91 ASN B O 1
ATOM 3112 N N . CYS B 1 92 ? 5.66 -12.273 -7.656 1 98.56 92 CYS B N 1
ATOM 3113 C CA . CYS B 1 92 ? 5.938 -12 -6.25 1 98.56 92 CYS B CA 1
ATOM 3114 C C . CYS B 1 92 ? 5.797 -13.266 -5.406 1 98.56 92 CYS B C 1
ATOM 3116 O O . CYS B 1 92 ? 4.707 -13.828 -5.309 1 98.56 92 CYS B O 1
ATOM 3118 N N . ILE B 1 93 ? 6.879 -13.734 -4.816 1 97.06 93 ILE B N 1
ATOM 3119 C CA . ILE B 1 93 ? 6.828 -14.992 -4.078 1 97.06 93 ILE B CA 1
ATOM 3120 C C . ILE B 1 93 ? 7.254 -14.758 -2.631 1 97.06 93 ILE B C 1
ATOM 3122 O O . ILE B 1 93 ? 8.055 -13.859 -2.348 1 97.06 93 ILE B O 1
ATOM 3126 N N . PHE B 1 94 ? 6.723 -15.5 -1.703 1 95.56 94 PHE B N 1
ATOM 3127 C CA . PHE B 1 94 ? 7.059 -15.43 -0.285 1 95.56 94 PHE B CA 1
ATOM 3128 C C . PHE B 1 94 ? 6.766 -16.766 0.405 1 95.56 94 PHE B C 1
ATOM 3130 O O . PHE B 1 94 ? 5.93 -17.531 -0.061 1 95.56 94 PHE B O 1
ATOM 3137 N N . PRO B 1 95 ? 7.5 -17.047 1.491 1 91.94 95 PRO B N 1
ATOM 3138 C CA . PRO B 1 95 ? 7.242 -18.281 2.221 1 91.94 95 PRO B CA 1
ATOM 3139 C C . PRO B 1 95 ? 5.852 -18.328 2.848 1 91.94 95 PRO B C 1
ATOM 3141 O O . PRO B 1 95 ? 5.316 -17.281 3.238 1 91.94 95 PRO B O 1
ATOM 3144 N N . ILE B 1 96 ? 5.355 -19.5 2.984 1 88.75 96 ILE B N 1
ATOM 3145 C CA . ILE B 1 96 ? 3.998 -19.672 3.49 1 88.75 96 ILE B CA 1
ATOM 3146 C C . ILE B 1 96 ? 3.887 -19.062 4.891 1 88.75 96 ILE B C 1
ATOM 3148 O O . ILE B 1 96 ? 2.844 -18.531 5.258 1 88.75 96 ILE B O 1
ATOM 3152 N N . ASP B 1 97 ? 4.898 -19.125 5.688 1 91.12 97 ASP B N 1
ATOM 3153 C CA . ASP B 1 97 ? 4.875 -18.609 7.055 1 91.12 97 ASP B CA 1
ATOM 3154 C C . ASP B 1 97 ? 4.773 -17.094 7.062 1 91.12 97 ASP B C 1
ATOM 3156 O O . ASP B 1 97 ? 4.449 -16.484 8.086 1 91.12 97 ASP B O 1
ATOM 3160 N N . TYR B 1 98 ? 5.082 -16.484 5.953 1 94.5 98 TYR B N 1
ATOM 3161 C CA . TYR B 1 98 ? 4.93 -15.039 5.859 1 94.5 98 TYR B CA 1
ATOM 3162 C C . TYR B 1 98 ? 3.467 -14.633 5.996 1 94.5 98 TYR B C 1
ATOM 3164 O O . TYR B 1 98 ? 3.162 -13.547 6.488 1 94.5 98 TYR B O 1
ATOM 3172 N N . LEU B 1 99 ? 2.564 -15.492 5.605 1 94.94 99 LEU B N 1
ATOM 3173 C CA . LEU B 1 99 ? 1.138 -15.227 5.762 1 94.94 99 LEU B CA 1
ATOM 3174 C C . LEU B 1 99 ? 0.765 -15.125 7.238 1 94.94 99 LEU B C 1
ATOM 3176 O O . LEU B 1 99 ? -0.063 -14.297 7.617 1 94.94 99 LEU B O 1
ATOM 3180 N N . LEU B 1 100 ? 1.365 -15.953 7.996 1 94.06 100 LEU B N 1
ATOM 3181 C CA . LEU B 1 100 ? 1.118 -15.898 9.43 1 94.06 100 LEU B CA 1
ATOM 3182 C C . LEU B 1 100 ? 1.63 -14.586 10.016 1 94.06 100 LEU B C 1
ATOM 3184 O O . LEU B 1 100 ? 0.979 -13.984 10.875 1 94.06 100 LEU B O 1
ATOM 3188 N N . ARG B 1 101 ? 2.762 -14.211 9.602 1 95.5 101 ARG B N 1
ATOM 3189 C CA . ARG B 1 101 ? 3.312 -12.938 10.039 1 95.5 101 ARG B CA 1
ATOM 3190 C C . ARG B 1 101 ? 2.387 -11.781 9.656 1 95.5 101 ARG B C 1
ATOM 3192 O O . ARG B 1 101 ? 2.174 -10.867 10.453 1 95.5 101 ARG B O 1
ATOM 3199 N N . LEU B 1 102 ? 1.878 -11.82 8.438 1 97.56 102 LEU B N 1
ATOM 3200 C CA . LEU B 1 102 ? 0.949 -10.789 7.992 1 97.56 102 LEU B CA 1
ATOM 3201 C C . LEU B 1 102 ? -0.302 -10.773 8.859 1 97.56 102 LEU B C 1
ATOM 3203 O O . LEU B 1 102 ? -0.817 -9.703 9.195 1 97.56 102 LEU B O 1
ATOM 3207 N N . GLU B 1 103 ? -0.789 -11.969 9.258 1 96.38 103 GLU B N 1
ATOM 3208 C CA . GLU B 1 103 ? -1.963 -12.055 10.125 1 96.38 103 GLU B CA 1
ATOM 3209 C C . GLU B 1 103 ? -1.699 -11.398 11.477 1 96.38 103 GLU B C 1
ATOM 3211 O O . GLU B 1 103 ? -2.592 -10.773 12.055 1 96.38 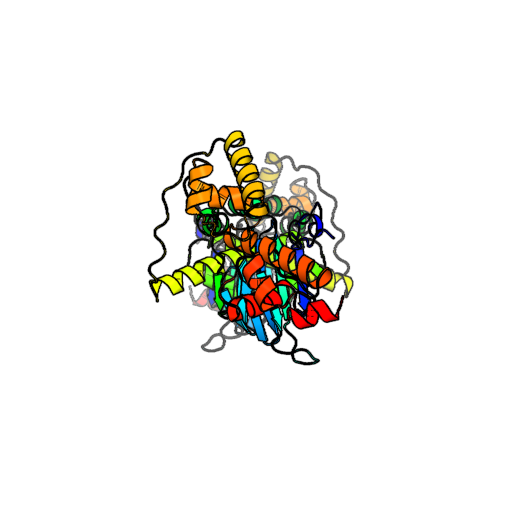103 GLU B O 1
ATOM 3216 N N . GLU B 1 104 ? -0.54 -11.562 11.906 1 96.06 104 GLU B N 1
ATOM 3217 C CA . GLU B 1 104 ? -0.16 -10.953 13.18 1 96.06 104 GLU B CA 1
ATOM 3218 C C . GLU B 1 104 ? -0.042 -9.438 13.047 1 96.06 104 GLU B C 1
ATOM 3220 O O . GLU B 1 104 ? -0.445 -8.695 13.953 1 96.06 104 GLU B O 1
ATOM 3225 N N . MET B 1 105 ? 0.535 -9.016 11.992 1 96.62 105 MET B N 1
ATOM 3226 C CA . MET B 1 105 ? 0.726 -7.594 11.742 1 96.62 105 MET B CA 1
ATOM 3227 C C . MET B 1 105 ? -0.613 -6.895 11.523 1 96.62 105 MET B C 1
ATOM 3229 O O . MET B 1 105 ? -0.789 -5.742 11.914 1 96.62 105 MET B O 1
ATOM 3233 N N . PHE B 1 106 ? -1.519 -7.641 10.859 1 97.06 106 PHE B N 1
ATOM 3234 C CA . PHE B 1 106 ? -2.812 -7.086 10.477 1 97.06 106 PHE B CA 1
ATOM 3235 C C . PHE B 1 106 ? -3.949 -7.98 10.961 1 97.06 106 PHE B C 1
ATOM 3237 O O . PHE B 1 106 ? -4.613 -8.641 10.164 1 97.06 106 PHE B O 1
ATOM 3244 N N . PRO B 1 107 ? -4.281 -7.859 12.148 1 95.88 107 PRO B N 1
ATOM 3245 C CA . PRO B 1 107 ? -5.27 -8.781 12.719 1 95.88 107 PRO B CA 1
ATOM 3246 C C . PRO B 1 107 ? -6.637 -8.664 12.047 1 95.88 107 PRO B C 1
ATOM 3248 O O . PRO B 1 107 ? -7.371 -9.648 11.961 1 95.88 107 PRO B O 1
ATOM 3251 N N . ASP B 1 108 ? -7.004 -7.539 11.586 1 95.94 108 ASP B N 1
ATOM 3252 C CA . ASP B 1 108 ? -8.32 -7.352 10.992 1 95.94 108 ASP B CA 1
ATOM 3253 C C . ASP B 1 108 ? -8.422 -8.062 9.641 1 95.94 108 ASP B C 1
ATOM 3255 O O . ASP B 1 108 ? -9.516 -8.242 9.102 1 95.94 108 ASP B O 1
ATOM 3259 N N . ALA B 1 109 ? -7.293 -8.453 9.078 1 96.69 109 ALA B N 1
ATOM 3260 C CA . ALA B 1 109 ? -7.266 -9.133 7.793 1 96.69 109 ALA B CA 1
ATOM 3261 C C . ALA B 1 109 ? -7.082 -10.641 7.973 1 96.69 109 ALA B C 1
ATOM 3263 O O . ALA B 1 109 ? -7.035 -11.391 6.992 1 96.69 109 ALA B O 1
ATOM 3264 N N . SER B 1 110 ? -6.977 -11.102 9.195 1 96.38 110 SER B N 1
ATOM 3265 C CA . SER B 1 110 ? -6.617 -12.484 9.492 1 96.38 110 SER B CA 1
ATOM 3266 C C . SER B 1 110 ? -7.578 -13.461 8.82 1 96.38 110 SER B C 1
ATOM 3268 O O . SER B 1 110 ? -7.148 -14.453 8.227 1 96.38 110 SER B O 1
ATOM 3270 N N . ALA B 1 111 ? -8.805 -13.164 8.852 1 94.25 111 ALA B N 1
ATOM 3271 C CA . ALA B 1 111 ? -9.797 -14.062 8.273 1 94.25 111 ALA B CA 1
ATOM 3272 C C . ALA B 1 111 ? -9.641 -14.156 6.758 1 94.25 111 ALA B C 1
ATOM 3274 O O . ALA B 1 111 ? -9.789 -15.234 6.18 1 94.25 111 ALA B O 1
ATOM 3275 N N . LEU B 1 112 ? -9.391 -13.078 6.133 1 94.5 112 LEU B N 1
ATOM 3276 C CA . LEU B 1 112 ? -9.188 -13.055 4.688 1 94.5 112 LEU B CA 1
ATOM 3277 C C . LEU B 1 112 ? -7.93 -13.828 4.301 1 94.5 112 LEU B C 1
ATOM 3279 O O . LEU B 1 112 ? -7.93 -14.562 3.311 1 94.5 112 LEU B O 1
ATOM 3283 N N . LEU B 1 113 ? -6.875 -13.695 5.113 1 95.56 113 LEU B N 1
ATOM 3284 C CA . LEU B 1 113 ? -5.582 -14.297 4.809 1 95.56 113 LEU B CA 1
ATOM 3285 C C . LEU B 1 113 ? -5.617 -15.805 5.055 1 95.56 113 LEU B C 1
ATOM 3287 O O . LEU B 1 113 ? -4.875 -16.562 4.418 1 95.56 113 LEU B O 1
ATOM 3291 N N . ALA B 1 114 ? -6.473 -16.188 5.957 1 91.38 114 ALA B N 1
ATOM 3292 C CA . ALA B 1 114 ? -6.582 -17.594 6.312 1 91.38 114 ALA B CA 1
ATOM 3293 C C . ALA B 1 114 ? -6.93 -18.453 5.09 1 91.38 114 ALA B C 1
ATOM 3295 O O . ALA B 1 114 ? -6.5 -19.594 4.977 1 91.38 114 ALA B O 1
ATOM 3296 N N . ALA B 1 115 ? -7.617 -17.828 4.191 1 87.5 115 ALA B N 1
ATOM 3297 C CA . ALA B 1 115 ? -8.047 -18.531 2.984 1 87.5 115 ALA B CA 1
ATOM 3298 C C . ALA B 1 115 ? -6.844 -18.938 2.135 1 87.5 115 ALA B C 1
ATOM 3300 O O . ALA B 1 115 ? -6.895 -19.938 1.412 1 87.5 115 ALA B O 1
ATOM 3301 N N . PHE B 1 116 ? -5.73 -18.266 2.242 1 91.31 116 PHE B N 1
ATOM 3302 C CA . PHE B 1 116 ? -4.547 -18.531 1.43 1 91.31 116 PHE B CA 1
ATOM 3303 C C . PHE B 1 116 ? -3.668 -19.594 2.074 1 91.31 116 PHE B C 1
ATOM 3305 O O . PHE B 1 116 ? -2.811 -20.188 1.412 1 91.31 116 PHE B O 1
ATOM 3312 N N . ARG B 1 117 ? -3.811 -19.734 3.316 1 84 117 ARG B N 1
ATOM 3313 C CA . ARG B 1 117 ? -2.912 -20.609 4.07 1 84 117 ARG B CA 1
ATOM 3314 C C . ARG B 1 117 ? -3.512 -22 4.246 1 84 117 ARG B C 1
ATOM 3316 O O . ARG B 1 117 ? -2.807 -22.938 4.613 1 84 117 ARG B O 1
ATOM 3323 N N . ALA B 1 118 ? -4.703 -22.109 3.959 1 75.19 118 ALA B N 1
ATOM 3324 C CA . ALA B 1 118 ? -5.379 -23.391 4.191 1 75.19 118 ALA B CA 1
ATOM 3325 C C . ALA B 1 118 ? -4.715 -24.516 3.398 1 75.19 118 ALA B C 1
ATOM 3327 O O . ALA B 1 118 ? -4.328 -24.328 2.242 1 75.19 118 ALA B O 1
ATOM 3328 N N . PRO B 1 119 ? -4.484 -25.594 4.125 1 64.56 119 PRO B N 1
ATOM 3329 C CA . PRO B 1 119 ? -3.955 -26.734 3.385 1 64.56 119 PRO B CA 1
ATOM 3330 C C . PRO B 1 119 ? -4.777 -27.078 2.143 1 64.56 119 PRO B C 1
ATOM 3332 O O . PRO B 1 119 ? -6.008 -27.125 2.209 1 64.56 119 PRO B O 1
ATOM 3335 N N . GLY B 1 120 ? -4.082 -27.203 1.064 1 66.56 120 GLY B N 1
ATOM 3336 C CA . GLY B 1 120 ? -4.777 -27.547 -0.168 1 66.56 120 GLY B CA 1
ATOM 3337 C C . GLY B 1 120 ? -5.488 -26.359 -0.802 1 66.56 120 GLY B C 1
ATOM 3338 O O . GLY B 1 120 ? -6.379 -26.547 -1.633 1 66.56 120 GLY B O 1
ATOM 3339 N N . SER B 1 121 ? -5.25 -25.25 -0.262 1 76.56 121 SER B N 1
ATOM 3340 C CA . SER B 1 121 ? -5.836 -24.078 -0.908 1 76.56 121 SER B CA 1
ATOM 3341 C C . SER B 1 121 ? -5.684 -24.141 -2.424 1 76.56 121 SER B C 1
ATOM 3343 O O . SER B 1 121 ? -4.602 -24.438 -2.932 1 76.56 121 SER B O 1
ATOM 3345 N N . PRO B 1 122 ? -6.766 -23.953 -3.094 1 82.62 122 PRO B N 1
ATOM 3346 C CA . PRO B 1 122 ? -6.703 -24.031 -4.555 1 82.62 122 PRO B CA 1
ATOM 3347 C C . PRO B 1 122 ? -6.055 -22.797 -5.184 1 82.62 122 PRO B C 1
ATOM 3349 O O . PRO B 1 122 ? -6.137 -21.703 -4.629 1 82.62 122 PRO B O 1
ATOM 3352 N N . TRP B 1 123 ? -5.344 -23.031 -6.234 1 90.38 123 TRP B N 1
ATOM 3353 C CA . TRP B 1 123 ? -4.961 -21.906 -7.07 1 90.38 123 TRP B CA 1
ATOM 3354 C C . TRP B 1 123 ? -6.191 -21.234 -7.668 1 90.38 123 TRP B C 1
ATOM 3356 O O . TRP B 1 123 ? -7.266 -21.828 -7.738 1 90.38 123 TRP B O 1
ATOM 3366 N N . PHE B 1 124 ? -6.078 -19.906 -8.031 1 92 124 PHE B N 1
ATOM 3367 C CA . PHE B 1 124 ? -7.16 -19.281 -8.781 1 92 124 PHE B CA 1
ATOM 3368 C C . PHE B 1 124 ? -6.625 -18.156 -9.672 1 92 124 PHE B C 1
ATOM 3370 O O . PHE B 1 124 ? -5.492 -17.703 -9.492 1 92 124 PHE B O 1
ATOM 3377 N N . LYS B 1 125 ? -7.395 -17.906 -10.625 1 93.88 125 LYS B N 1
ATOM 3378 C CA . LYS B 1 125 ? -7.133 -16.844 -11.594 1 93.88 125 LYS B CA 1
ATOM 3379 C C . LYS B 1 125 ? -8.195 -15.75 -11.516 1 93.88 125 LYS B C 1
ATOM 3381 O O . LYS B 1 125 ? -9.375 -16.047 -11.32 1 93.88 125 LYS B O 1
ATOM 3386 N N . LEU B 1 126 ? -7.805 -14.523 -11.617 1 94.5 126 LEU B N 1
ATOM 3387 C CA . LEU B 1 126 ? -8.758 -13.43 -11.797 1 94.5 126 LEU B CA 1
ATOM 3388 C C . LEU B 1 126 ? -8.258 -12.438 -12.844 1 94.5 126 LEU B C 1
ATOM 3390 O O . LEU B 1 126 ? -7.09 -12.477 -13.234 1 94.5 126 LEU B O 1
ATOM 3394 N N . ARG B 1 127 ? -9.188 -11.711 -13.336 1 93.5 127 ARG B N 1
ATOM 3395 C CA . ARG B 1 127 ? -8.844 -10.609 -14.227 1 93.5 127 ARG B CA 1
ATOM 3396 C C . ARG B 1 127 ? -8.641 -9.312 -13.453 1 93.5 127 ARG B C 1
ATOM 3398 O O . ARG B 1 127 ? -9.438 -8.969 -12.578 1 93.5 127 ARG B O 1
ATOM 3405 N N . ASP B 1 128 ? -7.605 -8.648 -13.75 1 94.25 128 ASP B N 1
ATOM 3406 C CA . ASP B 1 128 ? -7.27 -7.387 -13.086 1 94.25 128 ASP B CA 1
ATOM 3407 C C . ASP B 1 128 ? -8.414 -6.383 -13.203 1 94.25 128 ASP B C 1
ATOM 3409 O O . ASP B 1 128 ? -8.711 -5.902 -14.305 1 94.25 128 ASP B O 1
ATOM 3413 N N . PRO B 1 129 ? -8.992 -6.059 -12.188 1 89.75 129 PRO B N 1
ATOM 3414 C CA . PRO B 1 129 ? -10.047 -5.039 -12.258 1 89.75 129 PRO B CA 1
ATOM 3415 C C . PRO B 1 129 ? -9.492 -3.631 -12.461 1 89.75 129 PRO B C 1
ATOM 3417 O O . PRO B 1 129 ? -10.258 -2.676 -12.609 1 89.75 129 PRO B O 1
ATOM 3420 N N . GLY B 1 130 ? -8.172 -3.479 -12.445 1 89.25 130 GLY B N 1
ATOM 3421 C CA . GLY B 1 130 ? -7.617 -2.176 -12.789 1 89.25 130 GLY B CA 1
ATOM 3422 C C . GLY B 1 130 ? -6.422 -1.795 -11.938 1 89.25 130 GLY B C 1
ATOM 3423 O O . GLY B 1 130 ? -5.57 -1.013 -12.367 1 89.25 130 GLY B O 1
ATOM 3424 N N . GLU B 1 131 ? -6.25 -2.393 -10.773 1 93.88 131 GLU B N 1
ATOM 3425 C CA . GLU B 1 131 ? -5.25 -1.89 -9.836 1 93.88 131 GLU B CA 1
ATOM 3426 C C . GLU B 1 131 ? -4.008 -2.777 -9.828 1 93.88 131 GLU B C 1
ATOM 3428 O O . GLU B 1 131 ? -2.924 -2.334 -9.445 1 93.88 131 GLU B O 1
ATOM 3433 N N . PHE B 1 132 ? -4.09 -3.971 -10.211 1 97.75 132 PHE B N 1
ATOM 3434 C CA . PHE B 1 132 ? -3.031 -4.953 -10 1 97.75 132 PHE B CA 1
ATOM 3435 C C . PHE B 1 132 ? -1.807 -4.617 -10.844 1 97.75 132 PHE B C 1
ATOM 3437 O O . PHE B 1 132 ? -0.672 -4.812 -10.406 1 97.75 132 PHE B O 1
ATOM 3444 N N . HIS B 1 133 ? -2.035 -4.133 -12.086 1 95.75 133 HIS B N 1
ATOM 3445 C CA . HIS B 1 133 ? -0.892 -3.752 -12.906 1 95.75 133 HIS B CA 1
ATOM 3446 C C . HIS B 1 133 ? 0.023 -2.785 -12.164 1 95.75 133 HIS B C 1
ATOM 3448 O O . HIS B 1 133 ? 1.235 -3.002 -12.094 1 95.75 133 HIS B O 1
ATOM 3454 N N . GLY B 1 134 ? -0.596 -1.744 -11.625 1 96.19 134 GLY B N 1
ATOM 3455 C CA . GLY B 1 134 ? 0.169 -0.755 -10.883 1 96.19 134 GLY B CA 1
ATOM 3456 C C . GLY B 1 134 ? 0.853 -1.327 -9.656 1 96.19 134 GLY B C 1
ATOM 3457 O O . GLY B 1 134 ? 1.992 -0.972 -9.352 1 96.19 134 GLY B O 1
ATOM 3458 N N . TRP B 1 135 ? 0.233 -2.213 -8.93 1 98.44 135 TRP B N 1
ATOM 3459 C CA . TRP B 1 135 ? 0.788 -2.812 -7.719 1 98.44 135 TRP B CA 1
ATOM 3460 C C . TRP B 1 135 ? 1.975 -3.709 -8.047 1 98.44 135 TRP B C 1
ATOM 3462 O O . TRP B 1 135 ? 3.018 -3.641 -7.395 1 98.44 135 TRP B O 1
ATOM 3472 N N . PHE B 1 136 ? 1.892 -4.473 -9.086 1 98.56 136 PHE B N 1
ATOM 3473 C CA . PHE B 1 136 ? 2.984 -5.367 -9.445 1 98.56 136 PHE B CA 1
ATOM 3474 C C . PHE B 1 136 ? 4.164 -4.586 -10 1 98.56 136 PHE B C 1
ATOM 3476 O O . PHE B 1 136 ? 5.32 -4.938 -9.766 1 98.56 136 PHE B O 1
ATOM 3483 N N . THR B 1 137 ? 3.854 -3.576 -10.766 1 96.88 137 THR B N 1
ATOM 3484 C CA . THR B 1 137 ? 4.918 -2.697 -11.242 1 96.88 137 THR B CA 1
ATOM 3485 C C . THR B 1 137 ? 5.641 -2.047 -10.062 1 96.88 137 THR B C 1
ATOM 3487 O O . THR B 1 137 ? 6.875 -1.98 -10.047 1 96.88 137 THR B O 1
ATOM 3490 N N . ALA B 1 138 ? 4.871 -1.585 -9.117 1 98.06 138 ALA B N 1
ATOM 3491 C CA . ALA B 1 138 ? 5.449 -0.963 -7.934 1 98.06 138 ALA B CA 1
ATOM 3492 C C . ALA B 1 138 ? 6.273 -1.968 -7.133 1 98.06 138 ALA B C 1
ATOM 3494 O O . ALA B 1 138 ? 7.34 -1.631 -6.613 1 98.06 138 ALA B O 1
ATOM 3495 N N . LEU B 1 139 ? 5.762 -3.201 -6.98 1 98.56 139 LEU B N 1
ATOM 3496 C CA . LEU B 1 139 ? 6.52 -4.262 -6.324 1 98.56 139 LEU B CA 1
ATOM 3497 C C . LEU B 1 139 ? 7.887 -4.43 -6.973 1 98.56 139 LEU B C 1
ATOM 3499 O O . LEU B 1 139 ? 8.906 -4.434 -6.281 1 98.56 139 LEU B O 1
ATOM 3503 N N . TYR B 1 140 ? 7.855 -4.523 -8.297 1 97.69 140 TYR B N 1
ATOM 3504 C CA . TYR B 1 140 ? 9.086 -4.773 -9.039 1 97.69 140 TYR B CA 1
ATOM 3505 C C . TYR B 1 140 ? 10.062 -3.611 -8.891 1 97.69 140 TYR B C 1
ATOM 3507 O O . TYR B 1 140 ? 11.25 -3.816 -8.633 1 97.69 140 TYR B O 1
ATOM 3515 N N . ARG B 1 141 ? 9.57 -2.428 -9 1 96.06 141 ARG B N 1
ATOM 3516 C CA . ARG B 1 141 ? 10.398 -1.237 -8.883 1 96.06 141 ARG B CA 1
ATOM 3517 C C . ARG B 1 141 ? 11 -1.132 -7.48 1 96.06 141 ARG B C 1
ATOM 3519 O O . ARG B 1 141 ? 12.195 -0.854 -7.332 1 96.06 141 ARG B O 1
ATOM 3526 N N . GLU B 1 142 ? 10.188 -1.341 -6.5 1 98.06 142 GLU B N 1
ATOM 3527 C CA . GLU B 1 142 ? 10.648 -1.247 -5.117 1 98.06 142 GLU B CA 1
ATOM 3528 C C . GLU B 1 142 ? 11.711 -2.297 -4.816 1 98.06 142 GLU B C 1
ATOM 3530 O O . GLU B 1 142 ? 12.742 -1.987 -4.215 1 98.06 142 GLU B O 1
ATOM 3535 N N . TYR B 1 143 ? 11.43 -3.51 -5.223 1 96.81 143 TYR B N 1
ATOM 3536 C CA . TYR B 1 143 ? 12.336 -4.617 -4.953 1 96.81 143 TYR B CA 1
ATOM 3537 C C . TYR B 1 143 ? 13.688 -4.387 -5.621 1 96.81 143 TYR B C 1
ATOM 3539 O O . TYR B 1 143 ? 14.734 -4.742 -5.07 1 96.81 143 TYR B O 1
ATOM 3547 N N . THR B 1 144 ? 13.688 -3.84 -6.828 1 94.75 144 THR B N 1
ATOM 3548 C CA . THR B 1 144 ? 14.898 -3.621 -7.609 1 94.75 144 THR B CA 1
ATOM 3549 C C . THR B 1 144 ? 15.703 -2.453 -7.043 1 94.75 144 THR B C 1
ATOM 3551 O O . THR B 1 144 ? 16.938 -2.506 -6.988 1 94.75 144 THR B O 1
ATOM 3554 N N . ALA B 1 145 ? 15.047 -1.432 -6.562 1 92.19 145 ALA B N 1
ATOM 3555 C CA . ALA B 1 145 ? 15.711 -0.216 -6.098 1 92.19 145 ALA B CA 1
ATOM 3556 C C . ALA B 1 145 ? 16.297 -0.412 -4.703 1 92.19 145 ALA B C 1
ATOM 3558 O O . ALA B 1 145 ? 17.344 0.17 -4.375 1 92.19 145 ALA B O 1
ATOM 3559 N N . ARG B 1 146 ? 15.641 -1.146 -3.865 1 93.56 146 ARG B N 1
ATOM 3560 C CA . ARG B 1 146 ? 16.062 -1.497 -2.516 1 93.56 146 ARG B CA 1
ATOM 3561 C C . ARG B 1 146 ? 16.359 -0.247 -1.693 1 93.56 146 ARG B C 1
ATOM 3563 O O . ARG B 1 146 ? 17.406 -0.158 -1.043 1 93.56 146 ARG B O 1
ATOM 3570 N N . GLN B 1 147 ? 15.531 0.735 -1.76 1 93.31 147 GLN B N 1
ATOM 3571 C CA . GLN B 1 147 ? 15.688 1.954 -0.974 1 93.31 147 GLN B CA 1
ATOM 3572 C C . GLN B 1 147 ? 15.336 1.712 0.492 1 93.31 147 GLN B C 1
ATOM 3574 O O . GLN B 1 147 ? 14.672 0.728 0.823 1 93.31 147 GLN B O 1
ATOM 3579 N N . PRO B 1 148 ? 15.805 2.555 1.381 1 93.81 148 PRO B N 1
ATOM 3580 C CA . PRO B 1 148 ? 15.391 2.422 2.781 1 93.81 148 PRO B CA 1
ATOM 3581 C C . PRO B 1 148 ? 13.883 2.326 2.949 1 93.81 148 PRO B C 1
ATOM 3583 O O . PRO B 1 148 ? 13.133 3.09 2.326 1 93.81 148 PRO B O 1
ATOM 3586 N N . GLY B 1 149 ? 13.445 1.379 3.756 1 97.19 149 GLY B N 1
ATOM 3587 C CA . GLY B 1 149 ? 12.023 1.129 3.938 1 97.19 149 GLY B CA 1
ATOM 3588 C C . GLY B 1 149 ? 11.445 0.174 2.908 1 97.19 149 GLY B C 1
ATOM 3589 O O . GLY B 1 149 ? 10.227 0.054 2.779 1 97.19 149 GLY B O 1
ATOM 3590 N N . CYS B 1 150 ? 12.312 -0.451 2.176 1 97.56 150 CYS B N 1
ATOM 3591 C CA . CYS B 1 150 ? 11.93 -1.327 1.076 1 97.56 150 CYS B CA 1
ATOM 3592 C C . CYS B 1 150 ? 10.992 -2.43 1.562 1 97.56 150 CYS B C 1
ATOM 3594 O O . CYS B 1 150 ? 9.945 -2.672 0.958 1 97.56 150 CYS B O 1
ATOM 3596 N N . GLU B 1 151 ? 11.328 -3.1 2.65 1 97.5 151 GLU B N 1
ATOM 3597 C CA . GLU B 1 151 ? 10.5 -4.191 3.146 1 97.5 151 GLU B CA 1
ATOM 3598 C C . GLU B 1 151 ? 9.109 -3.693 3.529 1 97.5 151 GLU B C 1
ATOM 3600 O O . GLU B 1 151 ? 8.109 -4.379 3.289 1 97.5 151 GLU B O 1
ATOM 3605 N N . ALA B 1 152 ? 9.062 -2.543 4.141 1 98.38 152 ALA B N 1
ATOM 3606 C CA . ALA B 1 152 ? 7.781 -1.965 4.523 1 98.38 152 ALA B CA 1
ATOM 3607 C C . ALA B 1 152 ? 6.895 -1.743 3.303 1 98.38 152 ALA B C 1
ATOM 3609 O O . ALA B 1 152 ? 5.707 -2.084 3.316 1 98.38 152 ALA B O 1
ATOM 3610 N N . VAL B 1 153 ? 7.473 -1.194 2.268 1 98.69 153 VAL B N 1
ATOM 3611 C CA . VAL B 1 153 ? 6.715 -0.918 1.052 1 98.69 153 VAL B CA 1
ATOM 3612 C C . VAL B 1 153 ? 6.273 -2.232 0.408 1 98.69 153 VAL B C 1
ATOM 3614 O O . VAL B 1 153 ? 5.113 -2.381 0.015 1 98.69 153 VAL B O 1
ATOM 3617 N N . LEU B 1 154 ? 7.168 -3.178 0.324 1 98.62 154 LEU B N 1
ATOM 3618 C CA . LEU B 1 154 ? 6.824 -4.477 -0.247 1 98.62 154 LEU B CA 1
ATOM 3619 C C . LEU B 1 154 ? 5.707 -5.141 0.547 1 98.62 154 LEU B C 1
ATOM 3621 O O . LEU B 1 154 ? 4.734 -5.633 -0.033 1 98.62 154 LEU B O 1
ATOM 3625 N N . THR B 1 155 ? 5.82 -5.137 1.853 1 98.62 155 THR B N 1
ATOM 3626 C CA . THR B 1 155 ? 4.809 -5.723 2.727 1 98.62 155 THR B CA 1
ATOM 3627 C C . THR B 1 155 ? 3.461 -5.031 2.535 1 98.62 155 THR B C 1
ATOM 3629 O O . THR B 1 155 ? 2.422 -5.691 2.488 1 98.62 155 THR B O 1
ATOM 3632 N N . SER B 1 156 ? 3.471 -3.721 2.41 1 98.62 156 SER B N 1
ATOM 3633 C CA . SER B 1 156 ? 2.248 -2.951 2.197 1 98.62 156 SER B CA 1
ATOM 3634 C C . SER B 1 156 ? 1.565 -3.344 0.893 1 98.62 156 SER B C 1
ATOM 3636 O O . SER B 1 156 ? 0.339 -3.457 0.836 1 98.62 156 SER B O 1
ATOM 3638 N N . LEU B 1 157 ? 2.35 -3.555 -0.149 1 98.75 157 LEU B N 1
ATOM 3639 C CA . LEU B 1 157 ? 1.799 -3.938 -1.443 1 98.75 157 LEU B CA 1
ATOM 3640 C C . LEU B 1 157 ? 1.272 -5.367 -1.408 1 98.75 157 LEU B C 1
ATOM 3642 O O . LEU B 1 157 ? 0.193 -5.652 -1.934 1 98.75 157 LEU B O 1
ATOM 3646 N N . VAL B 1 158 ? 1.979 -6.262 -0.745 1 98.75 158 VAL B N 1
ATOM 3647 C CA . VAL B 1 158 ? 1.583 -7.664 -0.682 1 98.75 158 VAL B CA 1
ATOM 3648 C C . VAL B 1 158 ? 0.262 -7.793 0.072 1 98.75 158 VAL B C 1
ATOM 3650 O O . VAL B 1 158 ? -0.662 -8.469 -0.394 1 98.75 158 VAL B O 1
ATOM 3653 N N . ILE B 1 159 ? 0.139 -7.141 1.225 1 98.69 159 ILE B N 1
ATOM 3654 C CA . ILE B 1 159 ? -1.084 -7.246 2.014 1 98.69 159 ILE B CA 1
ATOM 3655 C C . ILE B 1 159 ? -2.258 -6.668 1.225 1 98.69 159 ILE B C 1
ATOM 3657 O O . ILE B 1 159 ? -3.369 -7.199 1.276 1 98.69 159 ILE B O 1
ATOM 3661 N N . ARG B 1 160 ? -2.031 -5.617 0.5 1 98.25 160 ARG B N 1
ATOM 3662 C CA . ARG B 1 160 ? -3.092 -5.016 -0.304 1 98.25 160 ARG B CA 1
ATOM 3663 C C . ARG B 1 160 ? -3.523 -5.953 -1.428 1 98.25 160 ARG B C 1
ATOM 3665 O O . ARG B 1 160 ? -4.715 -6.094 -1.702 1 98.25 160 ARG B O 1
ATOM 3672 N N . ILE B 1 161 ? -2.58 -6.551 -2.105 1 98.5 161 ILE B N 1
ATOM 3673 C CA . ILE B 1 161 ? -2.867 -7.477 -3.197 1 98.5 161 ILE B CA 1
ATOM 3674 C C . ILE B 1 161 ? -3.674 -8.656 -2.672 1 98.5 161 ILE B C 1
ATOM 3676 O O . ILE B 1 161 ? -4.695 -9.031 -3.256 1 98.5 161 ILE B O 1
ATOM 3680 N N . LEU B 1 162 ? -3.246 -9.234 -1.555 1 98.31 162 LEU B N 1
ATOM 3681 C CA . LEU B 1 162 ? -3.914 -10.414 -1.001 1 98.31 162 LEU B CA 1
ATOM 3682 C C . LEU B 1 162 ? -5.348 -10.078 -0.597 1 98.31 162 LEU B C 1
ATOM 3684 O O . LEU B 1 162 ? -6.266 -10.852 -0.873 1 98.31 162 LEU B O 1
ATOM 3688 N N . ILE B 1 163 ? -5.547 -8.953 0.028 1 98.12 163 ILE B N 1
ATOM 3689 C CA . ILE B 1 163 ? -6.883 -8.539 0.447 1 98.12 163 ILE B CA 1
ATOM 3690 C C . ILE B 1 163 ? -7.762 -8.312 -0.781 1 98.12 163 ILE B C 1
ATOM 3692 O O . ILE B 1 163 ? -8.914 -8.766 -0.822 1 98.12 163 ILE B O 1
ATOM 3696 N N . ALA B 1 164 ? -7.238 -7.621 -1.769 1 97.62 164 ALA B N 1
ATOM 3697 C CA . ALA B 1 164 ? -7.992 -7.352 -2.99 1 97.62 164 ALA B CA 1
ATOM 3698 C C . ALA B 1 164 ? -8.367 -8.648 -3.699 1 97.62 164 ALA B C 1
ATOM 3700 O O . ALA B 1 164 ? -9.469 -8.766 -4.25 1 97.62 164 ALA B O 1
ATOM 3701 N N . LEU B 1 165 ? -7.43 -9.602 -3.729 1 96.94 165 LEU B N 1
ATOM 3702 C CA . LEU B 1 165 ? -7.711 -10.906 -4.328 1 96.94 165 LEU B CA 1
ATOM 3703 C C . LEU B 1 165 ? -8.914 -11.562 -3.66 1 96.94 165 LEU B C 1
ATOM 3705 O O . LEU B 1 165 ? -9.828 -12.023 -4.34 1 96.94 165 LEU B O 1
ATOM 3709 N N . GLN B 1 166 ? -8.938 -11.562 -2.352 1 94.94 166 GLN B N 1
ATOM 3710 C CA . GLN B 1 166 ? -10.023 -12.211 -1.621 1 94.94 166 GLN B CA 1
ATOM 3711 C C . GLN B 1 166 ? -11.336 -11.461 -1.812 1 94.94 166 GLN B C 1
ATOM 3713 O O . GLN B 1 166 ? -12.391 -12.078 -1.972 1 94.94 166 GLN B O 1
ATOM 3718 N N . ARG B 1 167 ? -11.258 -10.117 -1.78 1 94.62 167 ARG B N 1
ATOM 3719 C CA . ARG B 1 167 ? -12.469 -9.32 -1.969 1 94.62 167 ARG B CA 1
ATOM 3720 C C . ARG B 1 167 ? -13.062 -9.547 -3.354 1 94.62 167 ARG B C 1
ATOM 3722 O O . ARG B 1 167 ? -14.281 -9.641 -3.504 1 94.62 167 ARG B O 1
ATOM 3729 N N . THR B 1 168 ? -12.219 -9.586 -4.367 1 92 168 THR B N 1
ATOM 3730 C CA . THR B 1 168 ? -12.664 -9.797 -5.742 1 92 168 THR B CA 1
ATOM 3731 C C . THR B 1 168 ? -13.273 -11.188 -5.906 1 92 168 THR B C 1
ATOM 3733 O O . THR B 1 168 ? -14.312 -11.344 -6.551 1 92 168 THR B O 1
ATOM 3736 N N . ARG B 1 169 ? -12.68 -12.18 -5.348 1 87.88 169 ARG B N 1
ATOM 3737 C CA . ARG B 1 169 ? -13.18 -13.547 -5.406 1 87.88 169 ARG B CA 1
ATOM 3738 C C . ARG B 1 169 ? -14.555 -13.656 -4.738 1 87.88 169 ARG B C 1
ATOM 3740 O O . ARG B 1 169 ? -15.438 -14.352 -5.242 1 87.88 169 ARG B O 1
ATOM 3747 N N . ALA B 1 170 ? -14.695 -13 -3.631 1 83.75 170 ALA B N 1
ATOM 3748 C CA . ALA B 1 170 ? -15.961 -13.016 -2.902 1 83.75 170 ALA B CA 1
ATOM 3749 C C . ALA B 1 170 ? -17.062 -12.336 -3.703 1 83.75 170 ALA B C 1
ATOM 3751 O O . ALA B 1 170 ? -18.219 -12.766 -3.674 1 83.75 170 ALA B O 1
ATOM 3752 N N . GLY B 1 171 ? -16.703 -11.273 -4.324 1 77.75 171 GLY B N 1
ATOM 3753 C CA . GLY B 1 171 ? -17.688 -10.594 -5.164 1 77.75 171 GLY B CA 1
ATOM 3754 C C . GLY B 1 171 ? -18.125 -11.422 -6.359 1 77.75 171 GLY B C 1
ATOM 3755 O O . GLY B 1 171 ? -19.297 -11.414 -6.727 1 77.75 171 GLY B O 1
ATOM 3756 N N . GLU B 1 172 ? -17.203 -12.102 -6.988 1 71.81 172 GLU B N 1
ATOM 3757 C CA . GLU B 1 172 ? -17.5 -12.953 -8.133 1 71.81 172 GLU B CA 1
ATOM 3758 C C . GLU B 1 172 ? -18.344 -14.164 -7.723 1 71.81 172 GLU B C 1
ATOM 3760 O O . GLU B 1 172 ? -19.234 -14.586 -8.461 1 71.81 172 GLU B O 1
ATOM 3765 N N . ALA B 1 173 ? -17.969 -14.727 -6.609 1 65.06 173 ALA B N 1
ATOM 3766 C CA . ALA B 1 173 ? -18.734 -15.867 -6.105 1 65.06 173 ALA B CA 1
ATOM 3767 C C . ALA B 1 173 ? -20.188 -15.469 -5.84 1 65.06 173 ALA B C 1
ATOM 3769 O O . ALA B 1 173 ? -21.109 -16.266 -6.066 1 65.06 173 ALA B O 1
ATOM 3770 N N . ALA B 1 174 ? -20.328 -14.32 -5.34 1 58.75 174 ALA B N 1
ATOM 3771 C CA . ALA B 1 174 ? -21.672 -13.828 -5.059 1 58.75 174 ALA B CA 1
ATOM 3772 C C . ALA B 1 174 ? -22.469 -13.641 -6.344 1 58.75 174 ALA B C 1
ATOM 3774 O O . ALA B 1 174 ? -23.688 -13.812 -6.359 1 58.75 174 ALA B O 1
ATOM 3775 N N . GLU B 1 175 ? -21.781 -13.266 -7.344 1 55.72 175 GLU B N 1
ATOM 3776 C CA . GLU B 1 175 ? -22.453 -13.031 -8.617 1 55.72 175 GLU B CA 1
ATOM 3777 C C . GLU B 1 175 ? -22.672 -14.328 -9.383 1 55.72 175 GLU B C 1
ATOM 3779 O O . GLU B 1 175 ? -23.594 -14.445 -10.188 1 55.72 175 GLU B O 1
ATOM 3784 N N . HIS B 1 176 ? -21.734 -15.258 -9.305 1 52.38 176 HIS B N 1
ATOM 3785 C CA . HIS B 1 176 ? -21.844 -16.562 -9.938 1 52.38 176 HIS B CA 1
ATOM 3786 C C . HIS B 1 176 ? -21.625 -17.688 -8.922 1 52.38 176 HIS B C 1
ATOM 3788 O O . HIS B 1 176 ? -20.531 -18.234 -8.828 1 52.38 176 HIS B O 1
ATOM 3794 N N . PRO B 1 177 ? -22.562 -17.797 -8.008 1 41.12 177 PRO B N 1
ATOM 3795 C CA . PRO B 1 177 ? -22.391 -18.812 -6.965 1 41.12 177 PRO B CA 1
ATOM 3796 C C . PRO B 1 177 ? -21.984 -20.172 -7.527 1 41.12 177 PRO B C 1
ATOM 3798 O O . PRO B 1 177 ? -22.75 -20.781 -8.273 1 41.12 177 PRO B O 1
ATOM 3801 N N . THR B 1 178 ? -20.891 -20.297 -8.086 1 37.62 178 THR B N 1
ATOM 3802 C CA . THR B 1 178 ? -20.547 -21.656 -8.445 1 37.62 178 THR B CA 1
ATOM 3803 C C . THR B 1 178 ? -20.547 -22.562 -7.215 1 37.62 178 THR B C 1
ATOM 3805 O O . THR B 1 178 ? -20.344 -22.094 -6.094 1 37.62 178 THR B O 1
ATOM 3808 N N . GLU B 1 179 ? -21.125 -23.734 -7.344 1 34.41 179 GLU B N 1
ATOM 3809 C CA . GLU B 1 179 ? -21.156 -24.812 -6.363 1 34.41 179 GLU B CA 1
ATOM 3810 C C . GLU B 1 179 ? -19.812 -24.984 -5.676 1 34.41 179 GLU B C 1
ATOM 3812 O O . GLU B 1 179 ? -18.859 -25.484 -6.289 1 34.41 179 GLU B O 1
ATOM 3817 N N . GLU B 1 180 ? -19.328 -24 -5.102 1 38.97 180 GLU B N 1
ATOM 3818 C CA . GLU B 1 180 ? -18.094 -24.141 -4.336 1 38.97 180 GLU B CA 1
ATOM 3819 C C . GLU B 1 180 ? -18.047 -25.469 -3.594 1 38.97 180 GLU B C 1
ATOM 3821 O O . GLU B 1 180 ? -19.062 -25.938 -3.066 1 38.97 180 GLU B O 1
ATOM 3826 N N . ALA B 1 181 ? -17.125 -26.25 -4.008 1 34.56 181 ALA B N 1
ATOM 3827 C CA . ALA B 1 181 ? -16.938 -27.516 -3.316 1 34.56 181 ALA B CA 1
ATOM 3828 C C . ALA B 1 181 ? -17.062 -27.344 -1.805 1 34.56 181 ALA B C 1
ATOM 3830 O O . ALA B 1 181 ? -16.734 -26.281 -1.265 1 34.56 181 ALA B O 1
ATOM 3831 N N . GLU B 1 182 ? -18.047 -27.906 -1.115 1 32.06 182 GLU B N 1
ATOM 3832 C CA . GLU B 1 182 ? -18.312 -28 0.316 1 32.06 182 GLU B CA 1
ATOM 3833 C C . GLU B 1 182 ? -17.016 -28.016 1.117 1 32.06 182 GLU B C 1
ATOM 3835 O O . GLU B 1 182 ? -16.062 -28.688 0.749 1 32.06 182 GLU B O 1
ATOM 3840 N N . PRO B 1 183 ? -16.719 -27 1.83 1 35.66 183 PRO B N 1
ATOM 3841 C CA . PRO B 1 183 ? -15.562 -27.047 2.732 1 35.66 183 PRO B CA 1
ATOM 3842 C C . PRO B 1 183 ? -15.391 -28.406 3.408 1 35.66 183 PRO B C 1
ATOM 3844 O O . PRO B 1 183 ? -16.312 -28.891 4.062 1 35.66 183 PRO B O 1
ATOM 3847 N N . GLY B 1 184 ? -14.805 -29.359 2.828 1 31.47 184 GLY B N 1
ATOM 3848 C CA . GLY B 1 184 ? -14.625 -30.641 3.518 1 31.47 184 GLY B CA 1
ATOM 3849 C C . GLY B 1 184 ? -14.234 -30.469 4.977 1 31.47 184 GLY B C 1
ATOM 3850 O O . GLY B 1 184 ? -13.836 -29.375 5.398 1 31.47 184 GLY B O 1
ATOM 3851 N N . SER B 1 185 ? -14.672 -31.422 5.902 1 32.06 185 SER B N 1
ATOM 3852 C CA . SER B 1 185 ? -14.57 -31.672 7.336 1 32.06 185 SER B CA 1
ATOM 3853 C C . SER B 1 185 ? -13.156 -31.422 7.848 1 32.06 185 SER B C 1
ATOM 3855 O O . SER B 1 185 ? -12.18 -31.719 7.164 1 32.06 185 SER B O 1
ATOM 3857 N N . SER B 1 186 ? -12.953 -30.469 8.688 1 34.72 186 SER B N 1
ATOM 3858 C CA . SER B 1 186 ? -11.805 -30.172 9.547 1 34.72 186 SER B CA 1
ATOM 3859 C C . SER B 1 186 ? -11.133 -31.453 10.023 1 34.72 186 SER B C 1
ATOM 3861 O O . SER B 1 186 ? -11.695 -32.188 10.828 1 34.72 186 SER B O 1
ATOM 3863 N N . ALA B 1 187 ? -10.477 -32.188 9.125 1 36.53 187 ALA B N 1
ATOM 3864 C CA . ALA B 1 187 ? -9.766 -33.344 9.633 1 36.53 187 ALA B CA 1
ATOM 3865 C C . ALA B 1 187 ? -8.883 -33 10.82 1 36.53 187 ALA B C 1
ATOM 3867 O O . ALA B 1 187 ? -8.32 -31.891 10.867 1 36.53 187 ALA B O 1
ATOM 3868 N N . GLY B 1 188 ? -9.07 -33.5 12.055 1 39.03 188 GLY B N 1
ATOM 3869 C CA . GLY B 1 188 ? -8.359 -33.438 13.328 1 39.03 188 GLY B CA 1
ATOM 3870 C C . GLY B 1 188 ? -6.855 -33.438 13.164 1 39.03 188 GLY B C 1
ATOM 3871 O O . GLY B 1 188 ? -6.34 -33.719 12.078 1 39.03 188 GLY B O 1
ATOM 3872 N N . PRO B 1 189 ? -6.098 -33.062 14.219 1 39.41 189 PRO B N 1
ATOM 3873 C CA . PRO B 1 189 ? -4.633 -33.031 14.258 1 39.41 189 PRO B CA 1
ATOM 3874 C C . PRO B 1 189 ? -3.996 -34.344 13.789 1 39.41 189 PRO B C 1
ATOM 3876 O O . PRO B 1 189 ? -4.41 -35.406 14.211 1 39.41 189 PRO B O 1
ATOM 3879 N N . ILE B 1 190 ? -3.672 -34.5 12.602 1 41.22 190 ILE B N 1
ATOM 3880 C CA . ILE B 1 190 ? -2.943 -35.656 12.109 1 41.22 190 ILE B CA 1
ATOM 3881 C C . ILE B 1 190 ? -1.663 -35.875 12.914 1 41.22 190 ILE B C 1
ATOM 3883 O O . ILE B 1 190 ? -0.874 -34.938 13.07 1 41.22 190 ILE B O 1
ATOM 3887 N N . ARG B 1 191 ? -1.559 -36.875 13.711 1 47.88 191 ARG B N 1
ATOM 3888 C CA . ARG B 1 191 ? -0.309 -37.219 14.375 1 47.88 191 ARG B CA 1
ATOM 3889 C C . ARG B 1 191 ? 0.819 -37.375 13.359 1 47.88 191 ARG B C 1
ATOM 3891 O O . ARG B 1 191 ? 0.721 -38.188 12.43 1 47.88 191 ARG B O 1
ATOM 3898 N N . GLY B 1 192 ? 1.729 -36.469 13.242 1 54.44 192 GLY B N 1
ATOM 3899 C CA . GLY B 1 192 ? 2.82 -36.094 12.367 1 54.44 192 GLY B CA 1
ATOM 3900 C C . GLY B 1 192 ? 3.621 -37.25 11.836 1 54.44 192 GLY B C 1
ATOM 3901 O O . GLY B 1 192 ? 3.83 -37.375 10.625 1 54.44 192 GLY B O 1
ATOM 3902 N N . GLY B 1 193 ? 4.172 -38.125 12.773 1 57.53 193 GLY B N 1
ATOM 3903 C CA . GLY B 1 193 ? 5.176 -39.125 12.406 1 57.53 193 GLY B CA 1
ATOM 3904 C C . GLY B 1 193 ? 4.637 -40.219 11.508 1 57.53 193 GLY B C 1
ATOM 3905 O O . GLY B 1 193 ? 5.211 -40.5 10.453 1 57.53 193 GLY B O 1
ATOM 3906 N N . ALA B 1 194 ? 3.684 -40.875 11.891 1 64.5 194 ALA B N 1
ATOM 3907 C CA . ALA B 1 194 ? 3.107 -42 11.164 1 64.5 194 ALA B CA 1
ATOM 3908 C C . ALA B 1 194 ? 2.529 -41.531 9.82 1 64.5 194 ALA B C 1
ATOM 3910 O O . ALA B 1 194 ? 2.68 -42.25 8.812 1 64.5 194 ALA B O 1
ATOM 3911 N N . ALA B 1 195 ? 1.983 -40.406 9.836 1 70.44 195 ALA B N 1
ATOM 3912 C CA . ALA B 1 195 ? 1.39 -39.875 8.617 1 70.44 195 ALA B CA 1
ATOM 3913 C C . ALA B 1 195 ? 2.465 -39.531 7.59 1 70.44 195 ALA B C 1
ATOM 3915 O O . ALA B 1 195 ? 2.303 -39.812 6.398 1 70.44 195 ALA B O 1
ATOM 3916 N N . GLU B 1 196 ? 3.561 -39.125 8.125 1 73 196 GLU B N 1
ATOM 3917 C CA . GLU B 1 196 ? 4.672 -38.812 7.23 1 73 196 GLU B CA 1
ATOM 3918 C C . GLU B 1 196 ? 5.258 -40.094 6.617 1 73 196 GLU B C 1
ATOM 3920 O O . GLU B 1 196 ? 5.598 -40.125 5.43 1 73 196 GLU B O 1
ATOM 3925 N N . ALA B 1 197 ? 5.363 -41.062 7.484 1 78 197 ALA B N 1
ATOM 3926 C CA . ALA B 1 197 ? 5.859 -42.344 6.992 1 78 197 ALA B CA 1
ATOM 3927 C C . ALA B 1 197 ? 4.918 -42.938 5.945 1 78 197 ALA B C 1
ATOM 3929 O O . ALA B 1 197 ? 5.367 -43.562 4.965 1 78 197 ALA B O 1
ATOM 3930 N N . SER B 1 198 ? 3.697 -42.719 6.164 1 85.62 198 SER B N 1
ATOM 3931 C CA . SER B 1 198 ? 2.707 -43.25 5.227 1 85.62 198 SER B CA 1
ATOM 3932 C C . SER B 1 198 ? 2.797 -42.531 3.877 1 85.62 198 SER B C 1
ATOM 3934 O O . SER B 1 198 ? 2.656 -43.188 2.828 1 85.62 198 SER B O 1
ATOM 3936 N N . ILE B 1 199 ? 3.117 -41.344 3.926 1 87.38 199 ILE B N 1
ATOM 3937 C CA . ILE B 1 199 ? 3.252 -40.625 2.678 1 87.38 199 ILE B CA 1
ATOM 3938 C C . ILE B 1 199 ? 4.516 -41.062 1.947 1 87.38 199 ILE B C 1
ATOM 3940 O O . ILE B 1 199 ? 4.512 -41.219 0.724 1 87.38 199 ILE B O 1
ATOM 3944 N N . ALA B 1 200 ? 5.559 -41.312 2.727 1 84.94 200 ALA B N 1
ATOM 3945 C CA . ALA B 1 200 ? 6.793 -41.781 2.123 1 84.94 200 ALA B CA 1
ATOM 3946 C C . ALA B 1 200 ? 6.562 -43.125 1.413 1 84.94 200 ALA B C 1
ATOM 3948 O O . ALA B 1 200 ? 7.094 -43.344 0.324 1 84.94 200 ALA B O 1
ATOM 3949 N N . ARG B 1 201 ? 5.828 -43.938 2.008 1 89.44 201 ARG B N 1
ATOM 3950 C CA . ARG B 1 201 ? 5.473 -45.219 1.393 1 89.44 201 ARG B CA 1
ATOM 3951 C C . ARG B 1 201 ? 4.66 -45 0.121 1 89.44 201 ARG B C 1
ATOM 3953 O O . ARG B 1 201 ? 4.867 -45.688 -0.876 1 89.44 201 ARG B O 1
ATOM 3960 N N . ALA B 1 202 ? 3.75 -44.094 0.212 1 90.69 202 ALA B N 1
ATOM 3961 C CA . ALA B 1 202 ? 2.924 -43.781 -0.955 1 90.69 202 ALA B CA 1
ATOM 3962 C C . ALA B 1 202 ? 3.779 -43.281 -2.121 1 90.69 202 ALA B C 1
ATOM 3964 O O . ALA B 1 202 ? 3.557 -43.688 -3.27 1 90.69 202 ALA B O 1
ATOM 3965 N N . VAL B 1 203 ? 4.746 -42.5 -1.779 1 87.94 203 VAL B N 1
ATOM 3966 C CA . VAL B 1 203 ? 5.66 -42 -2.791 1 87.94 203 VAL B CA 1
ATOM 3967 C C . VAL B 1 203 ? 6.391 -43.156 -3.471 1 87.94 203 VAL B C 1
ATOM 3969 O O . VAL B 1 203 ? 6.457 -43.219 -4.699 1 87.94 203 VAL B O 1
ATOM 3972 N N . ARG B 1 204 ? 6.895 -44.031 -2.672 1 88.88 204 ARG B N 1
ATOM 3973 C CA . ARG B 1 204 ? 7.586 -45.219 -3.211 1 88.88 204 ARG B CA 1
ATOM 3974 C C . ARG B 1 204 ? 6.648 -46.062 -4.055 1 88.88 204 ARG B C 1
ATOM 3976 O O . ARG B 1 204 ? 7.047 -46.594 -5.098 1 88.88 204 ARG B O 1
ATOM 3983 N N . GLU B 1 205 ? 5.488 -46.188 -3.57 1 91.12 205 GLU B N 1
ATOM 3984 C CA . GLU B 1 205 ? 4.496 -46.969 -4.301 1 91.12 205 GLU B CA 1
ATOM 3985 C C . GLU B 1 205 ? 4.207 -46.344 -5.668 1 91.12 205 GLU B C 1
ATOM 3987 O O . GLU B 1 205 ? 4.117 -47.062 -6.668 1 91.12 205 GLU B O 1
ATOM 3992 N N . ILE B 1 206 ? 4.094 -45.094 -5.723 1 90.81 206 ILE B N 1
ATOM 3993 C CA . ILE B 1 206 ? 3.83 -44.375 -6.98 1 90.81 206 ILE B CA 1
ATOM 3994 C C . ILE B 1 206 ? 5.004 -44.594 -7.938 1 90.81 206 ILE B C 1
ATOM 3996 O O . ILE B 1 206 ? 4.805 -44.875 -9.117 1 90.81 206 ILE B O 1
ATOM 4000 N N . GLU B 1 207 ? 6.172 -44.5 -7.402 1 88 207 GLU B N 1
ATOM 4001 C CA . GLU B 1 207 ? 7.371 -44.656 -8.219 1 88 207 GLU B CA 1
ATOM 4002 C C . GLU B 1 207 ? 7.492 -46.062 -8.781 1 88 207 GLU B C 1
ATOM 4004 O O . GLU B 1 207 ? 7.984 -46.25 -9.898 1 88 207 GLU B O 1
ATOM 4009 N N . ARG B 1 208 ? 6.977 -46.969 -8.023 1 90.56 208 ARG B N 1
ATOM 4010 C CA . ARG B 1 208 ? 7.078 -48.375 -8.422 1 90.56 208 ARG B CA 1
ATOM 4011 C C . ARG B 1 208 ? 5.934 -48.75 -9.352 1 90.56 208 ARG B C 1
ATOM 4013 O O . ARG B 1 208 ? 6.102 -49.594 -10.227 1 90.56 208 ARG B O 1
ATOM 4020 N N . ARG B 1 209 ? 4.812 -48.094 -9.164 1 93.94 209 ARG B N 1
ATOM 4021 C CA . ARG B 1 209 ? 3.607 -48.562 -9.836 1 93.94 209 ARG B CA 1
ATOM 4022 C C . ARG B 1 209 ? 3.008 -47.5 -10.719 1 93.94 209 ARG B C 1
ATOM 4024 O O . ARG B 1 209 ? 1.801 -47.469 -10.969 1 93.94 209 ARG B O 1
ATOM 4031 N N . TYR B 1 210 ? 3.826 -46.531 -11.148 1 92.94 210 TYR B N 1
ATOM 4032 C CA . TYR B 1 210 ? 3.307 -45.375 -11.844 1 92.94 210 TYR B CA 1
ATOM 4033 C C . TYR B 1 210 ? 2.561 -45.781 -13.109 1 92.94 210 TYR B C 1
ATOM 4035 O O . TYR B 1 210 ? 1.702 -45.031 -13.594 1 92.94 210 TYR B O 1
ATOM 4043 N N . ALA B 1 211 ? 2.859 -46.906 -13.727 1 94.19 211 ALA B N 1
ATOM 4044 C CA . ALA B 1 211 ? 2.299 -47.312 -15.016 1 94.19 211 ALA B CA 1
ATOM 4045 C C . ALA B 1 211 ? 0.907 -47.906 -14.836 1 94.19 211 ALA B C 1
ATOM 4047 O O . ALA B 1 211 ? 0.183 -48.094 -15.812 1 94.19 211 ALA B O 1
ATOM 4048 N N . GLU B 1 212 ? 0.528 -48.156 -13.625 1 93.12 212 GLU B N 1
ATOM 4049 C CA . GLU B 1 212 ? -0.779 -48.719 -13.305 1 93.12 212 GLU B CA 1
ATOM 4050 C C . GLU B 1 212 ? -1.796 -47.625 -12.992 1 93.12 212 GLU B C 1
ATOM 4052 O O . GLU B 1 212 ? -1.469 -46.438 -13.031 1 93.12 212 GLU B O 1
ATOM 4057 N N . THR B 1 213 ? -3.07 -48.094 -12.898 1 90 213 THR B N 1
ATOM 4058 C CA . THR B 1 213 ? -4.105 -47.156 -12.461 1 90 213 THR B CA 1
ATOM 4059 C C . THR B 1 213 ? -4.031 -46.938 -10.953 1 90 213 THR B C 1
ATOM 4061 O O . THR B 1 213 ? -4.301 -47.875 -10.172 1 90 213 THR B O 1
ATOM 4064 N N . LEU B 1 214 ? -3.482 -45.844 -10.562 1 90.38 214 LEU B N 1
ATOM 4065 C CA . LEU B 1 214 ? -3.377 -45.438 -9.164 1 90.38 214 LEU B CA 1
ATOM 4066 C C . LEU B 1 214 ? -4.316 -44.281 -8.859 1 90.38 214 LEU B C 1
ATOM 4068 O O . LEU B 1 214 ? -4.395 -43.312 -9.641 1 90.38 214 LEU B O 1
ATOM 4072 N N . THR B 1 215 ? -5.102 -44.406 -7.844 1 90.94 215 THR B N 1
ATOM 4073 C CA . THR B 1 215 ? -6.012 -43.312 -7.477 1 90.94 215 THR B CA 1
ATOM 4074 C C . THR B 1 215 ? -5.664 -42.781 -6.098 1 90.94 215 T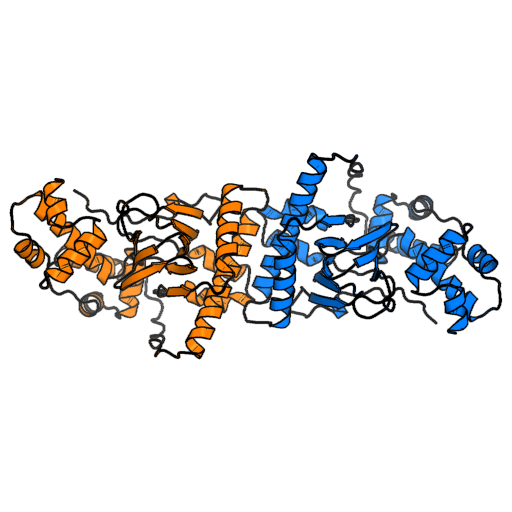HR B C 1
ATOM 4076 O O . THR B 1 215 ? -5.039 -43.469 -5.289 1 90.94 215 THR B O 1
ATOM 4079 N N . LEU B 1 216 ? -6.023 -41.531 -5.957 1 89.12 216 LEU B N 1
ATOM 4080 C CA . LEU B 1 216 ? -5.852 -40.875 -4.66 1 89.12 216 LEU B CA 1
ATOM 4081 C C . LEU B 1 216 ? -6.527 -41.688 -3.559 1 89.12 216 LEU B C 1
ATOM 4083 O O . LEU B 1 216 ? -5.973 -41.844 -2.467 1 89.12 216 LEU B O 1
ATOM 4087 N N . GLY B 1 217 ? -7.684 -42.188 -3.838 1 90.69 217 GLY B N 1
ATOM 4088 C CA . GLY B 1 217 ? -8.43 -43 -2.877 1 90.69 217 GLY B CA 1
ATOM 4089 C C . GLY B 1 217 ? -7.695 -44.25 -2.438 1 90.69 217 GLY B C 1
ATOM 4090 O O . GLY B 1 217 ? -7.656 -44.562 -1.247 1 90.69 217 GLY B O 1
ATOM 4091 N N . GLU B 1 218 ? -7.172 -44.906 -3.389 1 91.75 218 GLU B N 1
ATOM 4092 C CA . GLU B 1 218 ? -6.426 -46.125 -3.119 1 91.75 218 GLU B CA 1
ATOM 4093 C C . GLU B 1 218 ? -5.215 -45.875 -2.232 1 91.75 218 GLU B C 1
ATOM 4095 O O . GLU B 1 218 ? -4.953 -46.594 -1.282 1 91.75 218 GLU B O 1
ATOM 4100 N N . LEU B 1 219 ? -4.5 -44.812 -2.516 1 91.81 219 LEU B N 1
ATOM 4101 C CA . LEU B 1 219 ? -3.297 -44.469 -1.761 1 91.81 219 LEU B CA 1
ATOM 4102 C C . LEU B 1 219 ? -3.654 -43.969 -0.365 1 91.81 219 LEU B C 1
ATOM 4104 O O . LEU B 1 219 ? -2.973 -44.281 0.61 1 91.81 219 LEU B O 1
ATOM 4108 N N . ALA B 1 220 ? -4.699 -43.188 -0.316 1 91 220 ALA B N 1
ATOM 4109 C CA . ALA B 1 220 ? -5.168 -42.656 0.973 1 91 220 ALA B CA 1
ATOM 4110 C C . ALA B 1 220 ? -5.582 -43.812 1.891 1 91 220 ALA B C 1
ATOM 4112 O O . ALA B 1 220 ? -5.199 -43.844 3.062 1 91 220 ALA B O 1
ATOM 4113 N N . ARG B 1 221 ? -6.316 -44.75 1.355 1 90.88 221 ARG B N 1
ATOM 4114 C CA . ARG B 1 221 ? -6.758 -45.906 2.105 1 90.88 221 ARG B CA 1
ATOM 4115 C C . ARG B 1 221 ? -5.566 -46.75 2.592 1 90.88 221 ARG B C 1
ATOM 4117 O O . ARG B 1 221 ? -5.535 -47.188 3.744 1 90.88 221 ARG B O 1
ATOM 4124 N N . ALA B 1 222 ? -4.645 -46.875 1.769 1 90.31 222 ALA B N 1
ATOM 4125 C CA . ALA B 1 222 ? -3.443 -47.625 2.121 1 90.31 222 ALA B CA 1
ATOM 4126 C C . ALA B 1 222 ? -2.678 -46.938 3.248 1 90.31 222 ALA B C 1
ATOM 4128 O O . ALA B 1 222 ? -2.018 -47.594 4.055 1 90.31 222 ALA B O 1
ATOM 4129 N N . ALA B 1 223 ? -2.76 -45.656 3.219 1 88.06 223 ALA B N 1
ATOM 4130 C CA . ALA B 1 223 ? -2.047 -44.844 4.223 1 88.06 223 ALA B CA 1
ATOM 4131 C C . ALA B 1 223 ? -2.881 -44.688 5.488 1 88.06 223 ALA B C 1
ATOM 4133 O O . ALA B 1 223 ? -2.408 -44.156 6.484 1 88.06 223 ALA B O 1
ATOM 4134 N N . GLY B 1 224 ? -4.148 -45.125 5.414 1 87.62 224 GLY B N 1
ATOM 4135 C CA . GLY B 1 224 ? -5.047 -45 6.551 1 87.62 224 GLY B CA 1
ATOM 4136 C C . GLY B 1 224 ? -5.531 -43.562 6.766 1 87.62 224 GLY B C 1
ATOM 4137 O O . GLY B 1 224 ? -5.734 -43.156 7.906 1 87.62 224 GLY B O 1
ATOM 4138 N N . LEU B 1 225 ? -5.559 -42.844 5.727 1 86.69 225 LEU B N 1
ATOM 4139 C CA . LEU B 1 225 ? -5.945 -41.438 5.797 1 86.69 225 LEU B CA 1
ATOM 4140 C C . LEU B 1 225 ? -7.152 -41.156 4.914 1 86.69 225 LEU B C 1
ATOM 4142 O O . LEU B 1 225 ? -7.438 -41.906 3.982 1 86.69 225 LEU B O 1
ATOM 4146 N N . SER B 1 226 ? -7.93 -40.094 5.27 1 85 226 SER B N 1
ATOM 4147 C CA . SER B 1 226 ? -8.906 -39.594 4.309 1 85 226 SER B CA 1
ATOM 4148 C C . SER B 1 226 ? -8.211 -39 3.082 1 85 226 SER B C 1
ATOM 4150 O O . SER B 1 226 ? -7.027 -38.656 3.133 1 85 226 SER B O 1
ATOM 4152 N N . GLU B 1 227 ? -8.93 -38.969 1.971 1 86.25 227 GLU B N 1
ATOM 4153 C CA . GLU B 1 227 ? -8.352 -38.375 0.767 1 86.25 227 GLU B CA 1
ATOM 4154 C C . GLU B 1 227 ? -7.891 -36.938 1.018 1 86.25 227 GLU B C 1
ATOM 4156 O O . GLU B 1 227 ? -6.848 -36.531 0.512 1 86.25 227 GLU B O 1
ATOM 4161 N N . ARG B 1 228 ? -8.648 -36.312 1.866 1 77.38 228 ARG B N 1
ATOM 4162 C CA . ARG B 1 228 ? -8.32 -34.938 2.18 1 77.38 228 ARG B CA 1
ATOM 4163 C C . ARG B 1 228 ? -7.023 -34.844 2.984 1 77.38 228 ARG B C 1
ATOM 4165 O O . ARG B 1 228 ? -6.145 -34.031 2.67 1 77.38 228 ARG B O 1
ATOM 4172 N N . GLN B 1 229 ? -6.93 -35.594 3.982 1 79.31 229 GLN B N 1
ATOM 4173 C CA . GLN B 1 229 ? -5.734 -35.594 4.82 1 79.31 229 GLN B CA 1
ATOM 4174 C C . GLN B 1 229 ? -4.516 -36.062 4.027 1 79.31 229 GLN B C 1
ATOM 4176 O O . GLN B 1 229 ? -3.43 -35.5 4.168 1 79.31 229 GLN B O 1
ATOM 4181 N N . PHE B 1 230 ? -4.73 -37.125 3.266 1 85.06 230 PHE B N 1
ATOM 4182 C CA . PHE B 1 230 ? -3.645 -37.625 2.438 1 85.06 230 PHE B CA 1
ATOM 4183 C C . PHE B 1 230 ? -3.131 -36.562 1.494 1 85.06 230 PHE B C 1
ATOM 4185 O O . PHE B 1 230 ? -1.922 -36.312 1.4 1 85.06 230 PHE B O 1
ATOM 4192 N N . SER B 1 231 ? -4.07 -35.906 0.846 1 80.75 231 SER B N 1
ATOM 4193 C CA . SER B 1 231 ? -3.693 -34.875 -0.107 1 80.75 231 SER B CA 1
ATOM 4194 C C . SER B 1 231 ? -2.896 -33.75 0.57 1 80.75 231 SER B C 1
ATOM 4196 O O . SER B 1 231 ? -1.869 -33.312 0.049 1 80.75 231 SER B O 1
ATOM 4198 N N . ARG B 1 232 ? -3.303 -33.406 1.708 1 73.56 232 ARG B N 1
ATOM 4199 C CA . ARG B 1 232 ? -2.633 -32.344 2.455 1 73.56 232 ARG B CA 1
ATOM 4200 C C . ARG B 1 232 ? -1.211 -32.75 2.828 1 73.56 232 ARG B C 1
ATOM 4202 O O . ARG B 1 232 ? -0.265 -31.984 2.617 1 73.56 232 ARG B O 1
ATOM 4209 N N . LEU B 1 233 ? -1.089 -33.875 3.355 1 77.5 233 LEU B N 1
ATOM 4210 C CA . LEU B 1 233 ? 0.209 -34.375 3.803 1 77.5 233 LEU B CA 1
ATOM 4211 C C . LEU B 1 233 ? 1.129 -34.625 2.613 1 77.5 233 LEU B C 1
ATOM 4213 O O . LEU B 1 233 ? 2.338 -34.406 2.697 1 77.5 233 LEU B O 1
ATOM 4217 N N . PHE B 1 234 ? 0.55 -35.188 1.576 1 81.69 234 PHE B N 1
ATOM 4218 C CA . PHE B 1 234 ? 1.318 -35.469 0.371 1 81.69 234 PHE B CA 1
ATOM 4219 C C . PHE B 1 234 ? 1.946 -34.188 -0.188 1 81.69 234 PHE B C 1
ATOM 4221 O O . PHE B 1 234 ? 3.141 -34.156 -0.495 1 81.69 234 PHE B O 1
ATOM 4228 N N . VAL B 1 235 ? 1.172 -33.156 -0.25 1 73 235 VAL B N 1
ATOM 4229 C CA . VAL B 1 235 ? 1.666 -31.875 -0.745 1 73 235 VAL B CA 1
ATOM 4230 C C . VAL B 1 235 ? 2.723 -31.312 0.21 1 73 235 VAL B C 1
ATOM 4232 O O . VAL B 1 235 ? 3.754 -30.797 -0.225 1 73 235 VAL B O 1
ATOM 4235 N N . ARG B 1 236 ? 2.43 -31.484 1.448 1 67.94 236 ARG B N 1
ATOM 4236 C CA . ARG B 1 236 ? 3.373 -30.984 2.445 1 67.94 236 ARG B CA 1
ATOM 4237 C C . ARG B 1 236 ? 4.734 -31.656 2.293 1 67.94 236 ARG B C 1
ATOM 4239 O O . ARG B 1 236 ? 5.773 -31.016 2.42 1 67.94 236 ARG B O 1
ATOM 4246 N N . GLN B 1 237 ? 4.703 -32.875 1.976 1 70 237 GLN B N 1
ATOM 4247 C CA . GLN B 1 237 ? 5.938 -33.656 1.958 1 70 237 GLN B CA 1
ATOM 4248 C C . GLN B 1 237 ? 6.613 -33.594 0.59 1 70 237 GLN B C 1
ATOM 4250 O O . GLN B 1 237 ? 7.84 -33.562 0.499 1 70 237 GLN B O 1
ATOM 4255 N N . THR B 1 238 ? 5.797 -33.656 -0.432 1 68.31 238 THR B N 1
ATOM 4256 C CA . THR B 1 238 ? 6.383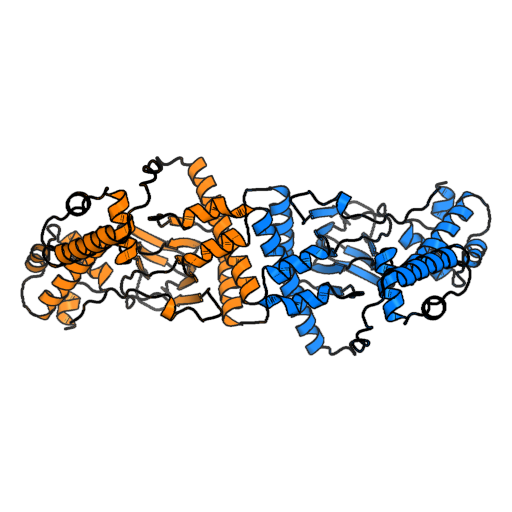 -33.781 -1.76 1 68.31 238 THR B CA 1
ATOM 4257 C C . THR B 1 238 ? 6.398 -32.469 -2.49 1 68.31 238 THR B C 1
ATOM 4259 O O . THR B 1 238 ? 7.09 -32.312 -3.498 1 68.31 238 THR B O 1
ATOM 4262 N N . GLY B 1 239 ? 5.539 -31.594 -1.983 1 61.84 239 GLY B N 1
ATOM 4263 C CA . GLY B 1 239 ? 5.367 -30.312 -2.664 1 61.84 239 GLY B CA 1
ATOM 4264 C C . GLY B 1 239 ? 4.449 -30.391 -3.867 1 61.84 239 GLY B C 1
ATOM 4265 O O . GLY B 1 239 ? 4.203 -29.391 -4.539 1 61.84 239 GLY B O 1
ATOM 4266 N N . LEU B 1 240 ? 3.92 -31.625 -4.133 1 65.69 240 LEU B N 1
ATOM 4267 C CA . LEU B 1 240 ? 3.098 -31.859 -5.312 1 65.69 240 LEU B CA 1
ATOM 4268 C C . LEU B 1 240 ? 1.804 -32.562 -4.941 1 65.69 240 LEU B C 1
ATOM 4270 O O . LEU B 1 240 ? 1.775 -33.375 -3.992 1 65.69 240 LEU B O 1
ATOM 4274 N N . ASN B 1 241 ? 0.749 -32.219 -5.633 1 73.38 241 ASN B N 1
ATOM 4275 C CA . ASN B 1 241 ? -0.418 -33.094 -5.484 1 73.38 241 ASN B CA 1
ATOM 4276 C C . ASN B 1 241 ? -0.206 -34.438 -6.16 1 73.38 241 ASN B C 1
ATOM 4278 O O . ASN B 1 241 ? 0.708 -34.594 -6.969 1 73.38 241 ASN B O 1
ATOM 4282 N N . PHE B 1 242 ? -1.075 -35.344 -5.801 1 80.88 242 PHE B N 1
ATOM 4283 C CA . PHE B 1 242 ? -0.94 -36.719 -6.234 1 80.88 242 PHE B CA 1
ATOM 4284 C C . PHE B 1 242 ? -0.919 -36.812 -7.754 1 80.88 242 PHE B C 1
ATOM 4286 O O . PHE B 1 242 ? -0.017 -37.438 -8.336 1 80.88 242 PHE B O 1
ATOM 4293 N N . SER B 1 243 ? -1.851 -36.156 -8.391 1 78.81 243 SER B N 1
ATOM 4294 C CA . SER B 1 243 ? -1.992 -36.281 -9.836 1 78.81 243 SER B CA 1
ATOM 4295 C C . SER B 1 243 ? -0.747 -35.781 -10.555 1 78.81 243 SER B C 1
ATOM 4297 O O . SER B 1 243 ? -0.232 -36.438 -11.461 1 78.81 243 SER B O 1
ATOM 4299 N N . THR B 1 244 ? -0.264 -34.688 -10.125 1 76.25 244 THR B N 1
ATOM 4300 C CA . THR B 1 244 ? 0.927 -34.125 -10.734 1 76.25 244 THR B CA 1
ATOM 4301 C C . THR B 1 244 ? 2.148 -35 -10.484 1 76.25 244 THR B C 1
ATOM 4303 O O . THR B 1 244 ? 2.973 -35.188 -11.375 1 76.25 244 THR B O 1
ATOM 4306 N N . PHE B 1 245 ? 2.246 -35.469 -9.227 1 81.5 245 PHE B N 1
ATOM 4307 C CA . PHE B 1 245 ? 3.355 -36.344 -8.883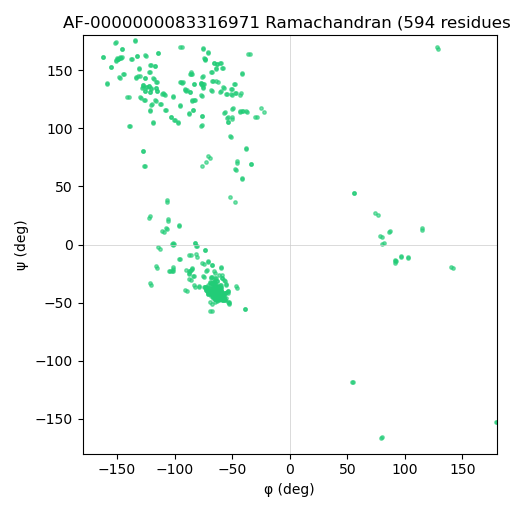 1 81.5 245 PHE B CA 1
ATOM 4308 C C . PHE B 1 245 ? 3.365 -37.562 -9.781 1 81.5 245 PHE B C 1
ATOM 4310 O O . PHE B 1 245 ? 4.406 -37.938 -10.336 1 81.5 245 PHE B O 1
ATOM 4317 N N . LEU B 1 246 ? 2.203 -38.156 -9.977 1 86.81 246 LEU B N 1
ATOM 4318 C CA . LEU B 1 246 ? 2.064 -39.344 -10.82 1 86.81 246 LEU B CA 1
ATOM 4319 C C . LEU B 1 246 ? 2.424 -39.031 -12.266 1 86.81 246 LEU B C 1
ATOM 4321 O O . LEU B 1 246 ? 3.164 -39.781 -12.906 1 86.81 246 LEU B O 1
ATOM 4325 N N . GLN B 1 247 ? 1.943 -37.969 -12.758 1 85.19 247 GLN B N 1
ATOM 4326 C CA . GLN B 1 247 ? 2.234 -37.562 -14.133 1 85.19 247 GLN B CA 1
ATOM 4327 C C . GLN B 1 247 ? 3.73 -37.344 -14.336 1 85.19 247 GLN B C 1
ATOM 4329 O O . GLN B 1 247 ? 4.289 -37.719 -15.359 1 85.19 247 GLN B O 1
ATOM 4334 N N . ASN B 1 248 ? 4.301 -36.75 -13.383 1 82.25 248 ASN B N 1
ATOM 4335 C CA . ASN B 1 248 ? 5.738 -36.531 -13.469 1 82.25 248 ASN B CA 1
ATOM 4336 C C . ASN B 1 248 ? 6.512 -37.844 -13.523 1 82.25 248 ASN B C 1
ATOM 4338 O O . ASN B 1 248 ? 7.438 -38 -14.328 1 82.25 248 ASN B O 1
ATOM 4342 N N . ALA B 1 249 ? 6.152 -38.719 -12.648 1 85.81 249 ALA B N 1
ATOM 4343 C CA . ALA B 1 249 ? 6.797 -40.031 -12.633 1 85.81 249 ALA B CA 1
ATOM 4344 C C . ALA B 1 249 ? 6.664 -40.719 -13.984 1 85.81 249 ALA B C 1
ATOM 4346 O O . ALA B 1 249 ? 7.633 -41.281 -14.5 1 85.81 249 ALA B O 1
ATOM 4347 N N . ARG B 1 250 ? 5.5 -40.594 -14.539 1 91.38 250 ARG B N 1
ATOM 4348 C CA . ARG B 1 250 ? 5.227 -41.25 -15.82 1 91.38 250 ARG B CA 1
ATOM 4349 C C . ARG B 1 250 ? 6.016 -40.594 -16.953 1 91.38 250 ARG B C 1
ATOM 4351 O O . ARG B 1 250 ? 6.598 -41.281 -17.781 1 91.38 250 ARG B O 1
ATOM 4358 N N . VAL B 1 251 ? 6.047 -39.344 -16.938 1 88.06 251 VAL B N 1
ATOM 4359 C CA . VAL B 1 251 ? 6.75 -38.594 -18 1 88.06 251 VAL B CA 1
ATOM 4360 C C . VAL B 1 251 ? 8.25 -38.844 -17.875 1 88.06 251 VAL B C 1
ATOM 4362 O O . VAL B 1 251 ? 8.945 -39 -18.875 1 88.06 251 VAL B O 1
ATOM 4365 N N . GLU B 1 252 ? 8.734 -38.875 -16.688 1 86.75 252 GLU B N 1
ATOM 4366 C CA . GLU B 1 252 ? 10.148 -39.188 -16.484 1 86.75 252 GLU B CA 1
ATOM 4367 C C . GLU B 1 252 ? 10.492 -40.562 -17 1 86.75 252 GLU B C 1
ATOM 4369 O O . GLU B 1 252 ? 11.523 -40.75 -17.672 1 86.75 252 GLU B O 1
ATOM 4374 N N . ALA B 1 253 ? 9.68 -41.438 -16.719 1 90.62 253 ALA B N 1
ATOM 4375 C CA . ALA B 1 253 ? 9.867 -42.781 -17.234 1 90.62 253 ALA B CA 1
ATOM 4376 C C . ALA B 1 253 ? 9.836 -42.812 -18.75 1 90.62 253 ALA B C 1
ATOM 4378 O O . ALA B 1 253 ? 10.617 -43.531 -19.391 1 90.62 253 ALA B O 1
ATOM 4379 N N . ALA B 1 254 ? 8.984 -42.031 -19.297 1 92 254 ALA B N 1
ATOM 4380 C CA . ALA B 1 254 ? 8.898 -41.938 -20.75 1 92 254 ALA B CA 1
ATOM 4381 C C . ALA B 1 254 ? 10.188 -41.344 -21.344 1 92 254 ALA B C 1
ATOM 4383 O O . ALA B 1 254 ? 10.695 -41.844 -22.344 1 92 254 ALA B O 1
ATOM 4384 N N . CYS B 1 255 ? 10.656 -40.344 -20.672 1 89.19 255 CYS B N 1
ATOM 4385 C CA . CYS B 1 255 ? 11.906 -39.75 -21.109 1 89.19 255 CYS B CA 1
ATOM 4386 C C . CYS B 1 255 ? 13.031 -40.781 -21.109 1 89.19 255 CYS B C 1
ATOM 4388 O O . CYS B 1 255 ? 13.82 -40.844 -22.047 1 89.19 255 CYS B O 1
ATOM 4390 N N . ASP B 1 256 ? 13.086 -41.531 -20.094 1 88.81 256 ASP B N 1
ATOM 4391 C CA . ASP B 1 256 ? 14.102 -42.594 -19.984 1 88.81 256 ASP B CA 1
ATOM 4392 C C . ASP B 1 256 ? 13.977 -43.594 -21.109 1 88.81 256 ASP B C 1
ATOM 4394 O O . ASP B 1 256 ? 14.977 -43.969 -21.734 1 88.81 256 ASP B O 1
ATOM 4398 N N . LEU B 1 257 ? 12.789 -43.906 -21.438 1 92.5 257 LEU B N 1
ATOM 4399 C CA . LEU B 1 257 ? 12.539 -44.906 -22.484 1 92.5 257 LEU B CA 1
ATOM 4400 C C . LEU B 1 257 ? 12.836 -44.312 -23.859 1 92.5 257 LEU B C 1
ATOM 4402 O O . LEU B 1 257 ? 13.352 -45 -24.734 1 92.5 257 LEU B O 1
ATOM 4406 N N . LEU B 1 258 ? 12.508 -43.062 -23.984 1 91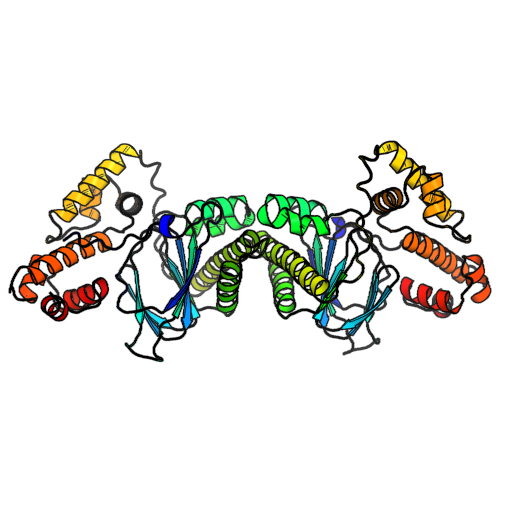.25 258 LEU B N 1
ATOM 4407 C CA . LEU B 1 258 ? 12.75 -42.375 -25.266 1 91.25 258 LEU B CA 1
ATOM 4408 C C . LEU B 1 258 ? 14.25 -42.25 -25.531 1 91.25 258 LEU B C 1
ATOM 4410 O O . LEU B 1 258 ? 14.688 -42.375 -26.688 1 91.25 258 LEU B O 1
ATOM 4414 N N . SER B 1 259 ? 14.953 -42.125 -24.5 1 87.5 259 SER B N 1
ATOM 4415 C CA . SER B 1 259 ? 16.391 -41.938 -24.641 1 87.5 259 SER B CA 1
ATOM 4416 C C . SER B 1 259 ? 17.125 -43.25 -24.734 1 87.5 259 SER B C 1
ATOM 4418 O O . SER B 1 259 ? 18.234 -43.344 -25.281 1 87.5 259 SER B O 1
ATOM 4420 N N . SER B 1 260 ? 16.578 -44.312 -24.266 1 89.88 260 SER B N 1
ATOM 4421 C CA . SER B 1 260 ? 17.328 -45.562 -24.109 1 89.88 260 SER B CA 1
ATOM 4422 C C . SER B 1 260 ? 16.828 -46.625 -25.062 1 89.88 260 SER B C 1
ATOM 4424 O O . SER B 1 260 ? 17.344 -47.75 -25.078 1 89.88 260 SER B O 1
ATOM 4426 N N . SER B 1 261 ? 15.742 -46.312 -25.844 1 88.56 261 SER B N 1
ATOM 4427 C CA . SER B 1 261 ? 15.188 -47.375 -26.703 1 88.56 261 SER B CA 1
ATOM 4428 C C . SER B 1 261 ? 14.656 -46.781 -28 1 88.56 261 SER B C 1
ATOM 4430 O O . SER B 1 261 ? 14.57 -45.562 -28.156 1 88.56 261 SER B O 1
ATOM 4432 N N . ASN B 1 262 ? 14.352 -47.625 -28.953 1 90.25 262 ASN B N 1
ATOM 4433 C CA . ASN B 1 262 ? 13.727 -47.25 -30.219 1 90.25 262 ASN B CA 1
ATOM 4434 C C . ASN B 1 262 ? 12.25 -47.656 -30.25 1 90.25 262 ASN B C 1
ATOM 4436 O O . ASN B 1 262 ? 11.672 -47.812 -31.328 1 90.25 262 ASN B O 1
ATOM 4440 N N . THR B 1 263 ? 11.789 -47.844 -29.016 1 92.38 263 THR B N 1
ATOM 4441 C CA . THR B 1 263 ? 10.383 -48.219 -28.906 1 92.38 263 THR B CA 1
ATOM 4442 C C . THR B 1 263 ? 9.477 -47.125 -29.453 1 92.38 263 THR B C 1
ATOM 4444 O O . THR B 1 263 ? 9.773 -45.938 -29.312 1 92.38 263 THR B O 1
ATOM 4447 N N . GLY B 1 264 ? 8.445 -47.562 -30.156 1 94.75 264 GLY B N 1
ATOM 4448 C CA . GLY B 1 264 ? 7.492 -46.594 -30.688 1 94.75 264 GLY B CA 1
ATOM 4449 C C . GLY B 1 264 ? 6.844 -45.75 -29.609 1 94.75 264 GLY B C 1
ATOM 4450 O O . GLY B 1 264 ? 6.68 -46.188 -28.469 1 94.75 264 GLY B O 1
ATOM 4451 N N . ILE B 1 265 ? 6.449 -44.562 -29.922 1 94.81 265 ILE B N 1
ATOM 4452 C CA . ILE B 1 265 ? 5.926 -43.594 -28.969 1 94.81 265 ILE B CA 1
ATOM 4453 C C . ILE B 1 265 ? 4.637 -44.125 -28.344 1 94.81 265 ILE B C 1
ATOM 4455 O O . ILE B 1 265 ? 4.41 -44 -27.141 1 94.81 265 ILE B O 1
ATOM 4459 N N . ALA B 1 266 ? 3.848 -44.75 -29.156 1 95.19 266 ALA B N 1
ATOM 4460 C CA . ALA B 1 266 ? 2.588 -45.312 -28.656 1 95.19 266 ALA B CA 1
ATOM 4461 C C . ALA B 1 266 ? 2.836 -46.375 -27.609 1 95.19 266 ALA B C 1
ATOM 4463 O O . ALA B 1 266 ? 2.135 -46.438 -26.594 1 95.19 266 ALA B O 1
ATOM 4464 N N . GLU B 1 267 ? 3.766 -47.188 -27.906 1 95.62 267 GLU B N 1
ATOM 4465 C CA . GLU B 1 267 ? 4.121 -48.25 -26.969 1 95.62 267 GLU B CA 1
ATOM 4466 C C . GLU B 1 267 ? 4.703 -47.688 -25.672 1 95.62 267 GLU B C 1
ATOM 4468 O O . GLU B 1 267 ? 4.422 -48.188 -24.594 1 95.62 267 GLU B O 1
ATOM 4473 N N . ILE B 1 268 ? 5.488 -46.656 -25.781 1 96 268 ILE B N 1
ATOM 4474 C CA . ILE B 1 268 ? 6.07 -46 -24.609 1 96 268 ILE B CA 1
ATOM 4475 C C . ILE B 1 268 ? 4.961 -45.375 -23.766 1 96 268 ILE B C 1
ATOM 4477 O O . ILE B 1 268 ? 4.945 -45.531 -22.547 1 96 268 ILE B O 1
ATOM 4481 N N . ALA B 1 269 ? 4.043 -44.719 -24.422 1 95.88 269 ALA B N 1
ATOM 4482 C CA . ALA B 1 269 ? 2.912 -44.094 -23.719 1 95.88 269 ALA B CA 1
ATOM 4483 C C . ALA B 1 269 ? 2.146 -45.125 -22.906 1 95.88 269 ALA B C 1
ATOM 4485 O O . ALA B 1 269 ? 1.854 -44.906 -21.734 1 95.88 269 ALA B O 1
ATOM 4486 N N . ALA B 1 270 ? 1.902 -46.25 -23.562 1 94.69 270 ALA B N 1
ATOM 4487 C CA . ALA B 1 270 ? 1.185 -47.344 -22.906 1 94.69 270 ALA B CA 1
ATOM 4488 C C . ALA B 1 270 ? 2 -47.906 -21.734 1 94.69 270 ALA B C 1
ATOM 4490 O O . ALA B 1 270 ? 1.455 -48.188 -20.672 1 94.69 270 ALA B O 1
ATOM 4491 N N . ALA B 1 271 ? 3.246 -47.969 -21.938 1 94.94 271 ALA B N 1
ATOM 4492 C CA . ALA B 1 271 ? 4.145 -48.562 -20.953 1 94.94 271 ALA B CA 1
ATOM 4493 C C . ALA B 1 271 ? 4.223 -47.719 -19.703 1 94.94 271 ALA B C 1
ATOM 4495 O O . ALA B 1 271 ? 4.445 -48.219 -18.594 1 94.94 271 ALA B O 1
ATOM 4496 N N . VAL B 1 272 ? 4 -46.5 -19.922 1 94.88 272 VAL B N 1
ATOM 4497 C CA . VAL B 1 272 ? 4.152 -45.625 -18.75 1 94.88 272 VAL B CA 1
ATOM 4498 C C . VAL B 1 272 ? 2.779 -45.281 -18.172 1 94.88 272 VAL B C 1
ATOM 4500 O O . VAL B 1 272 ? 2.668 -44.5 -17.25 1 94.88 272 VAL B O 1
ATOM 4503 N N . GLY B 1 273 ? 1.741 -45.812 -18.766 1 93.88 273 GLY B N 1
ATOM 4504 C CA . GLY B 1 273 ? 0.45 -45.75 -18.094 1 93.88 273 GLY B CA 1
ATOM 4505 C C . GLY B 1 273 ? -0.567 -44.906 -18.828 1 93.88 273 GLY B C 1
ATOM 4506 O O . GLY B 1 273 ? -1.606 -44.562 -18.266 1 93.88 273 GLY B O 1
ATOM 4507 N N . TYR B 1 274 ? -0.311 -44.531 -20.062 1 93.5 274 TYR B N 1
ATOM 4508 C CA . TYR B 1 274 ? -1.265 -43.688 -20.781 1 93.5 274 TYR B CA 1
ATOM 4509 C C . TYR B 1 274 ? -1.915 -44.469 -21.922 1 93.5 274 TYR B C 1
ATOM 4511 O O . TYR B 1 274 ? -1.229 -44.906 -22.828 1 93.5 274 TYR B O 1
ATOM 4519 N N . GLY B 1 275 ? -3.248 -44.531 -21.797 1 90.38 275 GLY B N 1
ATOM 4520 C CA . GLY B 1 275 ? -4.008 -45.156 -22.875 1 90.38 275 GLY B CA 1
ATOM 4521 C C . GLY B 1 275 ? -4.379 -44.188 -23.984 1 90.38 275 GLY B C 1
ATOM 4522 O O . GLY B 1 275 ? -4.637 -44.594 -25.125 1 90.38 275 GLY B O 1
ATOM 4523 N N . ASP B 1 276 ? -4.441 -42.969 -23.625 1 90.94 276 ASP B N 1
ATOM 4524 C CA . ASP B 1 276 ? -4.785 -41.906 -24.562 1 90.94 276 ASP B CA 1
ATOM 4525 C C . ASP B 1 276 ? -3.531 -41.219 -25.094 1 90.94 276 ASP B C 1
ATOM 4527 O O . ASP B 1 276 ? -2.93 -40.406 -24.406 1 90.94 276 ASP B O 1
ATOM 4531 N N . LEU B 1 277 ? -3.186 -41.562 -26.391 1 92 277 LEU B N 1
ATOM 4532 C CA . LEU B 1 277 ? -1.953 -41.062 -27 1 92 277 LEU B CA 1
ATOM 4533 C C . LEU B 1 277 ? -1.997 -39.562 -27.172 1 92 277 LEU B C 1
ATOM 4535 O O . LEU B 1 277 ? -0.984 -38.875 -26.984 1 92 277 LEU B O 1
ATOM 4539 N N . LYS B 1 278 ? -3.164 -39.062 -27.5 1 91.44 278 LYS B N 1
ATOM 4540 C CA . LYS B 1 278 ? -3.314 -37.625 -27.656 1 91.44 278 LYS B CA 1
ATOM 4541 C C . LYS B 1 278 ? -3.033 -36.875 -26.344 1 91.44 278 LYS B C 1
ATOM 4543 O O . LYS B 1 278 ? -2.338 -35.875 -26.328 1 91.44 278 LYS B O 1
ATOM 4548 N N . PHE B 1 279 ? -3.6 -37.469 -25.344 1 89 279 PHE B N 1
ATOM 4549 C CA . PHE B 1 279 ? -3.357 -36.906 -24.016 1 89 279 PHE B CA 1
ATOM 4550 C C . PHE B 1 279 ? -1.879 -37 -23.656 1 89 279 PHE B C 1
ATOM 4552 O O . PHE B 1 279 ? -1.31 -36.031 -23.141 1 89 279 PHE B O 1
ATOM 4559 N N . PHE B 1 280 ? -1.2 -38.094 -23.938 1 92.31 280 PHE B N 1
ATOM 4560 C CA . PHE B 1 280 ? 0.214 -38.281 -23.641 1 92.31 280 PHE B CA 1
ATOM 4561 C C . PHE B 1 280 ? 1.064 -37.25 -24.359 1 92.31 280 PHE B C 1
ATOM 4563 O O . PHE B 1 280 ? 1.937 -36.625 -23.766 1 92.31 280 PHE B O 1
ATOM 4570 N N . TYR B 1 281 ? 0.836 -37.031 -25.594 1 89.5 281 TYR B N 1
ATOM 4571 C CA . TYR B 1 281 ? 1.602 -36.062 -26.375 1 89.5 281 TYR B CA 1
ATOM 4572 C C . TYR B 1 281 ? 1.483 -34.656 -25.797 1 89.5 281 TYR B C 1
ATOM 4574 O O . TYR B 1 281 ? 2.49 -33.969 -25.609 1 89.5 281 TYR B O 1
ATOM 4582 N N . ARG B 1 282 ? 0.265 -34.344 -25.453 1 83.62 282 ARG B N 1
ATOM 4583 C CA . ARG B 1 282 ? 0.011 -33 -24.906 1 83.62 282 ARG B CA 1
ATOM 4584 C C . ARG B 1 282 ? 0.699 -32.844 -23.562 1 83.62 282 ARG B C 1
ATOM 4586 O O . ARG B 1 282 ? 1.348 -31.812 -23.328 1 83.62 282 ARG B O 1
ATOM 4593 N N . LEU B 1 283 ? 0.552 -33.812 -22.734 1 82.81 283 LEU B N 1
ATOM 4594 C CA . LEU B 1 283 ? 1.14 -33.781 -21.406 1 82.81 283 LEU B CA 1
ATOM 4595 C C . LEU B 1 283 ? 2.662 -33.75 -21.484 1 82.81 283 LEU B C 1
ATOM 4597 O O . LEU B 1 283 ? 3.307 -32.969 -20.766 1 82.81 283 LEU B O 1
ATOM 4601 N N . PHE B 1 284 ? 3.258 -34.594 -22.312 1 86.62 284 PHE B N 1
ATOM 4602 C CA . PHE B 1 284 ? 4.707 -34.656 -22.469 1 86.62 284 PHE B CA 1
ATOM 4603 C C . PHE B 1 284 ? 5.281 -33.312 -22.906 1 86.62 284 PHE B C 1
ATOM 4605 O O . PHE B 1 284 ? 6.242 -32.844 -22.328 1 86.62 284 PHE B O 1
ATOM 4612 N N . LYS B 1 285 ? 4.617 -32.75 -23.844 1 81.25 285 LYS B N 1
ATOM 4613 C CA . LYS B 1 285 ? 5.074 -31.453 -24.328 1 81.25 285 LYS B CA 1
ATOM 4614 C C . LYS B 1 285 ? 4.941 -30.375 -23.266 1 81.25 285 LYS B C 1
ATOM 4616 O O . LYS B 1 285 ? 5.824 -29.531 -23.109 1 81.25 285 LYS B O 1
ATOM 4621 N N . ARG B 1 286 ? 3.857 -30.547 -22.594 1 75.25 286 ARG B N 1
ATOM 4622 C CA . ARG B 1 286 ? 3.629 -29.594 -21.5 1 75.25 286 ARG B CA 1
ATOM 4623 C C . ARG B 1 286 ? 4.738 -29.688 -20.469 1 75.25 286 ARG B C 1
ATOM 4625 O O . ARG B 1 286 ? 5.238 -28.672 -20 1 75.25 286 ARG B O 1
ATOM 4632 N N . LYS B 1 287 ? 5.125 -30.859 -20.156 1 74.69 287 LYS B N 1
ATOM 4633 C CA . LYS B 1 287 ? 6.051 -31.109 -19.047 1 74.69 287 LYS B CA 1
ATOM 4634 C C . LYS B 1 287 ? 7.5 -30.922 -19.5 1 74.69 287 LYS B C 1
ATOM 4636 O O . LYS B 1 287 ? 8.352 -30.531 -18.703 1 74.69 287 LYS B O 1
ATOM 4641 N N . THR B 1 288 ? 7.812 -31.125 -20.812 1 73.5 288 THR B N 1
ATOM 4642 C CA . THR B 1 288 ? 9.211 -31.156 -21.234 1 73.5 288 THR B CA 1
ATOM 4643 C C . THR B 1 288 ? 9.516 -30.016 -22.188 1 73.5 288 THR B C 1
ATOM 4645 O O . THR B 1 288 ? 10.688 -29.703 -22.438 1 73.5 288 THR B O 1
ATOM 4648 N N . GLY B 1 289 ? 8.445 -29.469 -22.75 1 71.75 289 GLY B N 1
ATOM 4649 C CA . GLY B 1 289 ? 8.625 -28.375 -23.703 1 71.75 289 GLY B CA 1
ATOM 4650 C C . GLY B 1 289 ? 8.734 -28.859 -25.125 1 71.75 289 GLY B C 1
ATOM 4651 O O . GLY B 1 289 ? 8.656 -28.047 -26.062 1 71.75 289 GLY B O 1
ATOM 4652 N N . VAL B 1 290 ? 8.93 -30.141 -25.266 1 78.25 290 VAL B N 1
ATOM 4653 C CA . VAL B 1 290 ? 9.078 -30.703 -26.609 1 78.25 290 VAL B CA 1
ATOM 4654 C C . VAL B 1 290 ? 8.195 -31.938 -26.75 1 78.25 290 VAL B C 1
ATOM 4656 O O . VAL B 1 290 ? 7.734 -32.5 -25.75 1 78.25 290 VAL B O 1
ATOM 4659 N N . THR B 1 291 ? 7.926 -32.344 -28 1 86.56 291 THR B N 1
ATOM 4660 C CA . THR B 1 291 ? 7.172 -33.562 -28.25 1 86.56 291 THR B CA 1
ATOM 4661 C C . THR B 1 291 ? 8.031 -34.781 -27.953 1 86.56 291 THR B C 1
ATOM 4663 O O . THR B 1 291 ? 9.258 -34.688 -27.922 1 86.56 291 THR B O 1
ATOM 4666 N N . PRO B 1 292 ? 7.352 -35.906 -27.719 1 90.62 292 PRO B N 1
ATOM 4667 C CA . PRO B 1 292 ? 8.133 -37.125 -27.516 1 90.62 292 PRO B CA 1
ATOM 4668 C C . PRO B 1 292 ? 9.117 -37.406 -28.656 1 90.62 292 PRO B C 1
ATOM 4670 O O . PRO B 1 292 ? 10.273 -37.75 -28.406 1 90.62 292 PRO B O 1
ATOM 4673 N N . THR B 1 293 ? 8.656 -37.156 -29.844 1 90.88 293 THR B N 1
ATOM 4674 C CA . THR B 1 293 ? 9.523 -37.344 -31 1 90.88 293 THR B CA 1
ATOM 4675 C C . THR B 1 293 ? 10.711 -36.375 -30.953 1 90.88 293 THR B C 1
ATOM 4677 O O . THR B 1 293 ? 11.844 -36.781 -31.234 1 90.88 293 THR B O 1
ATOM 4680 N N . GLY B 1 294 ? 10.391 -35.188 -30.688 1 87.38 294 GLY B N 1
ATOM 4681 C CA . GLY B 1 294 ? 11.438 -34.188 -30.562 1 87.38 294 GLY B CA 1
ATOM 4682 C C . GLY B 1 294 ? 12.438 -34.5 -29.484 1 87.38 294 GLY B C 1
ATOM 4683 O O . GLY B 1 294 ? 13.641 -34.312 -29.656 1 87.38 294 GLY B O 1
ATOM 4684 N N . TYR B 1 295 ? 11.961 -35 -28.406 1 85.38 295 TYR B N 1
ATOM 4685 C CA . TYR B 1 295 ? 12.828 -35.375 -27.297 1 85.38 295 TYR B CA 1
ATOM 4686 C C . TYR B 1 295 ? 13.805 -36.469 -27.703 1 85.38 295 TYR B C 1
ATOM 4688 O O . TYR B 1 295 ? 14.992 -36.406 -27.375 1 85.38 295 TYR B O 1
ATOM 4696 N N . ARG B 1 296 ? 13.305 -37.469 -28.375 1 87.25 296 ARG B N 1
ATOM 4697 C CA . ARG B 1 296 ? 14.133 -38.562 -28.859 1 87.25 296 ARG B CA 1
ATOM 4698 C C . ARG B 1 296 ? 15.219 -38.062 -29.812 1 87.25 296 ARG B C 1
ATOM 4700 O O . ARG B 1 296 ? 16.359 -38.562 -29.766 1 87.25 296 ARG B O 1
ATOM 4707 N N . ARG B 1 297 ? 14.844 -37.125 -30.578 1 83.62 297 ARG B N 1
ATOM 4708 C CA . ARG B 1 297 ? 15.789 -36.594 -31.547 1 83.62 297 ARG B CA 1
ATOM 4709 C C . ARG B 1 297 ? 16.891 -35.781 -30.859 1 83.62 297 ARG B C 1
ATOM 4711 O O . ARG B 1 297 ? 18.016 -35.719 -31.375 1 83.62 297 ARG B O 1
ATOM 4718 N N . GLN B 1 298 ? 16.547 -35.094 -29.812 1 71.75 298 GLN B N 1
ATOM 4719 C CA . GLN B 1 298 ? 17.531 -34.281 -29.109 1 71.75 298 GLN B CA 1
ATOM 4720 C C . GLN B 1 298 ? 18.516 -35.156 -28.328 1 71.75 298 GLN B C 1
ATOM 4722 O O . GLN B 1 298 ? 19.625 -34.719 -28.016 1 71.75 298 GLN B O 1
ATOM 4727 N N . GLY B 1 299 ? 18.203 -36.281 -28 1 61.34 299 GLY B N 1
ATOM 4728 C CA . GLY B 1 299 ? 19.125 -37.188 -27.328 1 61.34 299 GLY B CA 1
ATOM 4729 C C . GLY B 1 299 ? 19.859 -38.094 -28.297 1 61.34 299 GLY B C 1
ATOM 4730 O O . GLY B 1 299 ? 19.5 -38.188 -29.469 1 61.34 299 GLY B O 1
#

pLDDT: mean 83.27, std 16.26, range [20.84, 98.75]

Foldseek 3Di:
DCLDQPADEQVVAADPVAQKGKDKDWAALQDFWHFYQKKKKKFFQAAKWWKDKAPDIDIDGHQKIKTDAWAIIIGTHFHDDDDPRIGMMMMMIGHLCVLVVLCVVPVVCVVLSVLRNDQPRDMDMDGHPDCVNVLSVQLHVLNVVVDPCSNVSNSVSVSVVSNVVSVVVVVVCVVVVDPPDPPPDPPPDDPPPLLLVLLVVLLVVLLVQLQDDDDLCVSCVSSVHDSRSNQRSNCVNVSHGPVVSSLSSLLVQLLVCLQPHPDDQCVSCNRSHHPDSVVVQVSNCNRRVDGSVVSSVVD/DCLDQPADEQVVAADPVAQKGKDKDWAALQDFWHFYQKKKKKFFQAAKWWKDKAPDIDIDGHQKIKTDAWLIIIGTHFHDDDDPRIGMMMMMIGHLCVLVVLCVVPVVCVVLSVLRNDQPRDMDMDGHPDCVNVLSVVLHVLNVVVDPCSNVSNSVSVSVVSSVVSVVVVVVCVVVVDPPDPPPDPDPDDPPPLLLVLLVVLLVVLLVQLQDDDDLCVSCVSSVHDSRSNQRSNCVNVSHGPVVSSLSSLLVQLLVPLQPHPDDSCVSCNRSHHPDSVVVQVSNCNRRVDGSVVSSVVD

Secondary structure (DSSP, 8-state):
-----EEE-GGGT-BTTB--EEEEEEE-TTSPPEEESEEEEEEEEE-EEEEEETTEEEEEETTEEEEE-TT--EEEEESSSSTT--EEEEEEEEETHHHHHHHHH-GGGHHHHHHHHSTT---EEEE--SSHHHHHHHHHHHHHH--TTHHHHHHHHHHHHHHHHHHHHHHHHHHS---------------HHHHHHHHHHHHHHHHHHTTS---HHHHHHHHT--HHHHHHHHHHHHSS-HHHHHHHHHHHHHHHHHHH----HHHHHHHTT-S-HHHHHHHHHHHHSS-HHHHHHH-/-----EEE-GGGT-BTTB--EEEEEEE-TTSPPEEESEEEEEEEEE-EEEEEETTEEEEEETTEEEEE-TT--EEEEESSSSTT--EEEEEEEEETHHHHHHHHH-GGGHHHHHHHHSTT---EEEE--SSHHHHHHHHHHHHHH--TTHHHHHHHHHHHHHHHHHHHHHHHHHHS---------------HHHHHHHHHHHHHHHHHHTTS---HHHHHHHHT--HHHHHHHHHHHHSS-HHHHHHHHHHHHHHHHHHH----HHHHHHHTT-S-HHHHHHHHHHHHSS-HHHHHHH-

Nearest PDB structures (foldseek):
  6swi-assembly1_A  TM=9.641E-01  e=9.643E-07  Geobacillus stearothermophilus
  3oio-assembly1_A  TM=9.134E-01  e=3.462E-06  Chromobacterium violaceum
  3lsg-assembly1_A  TM=8.869E-01  e=1.986E-06  Fusobacterium nucleatum subsp. nucleatum
  3w6v-assembly1_A  TM=9.624E-01  e=8.905E-06  Streptomyces griseus
  1bl0-assembly1_A  TM=8.581E-01  e=6.229E-05  Escherichia coli

Solvent-accessible surface area (backbone atoms only — not comparable to full-atom values): 32099 Å² total; per-residue (Å²): 133,85,74,61,64,50,65,44,53,50,80,81,62,43,47,97,92,32,65,61,39,61,48,77,45,75,44,39,62,80,59,52,33,26,27,27,67,25,31,36,38,37,36,29,71,36,48,35,24,36,38,37,42,72,93,42,76,42,80,43,37,56,43,34,33,37,46,39,36,59,10,51,39,34,38,57,32,36,66,44,90,60,91,91,34,47,20,28,32,37,40,43,35,32,47,62,68,53,55,55,52,49,28,68,75,25,60,71,29,29,73,66,53,47,61,69,65,39,80,76,39,73,60,50,74,47,70,52,90,70,60,53,66,59,49,52,51,49,43,38,51,42,63,71,65,59,48,92,28,34,67,4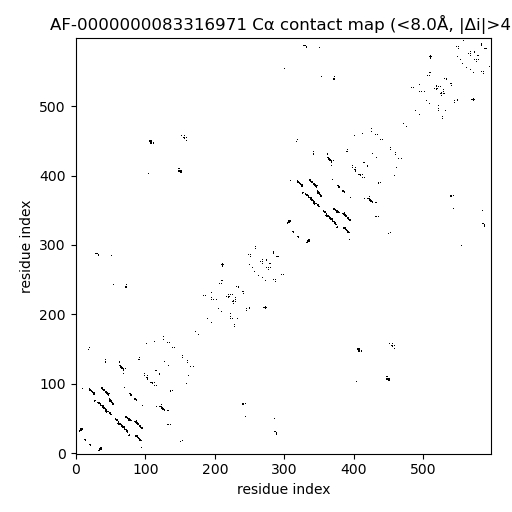4,44,46,50,26,50,49,55,41,50,55,51,50,52,50,53,53,51,54,54,47,37,70,74,51,68,59,85,64,76,71,82,73,78,82,74,70,89,72,66,63,67,64,54,49,52,33,42,53,50,46,52,53,47,44,72,73,44,38,44,49,97,75,49,67,60,60,50,11,56,74,50,73,37,53,54,67,56,34,48,38,52,35,21,70,74,69,26,30,43,67,70,59,48,44,50,47,53,21,48,42,52,39,51,52,45,43,68,73,45,89,70,51,66,68,58,45,37,44,63,32,44,36,88,48,62,69,57,44,46,53,52,40,22,60,49,64,51,39,41,69,67,52,49,36,66,74,91,131,89,71,62,65,50,66,44,55,51,79,80,61,43,48,98,91,34,66,63,37,59,47,78,44,76,46,39,63,80,60,54,33,24,27,28,65,25,32,38,38,37,35,28,71,36,49,35,25,36,38,38,42,72,94,42,75,41,81,43,36,54,43,34,33,36,45,40,38,59,8,52,39,34,36,56,32,36,68,42,90,58,90,92,35,46,21,29,32,38,40,43,34,32,48,63,67,53,55,55,51,47,28,67,75,25,60,71,30,30,73,66,52,46,62,70,67,39,80,74,39,74,59,50,75,47,71,52,90,69,60,52,68,59,51,52,52,48,43,41,50,42,62,72,65,59,48,92,28,34,67,45,45,46,51,28,49,50,55,42,52,55,50,48,52,49,53,54,50,52,53,48,36,70,73,50,68,58,85,63,77,71,81,72,77,82,73,69,87,70,68,63,67,65,53,49,51,31,40,51,50,47,52,52,47,43,71,73,43,37,42,51,98,74,46,65,61,60,51,12,55,74,50,72,36,52,56,65,56,35,48,38,51,34,22,72,72,69,24,30,42,67,68,58,48,44,49,48,51,22,47,40,51,37,51,53,47,44,66,73,47,86,69,52,67,68,58,44,37,45,63,33,44,35,89,49,63,68,58,43,46,52,50,40,22,61,49,64,52,38,42,66,68,53,49,36,66,75,90